Protein 9D7Y (pdb70)

Structure (mmCIF, N/CA/C/O backbone):
data_9D7Y
#
_entry.id   9D7Y
#
_cell.length_a   96.544
_cell.length_b   103.963
_cell.length_c   85.088
_cell.angle_alpha   90.000
_cell.angle_beta   90.000
_cell.angle_gamma   90.000
#
_symmetry.space_group_name_H-M   'P 21 21 21'
#
loop_
_entity.id
_entity.type
_entity.pdbx_description
1 polymer 'scFv corresponding to human autoantibody b96.11'
2 non-polymer 'SULFATE ION'
3 water water
#
loop_
_atom_site.group_PDB
_atom_site.id
_atom_site.type_symbol
_atom_site.label_atom_id
_atom_site.label_alt_id
_atom_site.label_comp_id
_atom_site.label_asym_id
_atom_site.label_entity_id
_atom_site.label_seq_id
_atom_site.pdbx_PDB_ins_code
_atom_site.Cartn_x
_atom_site.Cartn_y
_atom_site.Cartn_z
_atom_site.occupancy
_atom_site.B_iso_or_equiv
_atom_site.auth_seq_id
_atom_site.auth_comp_id
_atom_site.auth_asym_id
_atom_site.auth_atom_id
_atom_site.pdbx_PDB_model_num
ATOM 1 N N . ASP A 1 1 ? 59.38245 25.25599 67.95932 1.000 58.77714 0 ASP A N 1
ATOM 2 C CA . ASP A 1 1 ? 58.65525 25.75197 69.12590 1.000 56.68501 0 ASP A CA 1
ATOM 3 C C . ASP A 1 1 ? 59.48760 26.77086 69.89855 1.000 52.18697 0 ASP A C 1
ATOM 4 O O . ASP A 1 1 ? 59.20790 27.97807 69.84916 1.000 45.71320 0 ASP A O 1
ATOM 7 N N . GLU A 1 2 ? 60.51607 26.23077 70.57044 1.000 52.38216 1 GLU A N 1
ATOM 8 C CA . GLU A 1 2 ? 61.40002 26.84178 71.56834 1.000 46.01196 1 GLU A CA 1
ATOM 9 C C . GLU A 1 2 ? 61.00947 26.36566 72.96111 1.000 44.24980 1 GLU A C 1
ATOM 10 O O . GLU A 1 2 ? 59.83891 26.05789 73.21859 1.000 42.47500 1 GLU A O 1
ATOM 12 N N . VAL A 1 3 ? 62.00161 26.23463 73.83784 1.000 38.88164 2 VAL A N 1
ATOM 13 C CA . VAL A 1 3 ? 61.76752 25.90666 75.23994 1.000 34.76137 2 VAL A CA 1
ATOM 14 C C . VAL A 1 3 ? 61.21102 27.13214 75.95406 1.000 39.55281 2 VAL A C 1
ATOM 15 O O . VAL A 1 3 ? 61.85962 28.18360 75.97558 1.000 48.62565 2 VAL A O 1
ATOM 19 N N . GLN A 1 4 ? 60.01259 27.02153 76.54098 1.000 34.55743 3 GLN A N 1
ATOM 20 C CA . GLN A 1 4 ? 59.49301 28.13445 77.33777 1.000 38.63071 3 GLN A CA 1
ATOM 21 C C . GLN A 1 4 ? 58.95151 27.64423 78.67546 1.000 41.87363 3 GLN A C 1
ATOM 22 O O . GLN A 1 4 ? 58.17700 26.68091 78.72931 1.000 39.58284 3 GLN A O 1
ATOM 28 N N . LEU A 1 5 ? 59.33685 28.33695 79.74780 1.000 42.30557 4 LEU 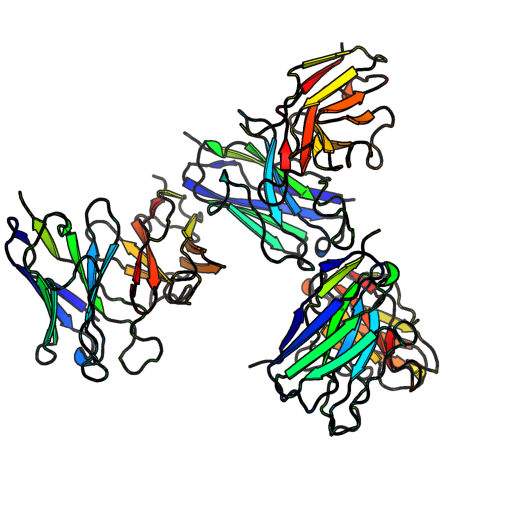A N 1
ATOM 29 C CA . LEU A 1 5 ? 58.84942 28.07450 81.09440 1.000 32.37819 4 LEU A CA 1
ATOM 30 C C . LEU A 1 5 ? 58.14645 29.32637 81.60107 1.000 30.81209 4 LEU A C 1
ATOM 31 O O . LEU A 1 5 ? 58.73985 30.40830 81.60480 1.000 29.66673 4 LEU A O 1
ATOM 36 N N . VAL A 1 6 ? 56.89570 29.17380 82.04126 1.000 26.68798 5 VAL A N 1
ATOM 37 C CA . VAL A 1 6 ? 56.07533 30.26787 82.56275 1.000 26.03513 5 VAL A CA 1
ATOM 38 C C . VAL A 1 6 ? 55.57884 29.93459 83.96616 1.000 31.96890 5 VAL A C 1
ATOM 39 O O . VAL A 1 6 ? 54.74560 29.03384 84.14100 1.000 32.97820 5 VAL A O 1
ATOM 43 N N . GLU A 1 7 ? 56.07010 30.68510 84.96233 1.000 30.58538 6 GLU A N 1
ATOM 44 C CA . GLU A 1 7 ? 55.67410 30.55388 86.36194 1.000 24.57852 6 GLU A CA 1
ATOM 45 C C . GLU A 1 7 ? 54.59163 31.56717 86.71617 1.000 29.90046 6 GLU A C 1
ATOM 46 O O . GLU A 1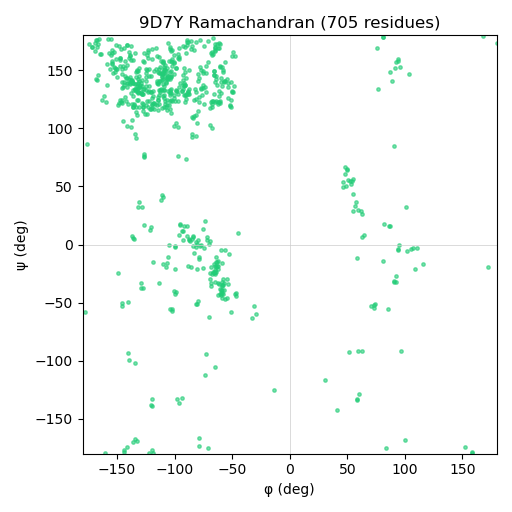 7 ? 54.67921 32.74560 86.34718 1.000 31.81366 6 GLU A O 1
ATOM 52 N N . SER A 1 8 ? 53.57016 31.10384 87.43397 1.000 25.18407 7 SER A N 1
ATOM 53 C CA . SER A 1 8 ? 52.43891 31.93777 87.79832 1.000 24.05346 7 SER A CA 1
ATOM 54 C C . SER A 1 8 ? 52.05703 31.67367 89.24593 1.000 27.53184 7 SER A C 1
ATOM 55 O O . SER A 1 8 ? 52.55593 30.74275 89.88417 1.000 27.65497 7 SER A O 1
ATOM 58 N N . GLY A 1 9 ? 51.15679 32.51180 89.75987 1.000 24.90806 8 GLY A N 1
ATOM 59 C CA . GLY A 1 9 ? 50.58029 32.34827 91.07566 1.000 22.24246 8 GLY A CA 1
ATOM 60 C C . GLY A 1 9 ? 51.02312 33.33546 92.13358 1.000 25.34784 8 GLY A C 1
ATOM 61 O O . GLY A 1 9 ? 50.28615 33.53040 93.10228 1.000 30.88652 8 GLY A O 1
ATOM 62 N N . GLY A 1 10 ? 52.16691 33.98895 91.97939 1.000 28.90808 9 GLY A N 1
ATOM 63 C CA . GLY A 1 10 ? 52.64379 34.90391 93.00546 1.000 30.11066 9 GLY A CA 1
ATOM 64 C C . GLY A 1 10 ? 51.74800 36.13073 93.21274 1.000 30.85864 9 GLY A C 1
ATOM 65 O O . GLY A 1 10 ? 50.80586 36.38832 92.46444 1.000 30.66311 9 GLY A O 1
ATOM 66 N N . GLY A 1 11 ? 52.06506 36.90232 94.24898 1.000 31.33465 10 GLY A N 1
ATOM 67 C CA . GLY A 1 11 ? 51.27481 38.06168 94.62802 1.000 33.83919 10 GLY A CA 1
ATOM 68 C C . GLY A 1 11 ? 51.50013 38.44291 96.07932 1.000 28.34175 10 GLY A C 1
ATOM 69 O O . GLY A 1 11 ? 52.27079 37.81075 96.79762 1.000 28.44863 10 GLY A O 1
ATOM 70 N N . LEU A 1 12 ? 50.80486 39.49730 96.50454 1.000 23.83042 11 LEU A N 1
ATOM 71 C CA . LEU A 1 12 ? 50.91333 39.94153 97.89444 1.000 29.86225 11 LEU A CA 1
ATOM 72 C C . LEU A 1 12 ? 50.05764 39.03443 98.75318 1.000 26.91121 11 LEU A C 1
ATOM 73 O O . LEU A 1 12 ? 48.85829 38.91519 98.50351 1.000 32.63753 11 LEU A O 1
ATOM 78 N N . VAL A 1 13 ? 50.65562 38.38653 99.74761 1.000 29.14569 12 VAL A N 1
ATOM 79 C CA . VAL A 1 13 ? 49.93950 37.43019 100.58665 1.000 29.62196 12 VAL A CA 1
ATOM 80 C C . VAL A 1 13 ? 50.24725 37.69875 102.04757 1.000 31.93964 12 VAL A C 1
ATOM 81 O O . VAL A 1 13 ? 51.36590 38.07915 102.39971 1.000 33.12537 12 VAL A O 1
ATOM 85 N N . GLN A 1 14 ? 49.25110 37.49929 102.90783 1.000 34.04640 13 GLN A N 1
ATOM 86 C CA . GLN A 1 14 ? 49.49199 37.65298 104.34621 1.000 38.55275 13 GLN A CA 1
ATOM 87 C C . GLN A 1 14 ? 50.35329 36.52670 104.90754 1.000 32.82059 13 GLN A C 1
ATOM 88 O O . GLN A 1 14 ? 50.50589 35.47235 104.29039 1.000 35.18836 13 GLN A O 1
ATOM 94 N N . PRO A 1 15 ? 51.01370 36.77958 106.03062 1.000 36.18376 14 PRO A N 1
ATOM 95 C CA . PRO A 1 15 ? 51.96154 35.79698 106.55949 1.000 35.76543 14 PRO A CA 1
ATOM 96 C C . PRO A 1 15 ? 51.27907 34.51310 107.03025 1.000 33.55171 14 PRO A C 1
ATOM 97 O O . PRO A 1 15 ? 50.06041 34.42537 107.18755 1.000 31.03544 14 PRO A O 1
ATOM 101 N N . GLY A 1 16 ? 52.10099 33.48145 107.20623 1.000 35.29474 15 GLY A N 1
ATOM 102 C CA . GLY A 1 16 ? 51.65406 32.15940 107.62285 1.000 34.69917 15 GLY A CA 1
ATOM 103 C C . GLY A 1 16 ? 50.70561 31.45607 106.67061 1.000 32.67047 15 GLY A C 1
ATOM 104 O O . GLY A 1 16 ? 50.19652 30.36358 106.94477 1.000 38.14472 15 GLY A O 1
ATOM 105 N N . ARG A 1 17 ? 50.49873 32.06486 105.51969 1.000 31.52424 16 ARG A N 1
ATOM 106 C CA . ARG A 1 17 ? 49.53409 31.59372 104.54899 1.000 33.55537 16 ARG A CA 1
ATOM 107 C C . ARG A 1 17 ? 50.13384 30.50892 103.62128 1.000 32.40350 16 ARG A C 1
ATOM 108 O O . ARG A 1 17 ? 51.34669 30.30890 103.58034 1.000 34.17350 16 ARG A O 1
ATOM 116 N N . SER A 1 18 ? 49.27638 29.82851 102.84200 1.000 26.23668 17 SER A N 1
ATOM 117 C CA . SER A 1 18 ? 49.69566 28.82915 101.85759 1.000 26.95595 17 SER A CA 1
ATOM 118 C C . SER A 1 18 ? 49.38966 29.30597 100.44674 1.000 30.05099 17 SER A C 1
ATOM 119 O O . SER A 1 18 ? 48.31956 29.86705 100.19603 1.000 32.89150 17 SER A O 1
ATOM 122 N N . LEU A 1 19 ? 50.31825 29.03334 99.52442 1.000 26.00767 18 LEU A N 1
ATOM 123 C CA . LEU A 1 19 ? 50.26243 29.48610 98.13790 1.000 27.67927 18 LEU A CA 1
ATOM 124 C C . LEU A 1 19 ? 50.87835 28.42450 97.23198 1.000 29.91839 18 LEU A C 1
ATOM 125 O O . LEU A 1 19 ? 51.90929 27.84101 97.58146 1.000 30.53818 18 LEU A O 1
ATOM 130 N N . ARG A 1 20 ? 50.27756 28.19175 96.06217 1.000 27.97473 19 ARG A N 1
ATOM 131 C CA . ARG A 1 20 ? 50.83284 27.25136 95.09200 1.000 22.76398 19 ARG A CA 1
ATOM 132 C C . ARG A 1 20 ? 51.29254 27.99421 93.85370 1.000 23.12498 19 ARG A C 1
ATOM 133 O O . ARG A 1 20 ? 50.49208 28.67534 93.21036 1.000 25.16419 19 ARG A O 1
ATOM 141 N N . LEU A 1 21 ? 52.58255 27.86272 93.53695 1.000 25.28703 20 LEU A N 1
ATOM 142 C CA . LEU A 1 21 ? 53.16433 28.39912 92.31740 1.000 22.96969 20 LEU A CA 1
ATOM 143 C C . LEU A 1 21 ? 53.13650 27.33225 91.24330 1.000 26.85216 20 LEU A C 1
ATOM 144 O O . LEU A 1 21 ? 53.46349 26.17207 91.50339 1.000 30.25741 20 LEU A O 1
ATOM 149 N N . SER A 1 22 ? 52.76641 27.73373 90.03091 1.000 30.76832 21 SER A N 1
ATOM 150 C CA . SER A 1 22 ? 52.72815 26.84185 88.87931 1.000 30.49121 21 SER A CA 1
ATOM 151 C C . SER A 1 22 ? 53.84644 27.18169 87.91012 1.000 29.88154 21 SER A C 1
ATOM 152 O O . SER A 1 22 ? 54.21745 28.34173 87.75359 1.000 33.01806 21 SER A O 1
ATOM 155 N N . CYS A 1 23 ? 54.35972 26.16348 87.23464 1.000 29.99805 22 CYS A N 1
ATOM 156 C CA . CYS A 1 23 ? 55.32182 26.35382 86.15954 1.000 30.13052 22 CYS A CA 1
ATOM 157 C C . CYS A 1 23 ? 54.89775 25.49094 84.97588 1.000 34.82348 22 CYS A C 1
ATOM 158 O O . CYS A 1 23 ? 54.93089 24.25709 85.06049 1.000 35.77325 22 CYS A O 1
ATOM 161 N N . SER A 1 24 ? 54.51720 26.12898 83.86909 1.000 28.09190 23 SER A N 1
ATOM 162 C CA . SER A 1 24 ? 54.03601 25.41866 82.69197 1.000 28.79118 23 SER A CA 1
ATOM 163 C C . SER A 1 24 ? 55.12275 25.40489 81.62952 1.000 29.94764 23 SER A C 1
ATOM 164 O O . SER A 1 24 ? 55.46954 26.44961 81.06975 1.000 36.03255 23 SER A O 1
ATOM 167 N N . ALA A 1 25 ? 55.59762 24.21546 81.30158 1.000 35.33012 24 ALA A N 1
ATOM 168 C CA . ALA A 1 25 ? 56.67489 24.06143 80.34145 1.000 36.43054 24 ALA A CA 1
ATOM 169 C C . ALA A 1 25 ? 56.11962 23.91913 78.93317 1.000 28.64222 24 ALA A C 1
ATOM 170 O O . ALA A 1 25 ? 54.93080 23.67727 78.73083 1.000 27.27765 24 ALA A O 1
ATOM 172 N N . SER A 1 26 ? 57.00433 24.09677 77.95677 1.000 28.86545 25 SER A N 1
ATOM 173 C CA . SER A 1 26 ? 56.66043 23.95399 76.55155 1.000 35.15840 25 SER A CA 1
ATOM 174 C C . SER A 1 26 ? 57.92839 23.91179 75.72047 1.000 37.60496 25 SER A C 1
ATOM 175 O O . SER A 1 26 ? 58.87736 24.64608 76.00095 1.000 39.37017 25 SER A O 1
ATOM 178 N N . GLY A 1 27 ? 57.92924 23.06557 74.69043 1.000 41.87034 26 GLY A N 1
ATOM 179 C CA . GLY A 1 27 ? 58.99284 23.05295 73.70675 1.000 40.79036 26 GLY A CA 1
ATOM 180 C C . GLY A 1 27 ? 59.95450 21.89848 73.80686 1.000 41.76216 26 GLY A C 1
ATOM 181 O O . GLY A 1 27 ? 60.83664 21.77893 72.94742 1.000 45.91767 26 GLY A O 1
ATOM 182 N N . PHE A 1 28 ? 59.81260 21.04486 74.81783 1.000 40.56193 27 PHE A N 1
ATOM 183 C CA . PHE A 1 28 ? 60.65366 19.87193 75.00531 1.000 30.44580 27 PHE A CA 1
ATOM 184 C C . PHE A 1 28 ? 59.77992 18.80362 75.62469 1.000 33.47949 27 PHE A C 1
ATOM 185 O O . PHE A 1 28 ? 58.68037 19.08004 76.10316 1.000 37.35439 27 PHE A O 1
ATOM 193 N N . THR A 1 29 ? 60.29273 17.58371 75.65521 1.000 31.74887 28 THR A N 1
ATOM 194 C CA . THR A 1 29 ? 59.50143 16.45000 76.11464 1.000 31.80101 28 THR A CA 1
ATOM 195 C C . THR A 1 29 ? 59.59057 16.36526 77.63972 1.000 32.87198 28 THR A C 1
ATOM 196 O O . THR A 1 29 ? 60.45268 15.69556 78.21203 1.000 31.78213 28 THR A O 1
ATOM 200 N N . PHE A 1 30 ? 58.61325 17.01248 78.28482 1.000 32.69779 29 PHE A N 1
ATOM 201 C CA . PHE A 1 30 ? 58.69224 17.41696 79.68884 1.000 30.54062 29 PHE A CA 1
ATOM 202 C C . PHE A 1 30 ? 59.19769 16.31489 80.59385 1.000 32.45192 29 PHE A C 1
ATOM 203 O O . PHE A 1 30 ? 60.00442 16.56712 81.49305 1.000 30.34754 29 PHE A O 1
ATOM 211 N N . GLY A 1 31 ? 58.72686 15.08662 80.36973 1.000 39.37600 30 GLY A N 1
ATOM 212 C CA . GLY A 1 31 ? 58.91748 13.95507 81.26331 1.000 28.86977 30 GLY A CA 1
ATOM 213 C C . GLY A 1 31 ? 60.34930 13.51663 81.43475 1.000 24.06154 30 GLY A C 1
ATOM 214 O O . GLY A 1 31 ? 60.62664 12.73197 82.34572 1.000 29.98142 30 GLY A O 1
ATOM 215 N N . ASP A 1 32 ? 61.25318 13.96394 80.57294 1.000 25.02478 31 ASP A N 1
ATOM 216 C CA . ASP A 1 32 ? 62.62996 13.49490 80.56477 1.000 25.03615 31 ASP A CA 1
ATOM 217 C C . ASP A 1 32 ? 63.60527 14.39162 81.32259 1.000 29.54542 31 ASP A C 1
ATOM 218 O O . ASP A 1 32 ? 64.81445 14.17346 81.22809 1.000 26.98745 31 ASP A O 1
ATOM 223 N N . TYR A 1 33 ? 63.12157 15.40990 82.04724 1.000 36.84726 32 TYR A N 1
ATOM 224 C CA . TYR A 1 33 ? 63.98380 16.44168 82.62435 1.000 30.99979 32 TYR A CA 1
ATOM 225 C C . TYR A 1 33 ? 63.69003 16.72017 84.09671 1.000 32.10131 32 TYR A C 1
ATOM 226 O O . TYR A 1 33 ? 62.52791 16.82599 84.50678 1.000 32.77260 32 TYR A O 1
ATOM 235 N N . ALA A 1 34 ? 64.75576 16.81673 84.89434 1.000 27.34428 33 ALA A N 1
ATOM 236 C CA . ALA A 1 34 ? 64.60917 17.37847 86.22260 1.000 22.72199 33 ALA A CA 1
ATOM 237 C C . ALA A 1 34 ? 64.11812 18.80569 86.09000 1.000 28.72278 33 ALA A C 1
ATOM 238 O O . ALA A 1 34 ? 64.38281 19.49279 85.10358 1.000 31.09407 33 ALA A O 1
ATOM 240 N N . MET A 1 35 ? 63.41916 19.25446 87.10148 1.000 32.47747 34 MET A N 1
ATOM 241 C CA . MET A 1 35 ? 62.93361 20.61124 87.16129 1.000 27.21666 34 MET A CA 1
ATOM 242 C C . MET A 1 35 ? 63.29901 21.10520 88.54606 1.000 29.33876 34 MET A C 1
ATOM 243 O O . MET A 1 35 ? 63.16368 20.37765 89.53417 1.000 32.53726 34 MET A O 1
ATOM 248 N N . SER A 1 36 ? 63.80515 22.32198 88.60284 1.000 30.99631 35 SER A N 1
ATOM 249 C CA . SER A 1 36 ? 64.30869 22.89760 89.83337 1.000 29.05111 35 SER A CA 1
ATOM 250 C C . SER A 1 36 ? 63.67748 24.26351 90.07159 1.000 34.24853 35 SER A C 1
ATOM 251 O O . SER A 1 36 ? 63.48611 25.05803 89.13630 1.000 32.55199 35 SER A O 1
ATOM 254 N N . TRP A 1 37 ? 63.37257 24.53169 91.34044 1.000 34.10058 36 TRP A N 1
ATOM 255 C CA . TRP A 1 37 ? 62.84473 25.81611 91.76642 1.000 26.45519 36 TRP A CA 1
ATOM 256 C C . TRP A 1 37 ? 63.94831 26.60703 92.43889 1.000 26.39864 36 TRP A C 1
ATOM 257 O O . TRP A 1 37 ? 64.60219 26.10488 93.35957 1.000 28.23523 36 TRP A O 1
ATOM 268 N N . PHE A 1 38 ? 64.11400 27.85561 92.00811 1.000 26.27347 37 PHE A N 1
ATOM 269 C CA . PHE A 1 38 ? 65.08837 28.77675 92.56384 1.000 25.09342 37 PHE A CA 1
ATOM 270 C C . PHE A 1 38 ? 64.37195 30.02289 93.04913 1.000 29.45915 37 PHE A C 1
ATOM 271 O O . PHE A 1 38 ? 63.25365 30.32459 92.62584 1.000 30.33081 37 PHE A O 1
ATOM 279 N N . ARG A 1 39 ? 65.04452 30.75861 93.93045 1.000 33.39616 38 ARG A N 1
ATOM 280 C CA . ARG A 1 39 ? 64.49886 31.96344 94.54596 1.000 30.59095 38 ARG A CA 1
ATOM 281 C C . ARG A 1 39 ? 65.51267 33.10767 94.54629 1.000 33.80621 38 ARG A C 1
ATOM 282 O O . ARG A 1 39 ? 66.67098 32.91875 94.94180 1.000 34.63651 38 ARG A O 1
ATOM 290 N N . LEU A 1 40 ? 65.07481 34.30011 94.13508 1.000 29.63737 39 LEU A N 1
ATOM 291 C CA . LEU A 1 40 ? 65.87404 35.52033 94.25883 1.000 31.49220 39 LEU A CA 1
ATOM 292 C C . LEU A 1 40 ? 65.18074 36.46501 95.23088 1.000 27.82929 39 LEU A C 1
ATOM 293 O O . LEU A 1 40 ? 64.05559 36.90186 94.96917 1.000 23.16162 39 LEU A O 1
ATOM 298 N N . ALA A 1 41 ? 65.82890 36.74035 96.36612 1.000 30.48060 40 ALA A N 1
ATOM 299 C CA . ALA A 1 41 ? 65.24826 37.58700 97.40047 1.000 33.80251 40 ALA A CA 1
ATOM 300 C C . ALA A 1 41 ? 66.13639 38.80091 97.65776 1.000 34.09433 40 ALA A C 1
ATOM 301 O O . ALA A 1 41 ? 67.36338 38.68679 97.61710 1.000 38.79830 40 ALA A O 1
ATOM 303 N N . PRO A 1 42 ? 65.55475 39.95793 97.96752 1.000 29.06725 41 PRO A N 1
ATOM 304 C CA . PRO A 1 42 ? 66.36666 41.17301 98.11829 1.000 32.39499 41 PRO A CA 1
ATOM 305 C C . PRO A 1 42 ? 67.31212 41.05154 99.30338 1.000 35.26561 41 PRO A C 1
ATOM 306 O O . PRO A 1 42 ? 66.93586 40.54578 100.36150 1.000 38.17671 41 PRO A O 1
ATOM 310 N N . GLY A 1 43 ? 68.54166 41.54082 99.13633 1.000 35.54211 42 GLY A N 1
ATOM 311 C CA . GLY A 1 43 ? 69.52144 41.39601 100.19689 1.000 38.11998 42 GLY A CA 1
ATOM 312 C C . GLY A 1 43 ? 70.23130 40.05561 100.10406 1.000 53.21291 42 GLY A C 1
ATOM 313 O O . GLY A 1 43 ? 71.46861 40.01295 100.08516 1.000 62.11111 42 GLY A O 1
ATOM 314 N N . LYS A 1 44 ? 69.47177 38.95095 100.10112 1.000 52.46927 43 LYS A N 1
ATOM 315 C CA . LYS A 1 44 ? 70.06505 37.65329 99.81010 1.000 42.50799 43 LYS A CA 1
ATOM 316 C C . LYS A 1 44 ? 70.43302 37.60216 98.33100 1.000 49.36332 43 LYS A C 1
ATOM 317 O O . LYS A 1 44 ? 70.09124 38.49379 97.54788 1.000 55.85467 43 LYS A O 1
ATOM 323 N N . GLY A 1 45 ? 71.08526 36.52543 97.92202 1.000 43.11048 44 GLY A N 1
ATOM 324 C CA . GLY A 1 45 ? 71.36331 36.40004 96.50478 1.000 40.49264 44 GLY A CA 1
ATOM 325 C C . GLY A 1 45 ? 70.35152 35.52741 95.80269 1.000 35.17809 44 GLY A C 1
ATOM 326 O O . GLY A 1 45 ? 69.14057 35.72014 95.94527 1.000 33.64125 44 GLY A O 1
ATOM 327 N N . LEU A 1 46 ? 70.84753 34.60433 94.98887 1.000 34.04185 45 LEU A N 1
ATOM 328 C CA . LEU A 1 46 ? 70.02185 33.53403 94.46226 1.000 34.72780 45 LEU A CA 1
ATOM 329 C C . LEU A 1 46 ? 70.11286 32.35078 95.42068 1.000 35.97337 45 LEU A C 1
ATOM 330 O O . LEU A 1 46 ? 71.13390 32.13632 96.07684 1.000 37.85504 45 LEU A O 1
ATOM 335 N N . GLU A 1 47 ? 69.03396 31.58559 95.50294 1.000 37.46361 46 GLU A N 1
ATOM 336 C CA . GLU A 1 47 ? 68.97002 30.42914 96.38309 1.000 35.92221 46 GLU A CA 1
ATOM 337 C C . GLU A 1 47 ? 68.31238 29.28435 95.63699 1.000 28.20528 46 GLU A C 1
ATOM 338 O O . GLU A 1 47 ? 67.38660 29.49970 94.85525 1.000 28.58082 46 GLU A O 1
ATOM 344 N N . TRP A 1 48 ? 68.81701 28.07489 95.85064 1.000 38.79168 47 TRP A N 1
ATOM 345 C CA . TRP A 1 48 ? 68.12896 26.86660 95.40707 1.000 29.97509 47 TRP A CA 1
ATOM 346 C C . TRP A 1 48 ? 66.97914 26.54932 96.36144 1.000 32.48704 47 TRP A C 1
ATOM 347 O O . TRP A 1 48 ? 67.14731 26.61466 97.58330 1.000 32.88986 47 TRP A O 1
ATOM 358 N N . VAL A 1 49 ? 65.80734 26.21184 95.82170 1.000 24.57803 48 VAL A N 1
ATOM 359 C CA . VAL A 1 49 ? 64.71006 25.86442 96.72098 1.000 24.79606 48 VAL A CA 1
ATOM 360 C C . VAL A 1 49 ? 64.56256 24.35078 96.76407 1.000 29.49898 48 VAL A C 1
ATOM 361 O O . VAL A 1 49 ? 64.64706 23.73447 97.83005 1.000 30.52808 48 VAL A O 1
ATOM 365 N N . GLY A 1 50 ? 64.35534 23.74351 95.60300 1.000 34.56584 49 GLY A N 1
ATOM 366 C CA . GLY A 1 50 ? 64.16005 22.30981 95.53504 1.000 29.60244 49 GLY A CA 1
ATOM 367 C C . GLY A 1 50 ? 64.25589 21.83115 94.10596 1.000 34.64118 49 GLY A C 1
ATOM 368 O O . GLY A 1 50 ? 64.38048 22.62333 93.16467 1.000 29.50723 49 GLY A O 1
ATOM 369 N N . LEU A 1 51 ? 64.16804 20.50555 93.96700 1.000 37.54637 50 LEU A N 1
ATOM 370 C CA . LEU A 1 51 ? 64.41226 19.77903 92.72724 1.000 29.31893 50 LEU A CA 1
ATOM 371 C C . LEU A 1 51 ? 63.47803 18.58233 92.65010 1.000 34.41725 50 LEU A C 1
ATOM 372 O O . LEU A 1 51 ? 63.35105 17.84379 93.63156 1.000 37.97713 50 LEU A O 1
ATOM 377 N N . ILE A 1 52 ? 62.84947 18.35822 91.49764 1.000 33.11028 51 ILE A N 1
ATOM 378 C CA . ILE A 1 52 ? 62.14987 17.10058 91.23632 1.000 27.45779 51 ILE A CA 1
ATOM 379 C C . ILE A 1 52 ? 62.72518 16.48700 89.96741 1.000 31.38403 51 ILE A C 1
ATOM 380 O O . ILE A 1 52 ? 62.85865 17.16466 88.93806 1.000 27.79770 51 ILE A O 1
ATOM 385 N N . LYS A 1 53 ? 63.06534 15.20695 90.03870 1.000 28.98863 52 LYS A N 1
ATOM 386 C CA . LYS A 1 53 ? 63.72052 14.56851 88.91640 1.000 25.68745 52 LYS A CA 1
ATOM 387 C C . LYS A 1 53 ? 62.67456 13.98978 87.95768 1.000 29.52070 52 LYS A C 1
ATOM 388 O O . LYS A 1 53 ? 61.46386 14.09657 88.17602 1.000 33.12664 52 LYS A O 1
ATOM 394 N N . SER A 1 54 ? 63.13967 13.43693 86.83997 1.000 25.72565 53 SER A N 1
ATOM 395 C CA . SER A 1 54 ? 62.24781 12.70495 85.95618 1.000 26.11521 53 SER A CA 1
ATOM 396 C C . SER A 1 54 ? 61.72215 11.44834 86.64049 1.000 30.20778 53 SER A C 1
ATOM 397 O O . SER A 1 54 ? 62.42027 10.79922 87.42423 1.000 32.50548 53 SER A O 1
ATOM 400 N N . ARG A 1 55 ? 60.47637 11.09036 86.33000 1.000 33.14149 54 ARG A N 1
ATOM 401 C CA . ARG A 1 55 ? 59.91761 9.87889 86.92453 1.000 32.44780 54 ARG A CA 1
ATOM 402 C C . ARG A 1 55 ? 60.68957 8.63991 86.51650 1.000 31.37020 54 ARG A C 1
ATOM 403 O O . ARG A 1 55 ? 60.56729 7.60923 87.17301 1.000 42.50986 54 ARG A O 1
ATOM 411 N N . ALA A 1 56 ? 61.46865 8.72377 85.44590 1.000 29.51222 55 ALA A N 1
ATOM 412 C CA . ALA A 1 56 ? 62.38809 7.69217 84.99218 1.000 29.00880 55 ALA A CA 1
ATOM 413 C C . ALA A 1 56 ? 63.64301 7.58249 85.86748 1.000 32.36615 55 ALA A C 1
ATOM 414 O O . ALA A 1 56 ? 64.66751 7.05884 85.42544 1.000 36.02337 55 ALA A O 1
ATOM 416 N N . ILE A 1 57 ? 63.59551 8.07705 87.09953 1.000 39.90890 56 ILE A N 1
ATOM 417 C CA . ILE A 1 57 ? 64.78478 8.13108 87.94987 1.000 41.77757 56 ILE A CA 1
ATOM 418 C C . ILE A 1 57 ? 64.41317 7.77443 89.38272 1.000 39.81886 56 ILE A C 1
ATOM 419 O O . ILE A 1 57 ? 65.08221 6.96670 90.03295 1.000 41.29284 56 ILE A O 1
ATOM 424 N N . ASP A 1 58 ? 63.36304 8.41719 89.88338 1.000 47.81558 57 ASP A N 1
ATOM 425 C CA . ASP A 1 58 ? 62.78299 8.20271 91.20178 1.000 54.70311 57 ASP A CA 1
ATOM 426 C C . ASP A 1 58 ? 61.58890 9.13910 91.26058 1.000 54.82483 57 ASP A C 1
ATOM 427 O O . ASP A 1 58 ? 60.44393 8.71141 91.46484 1.000 52.57177 57 ASP A O 1
ATOM 429 N N . GLY A 1 59 ? 61.86300 10.43244 91.08075 1.000 48.57493 58 GLY A N 1
ATOM 430 C CA . GLY A 1 59 ? 60.84831 11.44547 91.16400 1.000 51.89659 58 GLY A CA 1
ATOM 431 C C . GLY A 1 59 ? 60.69996 12.06228 92.53894 1.000 53.99423 58 GLY A C 1
ATOM 432 O O . GLY A 1 59 ? 60.23095 13.19767 92.64478 1.000 52.48380 58 GLY A O 1
ATOM 433 N N . THR A 1 60 ? 61.04057 11.31537 93.59495 1.000 49.21401 59 THR A N 1
ATOM 434 C CA . THR A 1 60 ? 60.96675 11.79975 94.96360 1.000 50.79910 59 THR A CA 1
ATOM 435 C C . THR A 1 60 ? 61.68113 13.15323 95.10946 1.000 50.92486 59 THR A C 1
ATOM 436 O O . THR A 1 60 ? 62.90499 13.22709 94.92108 1.000 50.96232 59 THR A O 1
ATOM 440 N N . PRO A 1 61 ? 60.97118 14.21542 95.49518 1.000 40.40102 60 PRO A N 1
ATOM 441 C CA . PRO A 1 61 ? 61.56411 15.55864 95.47731 1.000 40.14728 60 PRO A CA 1
ATOM 442 C C . PRO A 1 61 ? 62.59292 15.82473 96.56880 1.000 42.44998 60 PRO A C 1
ATOM 443 O O . PRO A 1 61 ? 62.51051 15.32371 97.69282 1.000 46.74973 60 PRO A O 1
ATOM 447 N N . GLN A 1 62 ? 63.56713 16.64875 96.21687 1.000 36.98258 61 GLN A N 1
ATOM 448 C CA . GLN A 1 62 ? 64.57028 17.12989 97.14690 1.000 38.32572 61 GLN A CA 1
ATOM 449 C C . GLN A 1 62 ? 64.36233 18.61876 97.36633 1.000 41.95443 61 GLN A C 1
ATOM 450 O O . GLN A 1 62 ? 64.24087 19.38358 96.40418 1.000 43.09043 61 GLN A O 1
ATOM 456 N N . TYR A 1 63 ? 64.40256 19.03768 98.61331 1.000 45.77864 62 TYR A N 1
ATOM 457 C CA . TYR A 1 63 ? 64.24998 20.43957 98.95231 1.000 40.34800 62 TYR A CA 1
ATOM 458 C C . TYR A 1 63 ? 65.51183 20.90543 99.66506 1.000 35.17127 62 TYR A C 1
ATOM 459 O O . TYR A 1 63 ? 66.46197 20.14241 99.84642 1.000 38.44880 62 TYR A O 1
ATOM 468 N N . ALA A 1 64 ? 65.50548 22.15761 100.10238 1.000 34.42108 63 ALA A N 1
ATOM 469 C CA . ALA A 1 64 ? 66.64761 22.73977 100.78446 1.000 30.17947 63 ALA A CA 1
ATOM 470 C C . ALA A 1 64 ? 66.31229 22.94661 102.25432 1.000 37.46053 63 ALA A C 1
ATOM 471 O O . ALA A 1 64 ? 65.15548 23.18718 102.60528 1.000 41.24028 63 ALA A O 1
ATOM 473 N N . ALA A 1 65 ? 67.32374 22.79439 103.10786 1.000 42.45547 64 ALA A N 1
ATOM 474 C CA . ALA A 1 65 ? 67.20931 22.93429 104.55583 1.000 41.10510 64 ALA A CA 1
ATOM 475 C C . ALA A 1 65 ? 66.13767 23.93725 104.95472 1.000 42.26021 64 ALA A C 1
ATOM 476 O O . ALA A 1 65 ? 65.25071 23.63129 105.75738 1.000 44.79643 64 ALA A O 1
ATOM 478 N N . SER A 1 66 ? 66.22586 25.13996 104.38614 1.000 41.57236 65 SER A N 1
ATOM 479 C CA . SER A 1 66 ? 65.28298 26.21112 104.68850 1.000 41.39034 65 SER A CA 1
ATOM 480 C C . SER A 1 66 ? 63.84157 25.74660 104.55407 1.000 45.71603 65 SER A C 1
ATOM 481 O O . SER A 1 66 ? 63.07904 25.74893 105.52808 1.000 49.97024 65 SER A O 1
ATOM 484 N N . VAL A 1 67 ? 63.47118 25.26788 103.36761 1.000 36.07205 66 VAL A N 1
ATOM 485 C CA . VAL A 1 67 ? 62.07037 24.97330 103.11129 1.000 36.90235 66 VAL A CA 1
ATOM 486 C C . VAL A 1 67 ? 61.83895 23.51654 103.44885 1.000 33.31237 66 VAL A C 1
ATOM 487 O O . VAL A 1 67 ? 60.76079 22.97524 103.18943 1.000 35.61871 66 VAL A O 1
ATOM 491 N N . LYS A 1 68 ? 62.80872 22.89819 104.10846 1.000 36.93740 67 LYS A N 1
ATOM 492 C CA . LYS A 1 68 ? 62.74113 21.45489 104.31536 1.000 43.80459 67 LYS A CA 1
ATOM 493 C C . LYS A 1 68 ? 61.61683 21.17997 105.29922 1.000 36.47488 67 LYS A C 1
ATOM 494 O O . LYS A 1 68 ? 61.75143 21.41389 106.49985 1.000 38.92509 67 LYS A O 1
ATOM 496 N N . GLY A 1 69 ? 60.48730 20.72252 104.76950 1.000 33.04471 68 GLY A N 1
ATOM 497 C CA . GLY A 1 69 ? 59.34464 20.29021 105.54791 1.000 31.88652 68 GLY A CA 1
ATOM 498 C C . GLY A 1 69 ? 58.09866 21.12603 105.35294 1.000 40.68867 68 GLY A C 1
ATOM 499 O O . GLY A 1 69 ? 57.00592 20.67063 105.70959 1.000 43.20550 68 GLY A O 1
ATOM 500 N N . ARG A 1 70 ? 58.20705 22.33462 104.80046 1.000 33.91008 69 ARG A N 1
ATOM 501 C CA . ARG A 1 70 ? 57.02094 23.13834 104.54877 1.000 35.69544 69 ARG A CA 1
ATOM 502 C C . ARG A 1 70 ? 56.79609 23.46569 103.07834 1.000 38.59562 69 ARG A C 1
ATOM 503 O O . ARG A 1 70 ? 55.71378 23.96603 102.74447 1.000 36.77133 69 ARG A O 1
ATOM 511 N N . PHE A 1 71 ? 57.78843 23.29313 102.20537 1.000 35.08649 70 PHE A N 1
ATOM 512 C CA . PHE A 1 71 ? 57.47126 23.35878 100.78553 1.000 38.23652 70 PHE A CA 1
ATOM 513 C C . PHE A 1 71 ? 57.37020 21.94615 100.23306 1.000 36.40168 70 PHE A C 1
ATOM 514 O O . PHE A 1 71 ? 57.90725 21.00155 100.80798 1.000 41.77686 70 PHE A O 1
ATOM 522 N N . THR A 1 72 ? 56.63142 21.81068 99.13179 1.000 36.27224 71 THR A N 1
ATOM 523 C CA . THR A 1 72 ? 56.44386 20.52887 98.45447 1.000 36.11532 71 THR A CA 1
ATOM 524 C C . THR A 1 72 ? 56.35412 20.77652 96.95830 1.000 33.20037 71 THR A C 1
ATOM 525 O O . THR A 1 72 ? 55.49070 21.52380 96.50122 1.000 29.95983 71 THR A O 1
ATOM 529 N N . ILE A 1 73 ? 57.22855 20.10343 96.21425 1.000 35.14912 72 ILE A N 1
ATOM 530 C CA . ILE A 1 73 ? 57.38705 20.24099 94.77266 1.000 27.32809 72 ILE A CA 1
ATOM 531 C C . ILE A 1 73 ? 56.72263 19.04060 94.10345 1.000 30.51700 72 ILE A C 1
ATOM 532 O O . ILE A 1 73 ? 56.80406 17.91028 94.60051 1.000 33.58090 72 ILE A O 1
ATOM 537 N N . SER A 1 74 ? 56.11406 19.26946 92.94431 1.000 30.76703 73 SER A N 1
ATOM 538 C CA . SER A 1 74 ? 55.26513 18.27741 92.31106 1.000 26.44884 73 SER A CA 1
ATOM 539 C C . SER A 1 74 ? 55.28680 18.45528 90.79453 1.000 42.09255 73 SER A C 1
ATOM 540 O O . SER A 1 74 ? 55.56062 19.54240 90.27313 1.000 42.20383 73 SER A O 1
ATOM 543 N N . ARG A 1 75 ? 54.91642 17.38886 90.08751 1.000 39.41809 74 ARG A N 1
ATOM 544 C CA . ARG A 1 75 ? 54.93954 17.37319 88.63470 1.000 36.66577 74 ARG A CA 1
ATOM 545 C C . ARG A 1 75 ? 53.61577 16.84809 88.13135 1.000 35.44431 74 ARG A C 1
ATOM 546 O O . ARG A 1 75 ? 53.00062 15.97463 88.74599 1.000 33.64697 74 ARG A O 1
ATOM 554 N N . ASP A 1 76 ? 53.25356 17.28779 86.93849 1.000 32.38158 75 ASP A N 1
ATOM 555 C CA . ASP A 1 76 ? 52.13102 16.69830 86.22874 1.000 37.11365 75 ASP A CA 1
ATOM 556 C C . ASP A 1 76 ? 52.66131 16.48188 84.82313 1.000 39.15626 75 ASP A C 1
ATOM 557 O O . ASP A 1 76 ? 52.56500 17.36839 83.96820 1.000 34.58329 75 ASP A O 1
ATOM 562 N N . ASP A 1 77 ? 53.21719 15.28920 84.59874 1.000 36.09357 76 ASP A N 1
ATOM 563 C CA . ASP A 1 77 ? 53.78114 14.98977 83.29742 1.000 34.05230 76 ASP A CA 1
ATOM 564 C C . ASP A 1 77 ? 52.68756 14.95403 82.24214 1.000 39.13217 76 ASP A C 1
ATOM 565 O O . ASP A 1 77 ? 52.95061 15.21493 81.06027 1.000 38.06846 76 ASP A O 1
ATOM 570 N N . SER A 1 78 ? 51.44507 14.69562 82.65526 1.000 35.89391 77 SER A N 1
ATOM 571 C CA . SER A 1 78 ? 50.36472 14.64341 81.68248 1.000 33.38377 77 SER A CA 1
ATOM 572 C C . SER A 1 78 ? 50.08847 16.01030 81.07965 1.000 37.33572 77 SER A C 1
ATOM 573 O O . SER A 1 78 ? 49.56314 16.09847 79.96387 1.000 42.30206 77 SER A O 1
ATOM 576 N N . ASN A 1 79 ? 50.40888 17.08497 81.79876 1.000 36.79616 78 ASN A N 1
ATOM 577 C CA . ASN A 1 79 ? 50.20697 18.42898 81.28061 1.000 30.02533 78 ASN A CA 1
ATOM 578 C C . ASN A 1 79 ? 51.46893 19.27395 81.33545 1.000 31.87766 78 ASN A C 1
ATOM 579 O O . ASN A 1 79 ? 51.38771 20.49868 81.21989 1.000 36.64875 78 ASN A O 1
ATOM 584 N N . SER A 1 80 ? 52.63056 18.65041 81.50691 1.000 30.71913 79 SER A N 1
ATOM 585 C CA . SER A 1 80 ? 53.91566 19.33827 81.38387 1.000 33.22758 79 SER A CA 1
ATOM 586 C C . SER A 1 80 ? 53.97893 20.56834 82.29605 1.000 39.74577 79 SER A C 1
ATOM 587 O O . SER A 1 80 ? 54.24588 21.69873 81.86157 1.000 34.96701 79 SER A O 1
ATOM 590 N N . ILE A 1 81 ? 53.72959 20.34241 83.58260 1.000 31.94138 80 ILE A N 1
ATOM 591 C CA . ILE A 1 81 ? 53.57470 21.45486 84.50678 1.000 31.76884 80 ILE A CA 1
ATOM 592 C C . ILE A 1 81 ? 54.10806 21.05468 85.87410 1.000 27.94929 80 ILE A C 1
ATOM 593 O O . ILE A 1 81 ? 53.68905 20.05344 86.46167 1.000 30.48984 80 ILE A O 1
ATOM 598 N N . ALA A 1 82 ? 55.06995 21.81551 86.36612 1.000 29.60479 81 ALA A N 1
ATOM 599 C CA . ALA A 1 82 ? 55.63089 21.61265 87.68886 1.000 32.80521 81 ALA A CA 1
ATOM 600 C C . ALA A 1 82 ? 55.02019 22.61264 88.65339 1.000 28.91260 81 ALA A C 1
ATOM 601 O O . ALA A 1 82 ? 54.50128 23.65172 88.24758 1.000 28.76416 81 ALA A O 1
ATOM 603 N N . TYR A 1 83 ? 55.06118 22.26837 89.94132 1.000 34.05666 82 TYR A N 1
ATOM 604 C CA . TYR A 1 83 ? 54.41508 23.05364 90.98647 1.000 33.90728 82 TYR A CA 1
ATOM 605 C C . TYR A 1 83 ? 55.35051 23.25430 92.16707 1.000 31.05395 82 TYR A C 1
ATOM 606 O O . TYR A 1 83 ? 56.14934 22.37831 92.49573 1.000 32.34067 82 TYR A O 1
ATOM 615 N N . LEU A 1 84 ? 55.20360 24.39489 92.83792 1.000 33.06824 83 LEU A N 1
ATOM 616 C CA . LEU A 1 84 ? 55.81300 24.63144 94.14415 1.000 31.35715 83 LEU A CA 1
ATOM 617 C C . LEU A 1 84 ? 54.70388 25.01773 95.10585 1.000 31.84603 83 LEU A C 1
ATOM 618 O O . LEU A 1 84 ? 53.99659 26.00535 94.88311 1.000 31.71531 83 LEU A O 1
ATOM 623 N N . GLN A 1 85 ? 54.54161 24.22924 96.15379 1.000 33.04599 84 GLN A N 1
ATOM 624 C CA . GLN A 1 85 ? 53.56673 24.49878 97.19475 1.000 29.56516 84 GLN A CA 1
ATOM 625 C C . GLN A 1 85 ? 54.28975 25.11768 98.37983 1.000 30.87471 84 GLN A C 1
ATOM 626 O O . GLN A 1 85 ? 55.27506 24.56302 98.87232 1.000 31.27991 84 GLN A O 1
ATOM 632 N N . MET A 1 86 ? 53.81132 26.27348 98.81967 1.000 39.35970 85 MET A N 1
ATOM 633 C CA . MET A 1 86 ? 54.41827 27.00769 99.91707 1.000 36.55031 85 MET A CA 1
ATOM 634 C C . MET A 1 86 ? 53.47261 27.04185 101.09907 1.000 31.40642 85 MET A C 1
ATOM 635 O O . MET A 1 86 ? 52.32695 27.48356 100.96281 1.000 28.53976 85 MET A O 1
ATOM 640 N N . ASN A 1 87 ? 53.97883 26.65366 102.26326 1.000 29.05940 86 ASN A N 1
ATOM 641 C CA . ASN A 1 87 ? 53.18853 26.62113 103.48034 1.000 29.02439 86 ASN A CA 1
ATOM 642 C C . ASN A 1 87 ? 53.83036 27.44565 104.58288 1.000 26.35848 86 ASN A C 1
ATOM 643 O O . ASN A 1 87 ? 55.05492 27.57657 104.65625 1.000 27.72910 86 ASN A O 1
ATOM 648 N N . SER A 1 88 ? 52.98319 27.98657 105.44904 1.000 27.68425 87 SER A N 1
ATOM 649 C CA . SER A 1 88 ? 53.42970 28.81604 106.55639 1.000 27.50504 87 SER A CA 1
ATOM 650 C C . SER A 1 88 ? 54.42022 29.86487 106.06201 1.000 32.91170 87 SER A C 1
ATOM 651 O O . SER A 1 88 ? 55.59346 29.87907 106.43409 1.000 36.71112 87 SER A O 1
ATOM 654 N N . LEU A 1 89 ? 53.93818 30.70068 105.14488 1.000 31.53705 88 LEU A N 1
ATOM 655 C CA . LEU A 1 89 ? 54.77334 31.72829 104.52978 1.000 33.87929 88 LEU A CA 1
ATOM 656 C C . LEU A 1 89 ? 55.17936 32.79195 105.54854 1.000 40.25140 88 LEU A C 1
ATOM 657 O O . LEU A 1 89 ? 54.31400 33.46213 106.12473 1.000 40.55209 88 LEU A O 1
ATOM 662 N N . THR A 1 90 ? 56.48436 33.00664 105.72074 1.000 39.81082 89 THR A N 1
ATOM 663 C CA . THR A 1 90 ? 56.96399 34.12068 106.52817 1.000 35.20063 89 THR A CA 1
ATOM 664 C C . THR A 1 90 ? 57.45139 35.20954 105.59006 1.000 36.40264 89 THR A C 1
ATOM 665 O O . THR A 1 90 ? 57.66493 34.97560 104.39989 1.000 38.82086 89 THR A O 1
ATOM 669 N N . THR A 1 91 ? 57.65492 36.40521 106.14310 1.000 38.48040 90 THR A N 1
ATOM 670 C CA . THR A 1 91 ? 58.16651 37.48751 105.31677 1.000 36.50506 90 THR A CA 1
ATOM 671 C C . THR A 1 91 ? 59.58448 37.20932 104.83964 1.000 36.82572 90 THR A C 1
ATOM 672 O O . THR A 1 91 ? 60.00575 37.77807 103.82580 1.000 40.46918 90 THR A O 1
ATOM 676 N N . GLU A 1 92 ? 60.33798 36.36369 105.54284 1.000 34.05532 91 GLU A N 1
ATOM 677 C CA . GLU A 1 92 ? 61.65165 35.99354 105.02781 1.000 38.40021 91 GLU A CA 1
ATOM 678 C C . GLU A 1 92 ? 61.56194 35.06743 103.82218 1.000 37.39399 91 GLU A C 1
ATOM 679 O O . GLU A 1 92 ? 62.59971 34.62690 103.31231 1.000 37.18227 91 GLU A O 1
ATOM 685 N N . ASP A 1 93 ? 60.35290 34.78167 103.34502 1.000 36.26277 92 ASP A N 1
ATOM 686 C CA . ASP A 1 93 ? 60.12530 34.01800 102.12781 1.000 34.65912 92 ASP A CA 1
ATOM 687 C C . ASP A 1 93 ? 59.81357 34.89680 100.92108 1.000 36.87092 92 ASP A C 1
ATOM 688 O O . ASP A 1 93 ? 59.62705 34.37041 99.82069 1.000 43.10127 92 ASP A O 1
ATOM 693 N N . THR A 1 94 ? 59.73466 36.21236 101.09931 1.000 39.10878 93 THR A N 1
ATOM 694 C CA . THR A 1 94 ? 59.42457 37.12131 100.00096 1.000 33.51356 93 THR A CA 1
ATOM 695 C C . THR A 1 94 ? 60.52260 37.07926 98.96226 1.000 27.04280 93 THR A C 1
ATOM 696 O O . THR A 1 94 ? 61.69592 37.29047 99.29211 1.000 30.12536 93 THR A O 1
ATOM 700 N N . ALA A 1 95 ? 60.15390 36.77874 97.71917 1.000 24.88845 94 ALA A N 1
ATOM 701 C CA . ALA A 1 95 ? 61.16002 36.71961 96.66623 1.000 24.16018 94 ALA A CA 1
ATOM 702 C C . ALA A 1 95 ? 60.49945 36.49210 95.32127 1.000 24.80387 94 ALA A C 1
ATOM 703 O O . ALA A 1 95 ? 59.28997 36.25854 95.22936 1.000 23.51207 94 ALA A O 1
ATOM 705 N N . ILE A 1 96 ? 61.32621 36.58167 94.27302 1.000 26.63674 95 ILE A N 1
ATOM 706 C CA . ILE A 1 96 ? 60.97881 36.10051 92.93877 1.000 29.51183 95 ILE A CA 1
ATOM 707 C C . ILE A 1 96 ? 61.40611 34.64706 92.80351 1.000 25.85568 95 ILE A C 1
ATOM 708 O O . ILE A 1 96 ? 62.57351 34.30527 93.02658 1.000 25.11223 95 ILE A O 1
ATOM 713 N N . TYR A 1 97 ? 60.47138 33.80820 92.37299 1.000 32.94525 96 TYR A N 1
ATOM 714 C CA . TYR A 1 97 ? 60.64508 32.36309 92.27595 1.000 29.32270 96 TYR A CA 1
ATOM 715 C C . TYR A 1 97 ? 60.73097 31.94784 90.81052 1.000 27.52650 96 TYR A C 1
ATOM 716 O O . TYR A 1 97 ? 59.87258 32.31592 90.00248 1.000 25.53227 96 TYR A O 1
ATOM 725 N N . TYR A 1 98 ? 61.79126 31.22811 90.46601 1.000 29.95841 97 TYR A N 1
ATOM 726 C CA . TYR A 1 98 ? 62.11085 30.86282 89.09349 1.000 27.90594 97 TYR A CA 1
ATOM 727 C C . TYR A 1 98 ? 61.99120 29.36285 88.88319 1.000 29.93871 97 TYR A C 1
ATOM 728 O O . TYR A 1 98 ? 62.25181 28.57157 89.79462 1.000 31.12950 97 TYR A O 1
ATOM 737 N N . CYS A 1 99 ? 61.59626 28.98771 87.66655 1.000 30.83588 98 CYS A N 1
ATOM 738 C CA . CYS A 1 99 ? 61.48647 27.59623 87.23822 1.000 35.32847 98 CYS A CA 1
ATOM 739 C C . CYS A 1 99 ? 62.66105 27.23446 86.33659 1.000 34.56375 98 CYS A C 1
ATOM 740 O O . CYS A 1 99 ? 63.15134 28.07422 85.57998 1.000 28.94104 98 CYS A O 1
ATOM 743 N N . ALA A 1 100 ? 63.14568 26.00061 86.43540 1.000 31.43639 99 ALA A N 1
ATOM 744 C CA . ALA A 1 100 ? 64.35442 25.68181 85.69525 1.000 27.06178 99 ALA A CA 1
ATOM 745 C C . ALA A 1 100 ? 64.34757 24.24802 85.19066 1.000 28.30772 99 ALA A C 1
ATOM 746 O O . ALA A 1 100 ? 63.78530 23.34798 85.81484 1.000 34.96785 99 ALA A O 1
ATOM 748 N N . ARG A 1 101 ? 64.95655 24.06628 84.02368 1.000 27.88552 100 ARG A N 1
ATOM 749 C CA . ARG A 1 101 ? 65.13917 22.77806 83.37193 1.000 22.87086 100 ARG A CA 1
ATOM 750 C C . ARG A 1 101 ? 66.58735 22.33953 83.57207 1.000 31.78149 100 ARG A C 1
ATOM 751 O O . ARG A 1 101 ? 67.49965 23.16225 83.43629 1.000 27.74868 100 ARG A O 1
ATOM 759 N N . ASP A 1 102 ? 66.79672 21.06978 83.95517 1.000 33.82497 101 ASP A N 1
ATOM 760 C CA . ASP A 1 102 ? 68.13071 20.45861 83.88696 1.000 31.97398 101 ASP A CA 1
ATOM 761 C C . ASP A 1 102 ? 68.69098 20.61638 82.48403 1.000 29.83683 101 ASP A C 1
ATOM 762 O O . ASP A 1 102 ? 68.01607 20.30074 81.51238 1.000 35.75548 101 ASP A O 1
ATOM 767 N N . PHE A 1 103 ? 69.96324 20.99533 82.37439 1.000 29.75977 102 PHE A N 1
ATOM 768 C CA . PHE A 1 103 ? 70.56649 21.14092 81.05065 1.000 30.30734 102 PHE A CA 1
ATOM 769 C C . PHE A 1 103 ? 70.43498 19.89076 80.18325 1.000 35.79961 102 PHE A C 1
ATOM 770 O O . PHE A 1 103 ? 70.38268 20.00062 78.95157 1.000 38.51564 102 PHE A O 1
ATOM 778 N N . TYR A 1 104 ? 70.38059 18.70735 80.78766 1.000 29.29956 103 TYR A N 1
ATOM 779 C CA . TYR A 1 104 ? 70.28594 17.45483 80.05377 1.000 26.16481 103 TYR A CA 1
ATOM 780 C C . TYR A 1 104 ? 69.01801 16.69553 80.41231 1.000 28.41061 103 TYR A C 1
ATOM 781 O O . TYR A 1 104 ? 68.34235 16.99449 81.39602 1.000 33.17418 103 TYR A O 1
ATOM 790 N N . ASP A 1 105 ? 68.73059 15.66230 79.62487 1.000 28.59607 104 ASP A N 1
ATOM 791 C CA . ASP A 1 105 ? 67.69362 14.70231 79.97965 1.000 29.73430 104 ASP A CA 1
ATOM 792 C C . ASP A 1 105 ? 68.25453 13.62397 80.90966 1.000 32.84722 104 ASP A C 1
ATOM 793 O O . ASP A 1 105 ? 69.47318 13.49042 81.08872 1.000 29.75111 104 ASP A O 1
ATOM 798 N N . PHE A 1 106 ? 67.34644 12.79433 81.44952 1.000 30.14820 105 PHE A N 1
ATOM 799 C CA . PHE A 1 106 ? 67.73777 11.86856 82.50878 1.000 29.23312 105 PHE A CA 1
ATOM 800 C C . PHE A 1 106 ? 68.76719 10.87790 82.02093 1.000 30.63757 105 PHE A C 1
ATOM 801 O O . PHE A 1 106 ? 69.45590 10.25300 82.83301 1.000 29.73777 105 PHE A O 1
ATOM 809 N N . TRP A 1 107 ? 68.87792 10.72399 80.70653 1.000 34.03316 106 TRP A N 1
ATOM 810 C CA . TRP A 1 107 ? 69.86510 9.81431 80.15318 1.000 37.22804 106 TRP A CA 1
ATOM 811 C C . TRP A 1 107 ? 71.27623 10.20598 80.57735 1.000 38.87655 106 TRP A C 1
ATOM 812 O O . TRP A 1 107 ? 72.05767 9.35430 81.01460 1.000 36.94957 106 TRP A O 1
ATOM 823 N N . ASN A 1 108 ? 71.58045 11.50374 80.56183 1.000 41.85055 107 ASN A N 1
ATOM 824 C CA . ASN A 1 108 ? 72.96362 11.95849 80.48822 1.000 37.46256 107 ASN A CA 1
ATOM 825 C C . ASN A 1 108 ? 73.67429 11.79200 81.82456 1.000 39.29814 107 ASN A C 1
ATOM 826 O O . ASN A 1 108 ? 73.06170 11.82400 82.89946 1.000 35.79939 107 ASN A O 1
ATOM 831 N N . GLU A 1 109 ? 74.97902 11.52480 81.72855 1.000 38.96809 108 GLU A N 1
ATOM 832 C CA . GLU A 1 109 ? 75.80622 11.37398 82.91628 1.000 36.17616 108 GLU A CA 1
ATOM 833 C C . GLU A 1 109 ? 75.80861 12.63420 83.76207 1.000 38.81343 108 GLU A C 1
ATOM 834 O O . GLU A 1 109 ? 75.74486 12.56397 84.99512 1.000 33.00798 108 GLU A O 1
ATOM 840 N N . PHE A 1 110 ? 75.83790 13.79796 83.10845 1.000 42.28265 109 PHE A N 1
ATOM 841 C CA . PHE A 1 110 ? 75.99065 15.09662 83.74988 1.000 37.84613 109 PHE A CA 1
ATOM 842 C C . PHE A 1 110 ? 74.66909 15.70413 84.14709 1.000 33.34169 109 PHE A C 1
ATOM 843 O O . PHE A 1 110 ? 74.58625 16.92310 84.32504 1.000 34.65422 109 PHE A O 1
ATOM 851 N N . SER A 1 111 ? 73.61723 14.90199 84.18546 1.000 29.87805 110 SER A N 1
ATOM 852 C CA . SER A 1 111 ? 72.32797 15.38792 84.61627 1.000 32.72070 110 SER A CA 1
ATOM 853 C C . SER A 1 111 ? 72.36902 15.79901 86.09047 1.000 35.00630 110 SER A C 1
ATOM 854 O O . SER A 1 111 ? 73.33184 15.53613 86.82063 1.000 34.03562 110 SER A O 1
ATOM 857 N N . HIS A 1 112 ? 71.30653 16.49588 86.50667 1.000 34.80699 111 HIS A N 1
ATOM 858 C CA . HIS A 1 112 ? 71.10607 16.94487 87.89127 1.000 34.05855 111 HIS A CA 1
ATOM 859 C C . HIS A 1 112 ? 72.22504 17.85753 88.39662 1.000 34.18035 111 HIS A C 1
ATOM 860 O O . HIS A 1 112 ? 72.50732 17.89763 89.60037 1.000 34.88960 111 HIS A O 1
ATOM 867 N N . ARG A 1 113 ? 72.85689 18.61482 87.48735 1.000 36.92421 112 ARG A N 1
ATOM 868 C CA . ARG A 1 113 ? 73.98609 19.46901 87.83836 1.000 34.42263 112 ARG A CA 1
ATOM 869 C C . ARG A 1 113 ? 73.82986 20.89610 87.36086 1.000 31.60789 112 ARG A C 1
ATOM 870 O O . ARG A 1 113 ? 74.25309 21.81174 88.05146 1.000 37.97409 112 ARG A O 1
ATOM 878 N N . THR A 1 114 ? 73.26143 21.11080 86.19675 1.000 30.97928 113 THR A N 1
ATOM 879 C CA . THR A 1 114 ? 73.20620 22.44251 85.62622 1.000 29.35575 113 THR A CA 1
ATOM 880 C C . THR A 1 114 ? 71.78500 22.72900 85.18294 1.000 30.63695 113 THR A C 1
ATOM 881 O O . THR A 1 114 ? 71.08456 21.83913 84.70165 1.000 32.43265 113 THR A O 1
ATOM 885 N N . PHE A 1 115 ? 71.33549 23.94966 85.40165 1.000 33.71961 114 PHE A N 1
ATOM 886 C CA . PHE A 1 115 ? 69.96833 24.30444 85.07755 1.000 28.86347 114 PHE A CA 1
ATOM 887 C C . PHE A 1 115 ? 69.94904 25.50445 84.15312 1.000 33.11781 114 PHE A C 1
ATOM 888 O O . PHE A 1 115 ? 70.80609 26.38604 84.25084 1.000 38.48823 114 PHE A O 1
ATOM 896 N N . ASP A 1 116 ? 68.98930 25.50614 83.23120 1.000 31.59455 115 ASP A N 1
ATOM 897 C CA . ASP A 1 116 ? 68.90695 26.50068 82.17394 1.000 32.10390 115 ASP A CA 1
ATOM 898 C C . ASP A 1 116 ? 67.43125 26.79358 81.90657 1.000 25.41191 115 ASP A C 1
ATOM 899 O O . ASP A 1 116 ? 66.54058 26.28711 82.58939 1.000 25.63698 115 ASP A O 1
ATOM 904 N N . PHE A 1 117 ? 67.17383 27.63223 80.91246 1.000 28.66675 116 PHE A N 1
ATOM 905 C CA . PHE A 1 117 ? 65.81642 27.92315 80.44738 1.000 33.55284 116 PHE A CA 1
ATOM 906 C C . PHE A 1 117 ? 64.92434 28.44544 81.57664 1.000 32.06050 116 PHE A C 1
ATOM 907 O O . PHE A 1 117 ? 63.71953 28.18910 81.60224 1.000 34.01085 116 PHE A O 1
ATOM 915 N N . TRP A 1 118 ? 65.51759 29.18823 82.51565 1.000 21.38327 117 TRP A N 1
ATOM 916 C CA . TRP A 1 118 ? 64.74390 29.82891 83.56351 1.000 25.18357 117 TRP A CA 1
ATOM 917 C C . TRP A 1 118 ? 63.63211 30.69048 82.96743 1.000 30.92109 117 TRP A C 1
ATOM 918 O O . TRP A 1 118 ? 63.80106 31.30188 81.90533 1.000 30.87588 117 TRP A O 1
ATOM 929 N N . GLY A 1 119 ? 62.46453 30.68825 83.62700 1.000 28.55088 118 GLY A N 1
ATOM 930 C CA . GLY A 1 119 ? 61.36567 31.54305 83.22745 1.000 31.08343 118 GLY A CA 1
ATOM 931 C C . GLY A 1 119 ? 61.60163 32.95883 83.71610 1.000 32.01405 118 GLY A C 1
ATOM 932 O O . GLY A 1 119 ? 62.62309 33.26458 84.32279 1.000 33.09559 118 GLY A O 1
ATOM 933 N N . GLN A 1 120 ? 60.60182 33.82714 83.53012 1.000 36.64292 119 GLN A N 1
ATOM 934 C CA . GLN A 1 120 ? 60.73152 35.16662 84.10620 1.000 33.93141 119 GLN A CA 1
ATOM 935 C C . GLN A 1 120 ? 60.65029 35.13819 85.62243 1.000 26.57553 119 GLN A C 1
ATOM 936 O O . GLN A 1 120 ? 61.30146 35.93969 86.29068 1.000 24.95425 119 GLN A O 1
ATOM 942 N N . GLY A 1 121 ? 59.92760 34.18397 86.18026 1.000 31.54249 120 GLY A N 1
ATOM 943 C CA . GLY A 1 121 ? 59.67096 34.17250 87.60181 1.000 31.96215 120 GLY A CA 1
ATOM 944 C C . GLY A 1 121 ? 58.38094 34.89154 87.95775 1.000 29.75080 120 GLY A C 1
ATOM 945 O O . GLY A 1 121 ? 57.92938 35.80996 87.27742 1.000 37.14318 120 GLY A O 1
ATOM 946 N N . THR A 1 122 ? 57.84294 34.54149 89.10725 1.000 28.62254 121 THR A N 1
ATOM 947 C CA . THR A 1 122 ? 56.66096 35.21214 89.60823 1.000 21.56742 121 THR A CA 1
ATOM 948 C C . THR A 1 122 ? 56.96842 35.68447 91.01456 1.000 25.91546 121 THR A C 1
ATOM 949 O O . THR A 1 122 ? 57.65040 34.99544 91.77648 1.000 28.81316 121 THR A O 1
ATOM 953 N N . LEU A 1 123 ? 56.60648 36.93381 91.28560 1.000 30.88477 122 LEU A N 1
ATOM 954 C CA . LEU A 1 123 ? 56.96791 37.58664 92.53475 1.000 27.36555 122 LEU A CA 1
ATOM 955 C C . LEU A 1 123 ? 56.00298 37.17281 93.64226 1.000 28.37225 122 LEU A C 1
ATOM 956 O O . LEU A 1 123 ? 54.77754 37.215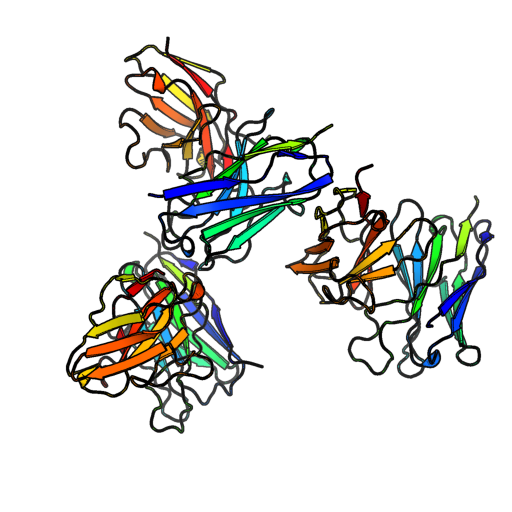58 93.46208 1.000 25.52914 122 LEU A O 1
ATOM 961 N N . VAL A 1 124 ? 56.56086 36.78233 94.78985 1.000 28.91512 123 VAL A N 1
ATOM 962 C CA . VAL A 1 124 ? 55.78948 36.50937 95.99669 1.000 29.46263 123 VAL A CA 1
ATOM 963 C C . VAL A 1 124 ? 56.24493 37.48851 97.06607 1.000 32.61858 123 VAL A C 1
ATOM 964 O O . VAL A 1 124 ? 57.41292 37.46742 97.48434 1.000 31.85685 123 VAL A O 1
ATOM 968 N N . THR A 1 125 ? 55.31985 38.34608 97.49351 1.000 31.75982 124 THR A N 1
ATOM 969 C CA . THR A 1 125 ? 55.51810 39.32003 98.55706 1.000 31.51906 124 THR A CA 1
ATOM 970 C C . THR A 1 125 ? 54.62106 38.91584 99.72063 1.000 35.26910 124 THR A C 1
ATOM 971 O O . THR A 1 125 ? 53.42552 38.65023 99.52423 1.000 31.39783 124 THR A O 1
ATOM 975 N N . VAL A 1 126 ? 55.17426 38.90564 100.93119 1.000 33.55401 125 VAL A N 1
ATOM 976 C CA . VAL A 1 126 ? 54.43371 38.47060 102.10564 1.000 30.27541 125 VAL A CA 1
ATOM 977 C C . VAL A 1 126 ? 54.38347 39.64648 103.07830 1.000 36.29818 125 VAL A C 1
ATOM 978 O O . VAL A 1 126 ? 55.43330 40.10245 103.54820 1.000 43.43822 125 VAL A O 1
ATOM 982 N N . SER A 1 127 ? 53.16955 40.08887 103.43234 1.000 37.45934 126 SER A N 1
ATOM 983 C CA . SER A 1 127 ? 52.95151 41.35938 104.12960 1.000 31.27122 126 SER A CA 1
ATOM 984 C C . SER A 1 127 ? 53.64426 41.40703 105.48717 1.000 35.43581 126 SER A C 1
ATOM 985 O O . SER A 1 127 ? 54.18127 40.42082 105.98648 1.000 42.66032 126 SER A O 1
ATOM 988 N N . SER A 1 128 ? 53.60720 42.59423 106.08422 1.000 45.15756 127 SER A N 1
ATOM 989 C CA . SER A 1 128 ? 54.10734 42.83776 107.43441 1.000 47.26563 127 SER A CA 1
ATOM 990 C C . SER A 1 128 ? 55.58601 42.49354 107.59716 1.000 54.12588 127 SER A C 1
ATOM 991 O O . SER A 1 128 ? 55.96614 41.76205 108.51883 1.000 59.65464 127 SER A O 1
ATOM 994 N N . ALA A 1 151 ? 77.11103 32.41942 100.19038 1.000 30.72685 150 ALA A N 1
ATOM 995 C CA . ALA A 1 151 ? 77.92601 31.26135 100.55100 1.000 40.09810 150 ALA A CA 1
ATOM 996 C C . ALA A 1 151 ? 79.11774 31.03988 99.58878 1.000 45.57010 150 ALA A C 1
ATOM 997 O O . ALA A 1 151 ? 80.05542 30.29357 99.91556 1.000 46.27414 150 ALA A O 1
ATOM 999 N N . LEU A 1 152 ? 79.05589 31.61311 98.38640 1.000 34.34065 151 LEU A N 1
ATOM 1000 C CA . LEU A 1 152 ? 80.23347 31.75668 97.54376 1.000 34.22934 151 LEU A CA 1
ATOM 1001 C C . LEU A 1 152 ? 80.55534 33.23798 97.47300 1.000 40.61982 151 LEU A C 1
ATOM 1002 O O . LEU A 1 152 ? 79.65361 34.07800 97.46733 1.000 43.08235 151 LEU A O 1
ATOM 1007 N N . THR A 1 153 ? 81.83545 33.56670 97.41567 1.000 41.75651 152 THR A N 1
ATOM 1008 C CA . THR A 1 153 ? 82.24979 34.95334 97.56466 1.000 41.06564 152 THR A CA 1
ATOM 1009 C C . THR A 1 153 ? 82.45466 35.61492 96.21339 1.000 33.84892 152 THR A C 1
ATOM 1010 O O . THR A 1 153 ? 83.19834 35.11813 95.36521 1.000 32.88023 152 THR A O 1
ATOM 1014 N N . GLN A 1 154 ? 81.84752 36.75466 96.05660 1.000 33.34120 153 GLN A N 1
ATOM 1015 C CA . GLN A 1 154 ? 81.76245 37.37017 94.75849 1.000 34.14327 153 GLN A CA 1
ATOM 1016 C C . GLN A 1 154 ? 81.91446 38.88560 94.89449 1.000 38.34130 153 GLN A C 1
ATOM 1017 O O . GLN A 1 154 ? 81.13507 39.53675 95.60701 1.000 28.62827 153 GLN A O 1
ATOM 1023 N N . PRO A 1 155 ? 82.88602 39.48141 94.20208 1.000 36.19930 154 PRO A N 1
ATOM 1024 C CA . PRO A 1 155 ? 83.11801 40.92328 94.34500 1.000 35.26479 154 PRO A CA 1
ATOM 1025 C C . PRO A 1 155 ? 81.88508 41.71825 93.94634 1.000 36.65037 154 PRO A C 1
ATOM 1026 O O . PRO A 1 155 ? 81.33318 41.53610 92.86321 1.000 40.49636 154 PRO A O 1
ATOM 1030 N N . ALA A 1 156 ? 81.49300 42.65064 94.81405 1.000 37.32115 155 ALA A N 1
ATOM 1031 C CA . ALA A 1 156 ? 80.20860 43.32132 94.65185 1.000 35.34792 155 ALA A CA 1
ATOM 1032 C C . ALA A 1 156 ? 80.07708 44.00338 93.30333 1.000 36.06393 155 ALA A C 1
ATOM 1033 O O . ALA A 1 156 ? 78.97624 44.05096 92.74477 1.000 38.03364 155 ALA A O 1
ATOM 1035 N N . SER A 1 157 ? 81.17404 44.51713 92.75417 1.000 36.90189 156 SER A N 1
ATOM 1036 C CA . SER A 1 157 ? 81.06627 45.41031 91.61093 1.000 36.86445 156 SER A CA 1
ATOM 1037 C C . SER A 1 157 ? 82.31552 45.32250 90.74993 1.000 33.18023 156 SER A C 1
ATOM 1038 O O . SER A 1 157 ? 83.41825 45.06536 91.23483 1.000 36.23788 156 SER A O 1
ATOM 1041 N N . ALA A 1 158 ? 82.11600 45.51975 89.45769 1.000 31.77994 157 ALA A N 1
ATOM 1042 C CA . ALA A 1 158 ? 83.20227 45.52619 88.50373 1.000 35.24144 157 ALA A CA 1
ATOM 1043 C C . ALA A 1 158 ? 82.77402 46.40421 87.34540 1.000 42.81006 157 ALA A C 1
ATOM 1044 O O . ALA A 1 158 ? 81.57760 46.55795 87.08052 1.000 47.51807 157 ALA A O 1
ATOM 1046 N N . SER A 1 159 ? 83.75454 46.98926 86.66305 1.000 42.96281 158 SER A N 1
ATOM 1047 C CA . SER A 1 159 ? 83.44070 47.91226 85.58406 1.000 38.10352 158 SER A CA 1
ATOM 1048 C C . SER A 1 159 ? 84.60015 47.95713 84.60513 1.000 37.92051 158 SER A C 1
ATOM 1049 O O . SER A 1 159 ? 85.73144 47.58109 84.92166 1.000 32.78767 158 SER A O 1
ATOM 1052 N N . GLY A 1 160 ? 84.30701 48.47629 83.42644 1.000 43.07768 159 GLY A N 1
ATOM 1053 C CA . GLY A 1 160 ? 85.31616 48.61298 82.39830 1.000 45.65979 159 GLY A CA 1
ATOM 1054 C C . GLY A 1 160 ? 84.80290 49.52548 81.31035 1.000 50.97881 159 GLY A C 1
ATOM 1055 O O . GLY A 1 160 ? 83.62946 49.91805 81.29422 1.000 42.59545 159 GLY A O 1
ATOM 1056 N N . SER A 1 161 ? 85.72615 49.85017 80.36442 1.000 49.97638 160 SER A N 1
ATOM 1057 C CA . SER A 1 161 ? 85.16541 50.64833 79.30119 1.000 45.43010 160 SER A CA 1
ATOM 1058 C C . SER A 1 161 ? 84.92424 49.75704 78.09723 1.000 44.54821 160 SER A C 1
ATOM 1059 O O . SER A 1 161 ? 85.57698 48.72041 77.95628 1.000 42.92400 160 SER A O 1
ATOM 1061 N N . PRO A 1 162 ? 83.96658 50.12533 77.24934 1.000 45.41886 161 PRO A N 1
ATOM 1062 C CA . PRO A 1 162 ? 83.60916 49.26642 76.11464 1.000 49.50543 161 PRO A CA 1
ATOM 1063 C C . PRO A 1 162 ? 84.83489 48.84544 75.32827 1.000 51.72122 161 PRO A C 1
ATOM 1064 O O . PRO A 1 162 ? 85.71618 49.65689 75.04047 1.000 51.87989 161 PRO A O 1
ATOM 1068 N N . GLY A 1 163 ? 84.91437 47.54734 75.03634 1.000 52.11252 162 GLY A N 1
ATOM 1069 C CA . GLY A 1 163 ? 86.05891 46.95835 74.38214 1.000 49.05324 162 GLY A CA 1
ATOM 1070 C C . GLY A 1 163 ? 87.12485 46.45103 75.33022 1.000 46.21916 162 GLY A C 1
ATOM 1071 O O . GLY A 1 163 ? 87.79209 45.46280 75.02080 1.000 54.62408 162 GLY A O 1
ATOM 1072 N N . GLN A 1 164 ? 87.29746 47.09870 76.48026 1.000 48.61194 163 GLN A N 1
ATOM 1073 C CA . GLN A 1 164 ? 88.23363 46.60698 77.47875 1.000 46.58508 163 GLN A CA 1
ATOM 1074 C C . GLN A 1 164 ? 87.76057 45.25075 78.01281 1.000 47.78247 163 GLN A C 1
ATOM 1075 O O . GLN A 1 164 ? 86.64182 44.79530 77.74727 1.000 44.08952 163 GLN A O 1
ATOM 1077 N N . SER A 1 165 ? 88.62683 44.60133 78.77870 1.000 48.52817 164 SER A N 1
ATOM 1078 C CA . SER A 1 165 ? 88.28648 43.32265 79.38154 1.000 45.39343 164 SER A CA 1
ATOM 1079 C C . SER A 1 165 ? 87.79709 43.52471 80.81498 1.000 47.00943 164 SER A C 1
ATOM 1080 O O . SER A 1 165 ? 87.86293 44.63006 81.36477 1.000 43.43252 164 SER A O 1
ATOM 1083 N N . VAL A 1 166 ? 87.24737 42.45039 81.39969 1.000 41.35738 165 VAL A N 1
ATOM 1084 C CA . VAL A 1 166 ? 86.77770 42.46005 82.78534 1.000 42.69757 165 VAL A CA 1
ATOM 1085 C C . VAL A 1 166 ? 86.90563 41.04509 83.33714 1.000 43.09679 165 VAL A C 1
ATOM 1086 O O . VAL A 1 166 ? 86.77484 40.06370 82.59850 1.000 42.99343 165 VAL A O 1
ATOM 1090 N N . THR A 1 167 ? 87.11232 40.92818 84.65134 1.000 38.17584 166 THR A N 1
ATOM 1091 C CA . THR A 1 167 ? 87.14960 39.61627 85.28595 1.000 37.80733 166 THR A CA 1
ATOM 1092 C C . THR A 1 167 ? 86.32691 39.61869 86.56512 1.000 37.41427 166 THR A C 1
ATOM 1093 O O . THR A 1 167 ? 86.43728 40.54645 87.36463 1.000 41.33663 166 THR A O 1
ATOM 1097 N N . ILE A 1 168 ? 85.49140 38.59034 86.74104 1.000 40.03142 167 ILE A N 1
ATOM 1098 C CA . ILE A 1 168 ? 84.64173 38.41156 87.91494 1.000 36.33050 167 ILE A CA 1
ATOM 1099 C C . ILE A 1 168 ? 85.13411 37.16821 88.64340 1.000 36.12693 167 ILE A C 1
ATOM 1100 O O . ILE A 1 168 ? 85.47659 36.16137 88.00909 1.000 37.47999 167 ILE A O 1
ATOM 1105 N N . THR A 1 169 ? 85.20166 37.24342 89.96549 1.000 35.16616 168 THR A N 1
ATOM 1106 C CA . THR A 1 169 ? 85.66129 36.13183 90.78393 1.000 33.85762 168 THR A CA 1
ATOM 1107 C C . THR A 1 169 ? 84.49027 35.51053 91.52870 1.000 32.86084 168 THR A C 1
ATOM 1108 O O . THR A 1 169 ? 83.51139 36.18413 91.84716 1.000 38.08516 168 THR A O 1
ATOM 1112 N N . CYS A 1 170 ? 84.57702 34.21184 91.77227 1.000 33.91583 169 CYS A N 1
ATOM 1113 C CA . CYS A 1 170 ? 83.58203 33.48311 92.54822 1.000 33.09394 169 CYS A CA 1
ATOM 1114 C C . CYS A 1 170 ? 84.40320 32.50125 93.37133 1.000 38.53805 169 CYS A C 1
ATOM 1115 O O . CYS A 1 170 ? 84.88250 31.49180 92.84717 1.000 41.21981 169 CYS A O 1
ATOM 1118 N N . THR A 1 171 ? 84.60038 32.82358 94.64309 1.000 40.28014 170 THR A N 1
ATOM 1119 C CA . THR A 1 171 ? 85.44360 32.03715 95.53158 1.000 45.48608 170 THR A CA 1
ATOM 1120 C C . THR A 1 171 ? 84.57263 31.31435 96.55097 1.000 46.94654 170 THR A C 1
ATOM 1121 O O . THR A 1 171 ? 83.90149 31.95698 97.36824 1.000 49.18779 170 THR A O 1
ATOM 1125 N N . GLY A 1 172 ? 84.61777 29.98189 96.52253 1.000 40.25192 171 GLY A N 1
ATOM 1126 C CA . GLY A 1 172 ? 83.88559 29.15277 97.46391 1.000 43.18865 171 GLY A CA 1
ATOM 1127 C C . GLY A 1 172 ? 84.80698 28.27601 98.29092 1.000 47.59282 171 GLY A C 1
ATOM 1128 O O . GLY A 1 172 ? 85.79668 28.76318 98.84640 1.000 44.63634 171 GLY A O 1
ATOM 1129 N N . SER A 1 173 ? 84.48879 26.98764 98.41934 1.000 41.92782 172 SER A N 1
ATOM 1130 C CA . SER A 1 173 ? 85.35741 26.13370 99.21937 1.000 41.66049 172 SER A CA 1
ATOM 1131 C C . SER A 1 173 ? 85.68340 24.83608 98.50505 1.000 39.61506 172 SER A C 1
ATOM 1132 O O . SER A 1 173 ? 85.40459 24.66467 97.31306 1.000 39.53338 172 SER A O 1
ATOM 1135 N N . SER A 1 174 ? 86.27796 23.91458 99.25093 1.000 42.02446 173 SER A N 1
ATOM 1136 C CA . SER A 1 174 ? 86.51680 22.57017 98.73628 1.000 45.50562 173 SER A CA 1
ATOM 1137 C C . SER A 1 174 ? 85.21707 21.81825 98.45384 1.000 40.43994 173 SER A C 1
ATOM 1138 O O . SER A 1 174 ? 85.16406 20.98977 97.54092 1.000 42.58273 173 SER A O 1
ATOM 1141 N N . SER A 1 175 ? 84.17114 22.07036 99.23124 1.000 39.92402 174 SER A N 1
ATOM 1142 C CA . SER A 1 175 ? 82.90306 21.36422 99.08952 1.000 37.79525 174 SER A CA 1
ATOM 1143 C C . SER A 1 175 ? 82.04702 21.85202 97.92130 1.000 39.55869 174 SER A C 1
ATOM 1144 O O . SER A 1 175 ? 80.93836 21.34509 97.72866 1.000 38.46720 174 SER A O 1
ATOM 1147 N N . ASP A 1 176 ? 82.49196 22.84952 97.17145 1.000 40.41414 175 ASP A N 1
ATOM 1148 C CA . ASP A 1 176 ? 81.65704 23.41053 96.11452 1.000 43.94932 175 ASP A CA 1
ATOM 1149 C C . ASP A 1 176 ? 82.49715 23.72771 94.87602 1.000 38.78776 175 ASP A C 1
ATOM 1150 O O . ASP A 1 176 ? 82.66104 22.86865 94.00128 1.000 31.77881 175 ASP A O 1
ATOM 1155 N N . VAL A 1 177 ? 82.98438 24.96380 94.76064 1.000 34.00989 176 VAL A N 1
ATOM 1156 C CA . VAL A 1 177 ? 83.74112 25.35339 93.57437 1.000 37.17130 176 VAL A CA 1
ATOM 1157 C C . VAL A 1 177 ? 84.93291 24.43215 93.35850 1.000 41.28415 176 VAL A C 1
ATOM 1158 O O . VAL A 1 177 ? 85.16987 23.94757 92.24303 1.000 41.20214 176 VAL A O 1
ATOM 1162 N N . GLY A 1 178 ? 85.69364 24.16728 94.41806 1.000 35.53050 177 GLY A N 1
ATOM 1163 C CA . GLY A 1 178 ? 86.88925 23.37363 94.24521 1.000 37.47651 177 GLY A CA 1
ATOM 1164 C C . GLY A 1 178 ? 86.74544 21.87274 94.31741 1.000 37.05538 177 GLY A C 1
ATOM 1165 O O . GLY A 1 178 ? 87.74392 21.16258 94.16760 1.000 36.32628 177 GLY A O 1
ATOM 1166 N N . GLY A 1 179 ? 85.53676 21.35479 94.48059 1.000 33.28404 178 GLY A N 1
ATOM 1167 C CA . GLY A 1 179 ? 85.35707 19.92478 94.61661 1.000 37.19808 178 GLY A CA 1
ATOM 1168 C C . GLY A 1 179 ? 84.76709 19.31526 93.36341 1.000 40.84964 178 GLY A C 1
ATOM 1169 O O . GLY A 1 179 ? 84.66990 18.08866 93.21690 1.000 32.93324 178 GLY A O 1
ATOM 1170 N N . TYR A 1 180 ? 84.31866 20.19042 92.46569 1.000 41.17507 179 TYR A N 1
ATOM 1171 C CA . TYR A 1 180 ? 83.55493 19.76896 91.30580 1.000 41.56886 179 TYR A CA 1
ATOM 1172 C C . TYR A 1 180 ? 83.93531 20.56917 90.06934 1.000 41.27398 179 TYR A C 1
ATOM 1173 O O . TYR A 1 180 ? 84.70178 21.54008 90.12128 1.000 39.91647 179 TYR A O 1
ATOM 1182 N N . LYS A 1 181 ? 83.40084 20.10987 88.93900 1.000 37.49166 180 LYS A N 1
ATOM 1183 C CA . LYS A 1 181 ? 83.52876 20.78050 87.65380 1.000 37.24148 180 LYS A CA 1
ATOM 1184 C C . LYS A 1 181 ? 82.15872 21.29574 87.24692 1.000 38.00372 180 LYS A C 1
ATOM 1185 O O . LYS A 1 181 ? 81.78896 21.28363 86.07490 1.000 41.63345 180 LYS A O 1
ATOM 1191 N N . TYR A 1 182 ? 81.39954 21.77566 88.22370 1.000 36.28234 181 TYR A N 1
ATOM 1192 C CA . TYR A 1 182 ? 80.06914 22.31816 87.98659 1.000 36.68293 181 TYR A CA 1
ATOM 1193 C C . TYR A 1 182 ? 79.97646 23.72118 88.58103 1.000 34.53176 181 TYR A C 1
ATOM 1194 O O . TYR A 1 182 ? 79.36020 23.93937 89.62494 1.000 35.93666 181 TYR A O 1
ATOM 1203 N N . VAL A 1 183 ? 80.57029 24.68763 87.89990 1.000 29.39559 182 VAL A N 1
ATOM 1204 C CA . VAL A 1 183 ? 80.37961 26.08518 88.24150 1.000 28.53090 182 VAL A CA 1
ATOM 1205 C C . VAL A 1 183 ? 79.64234 26.73840 87.08053 1.000 34.98070 182 VAL A C 1
ATOM 1206 O O . VAL A 1 183 ? 80.10336 26.67501 85.93388 1.000 35.95343 182 VAL A O 1
ATOM 1210 N N . SER A 1 184 ? 78.50047 27.36431 87.37247 1.000 32.10371 183 SER A N 1
ATOM 1211 C CA . SER A 1 184 ? 77.74615 28.13064 86.39237 1.000 28.05062 183 SER A CA 1
ATOM 1212 C C . SER A 1 184 ? 77.83441 29.61398 86.73239 1.000 30.31181 183 SER A C 1
ATOM 1213 O O . SER A 1 184 ? 78.06541 29.99256 87.88395 1.000 31.59101 183 SER A O 1
ATOM 1216 N N . TRP A 1 185 ? 77.61913 30.45738 85.71932 1.000 29.48144 184 TRP A N 1
ATOM 1217 C CA . TRP A 1 185 ? 77.44347 31.89876 85.90213 1.000 30.18078 184 TRP A CA 1
ATOM 1218 C C . TRP A 1 185 ? 76.18085 32.31955 85.17369 1.000 25.85821 184 TRP A C 1
ATOM 1219 O O . TRP A 1 185 ? 76.01197 32.00252 83.99656 1.000 29.04040 184 TRP A O 1
ATOM 1230 N N . TYR A 1 186 ? 75.31908 33.05334 85.84779 1.000 21.96693 185 TYR A N 1
ATOM 1231 C CA . TYR A 1 186 ? 74.11338 33.56971 85.22944 1.000 23.25720 185 TYR A CA 1
ATOM 1232 C C . TYR A 1 186 ? 74.23210 35.08187 85.05335 1.000 29.41111 185 TYR A C 1
ATOM 1233 O O . TYR A 1 186 ? 74.97091 35.76146 85.77642 1.000 25.20642 185 TYR A O 1
ATOM 1242 N N . GLN A 1 187 ? 73.57271 35.60048 84.02854 1.000 27.50898 186 GLN A N 1
ATOM 1243 C CA . GLN A 1 187 ? 73.46550 37.03622 83.84650 1.000 25.64905 186 GLN A CA 1
ATOM 1244 C C . GLN A 1 187 ? 72.02059 37.42500 84.09930 1.000 29.44635 186 GLN A C 1
ATOM 1245 O O . GLN A 1 187 ? 71.10507 36.74998 83.61631 1.000 31.31589 186 GLN A O 1
ATOM 1251 N N . HIS A 1 188 ? 71.81957 38.48013 84.89330 1.000 31.24497 187 HIS A N 1
ATOM 1252 C CA . HIS A 1 188 ? 70.49339 38.85639 85.37084 1.000 27.45622 187 HIS A CA 1
ATOM 1253 C C . HIS A 1 188 ? 70.19710 40.31437 85.07511 1.000 37.87303 187 HIS A C 1
ATOM 1254 O O . HIS A 1 188 ? 70.85577 41.22032 85.60414 1.000 32.68420 187 HIS A O 1
ATOM 1261 N N . HIS A 1 189 ? 69.19963 40.52379 84.30900 1.000 41.83600 188 HIS A N 1
ATOM 1262 C CA . HIS A 1 189 ? 68.64490 41.83369 84.09224 1.000 33.26755 188 HIS A CA 1
ATOM 1263 C C . HIS A 1 189 ? 67.35136 41.96515 84.86986 1.000 35.14423 188 HIS A C 1
ATOM 1264 O O . HIS A 1 189 ? 66.48274 41.07866 84.76966 1.000 28.62760 188 HIS A O 1
ATOM 1271 N N . PRO A 1 190 ? 67.20447 43.06424 85.64631 1.000 40.73194 189 PRO A N 1
ATOM 1272 C CA . PRO A 1 190 ? 66.01445 43.24445 86.48894 1.000 32.13334 189 PRO A CA 1
ATOM 1273 C C . PRO A 1 190 ? 64.71649 43.07492 85.73329 1.000 33.17643 189 PRO A C 1
ATOM 1274 O O . PRO A 1 190 ? 64.43334 43.83061 84.80543 1.000 40.18242 189 PRO A O 1
ATOM 1278 N N . GLY A 1 191 ? 63.90754 42.10851 86.14751 1.000 37.56066 190 GLY A N 1
ATOM 1279 C CA . GLY A 1 191 ? 62.64352 41.83584 85.50965 1.000 34.68420 190 GLY A CA 1
ATOM 1280 C C . GLY A 1 191 ? 62.70243 40.76547 84.45193 1.000 42.55067 190 GLY A C 1
ATOM 1281 O O . GLY A 1 191 ? 61.64273 40.30686 83.99021 1.000 45.24265 190 GLY A O 1
ATOM 1282 N N . LYS A 1 192 ? 63.89306 40.26545 84.14397 1.000 44.36942 191 LYS A N 1
ATOM 1283 C CA . LYS A 1 192 ? 64.07832 39.30047 83.07585 1.000 46.41170 191 LYS A CA 1
ATOM 1284 C C . LYS A 1 192 ? 64.57015 37.96099 83.63425 1.000 37.10889 191 LYS A C 1
ATOM 1285 O O . LYS A 1 192 ? 65.04030 37.86021 84.76868 1.000 42.12131 191 LYS A O 1
ATOM 1287 N N . ALA A 1 193 ? 64.43781 36.92662 82.84290 1.000 31.29147 192 ALA A N 1
ATOM 1288 C CA . ALA A 1 193 ? 64.84300 35.60659 83.30107 1.000 37.81607 192 ALA A CA 1
ATOM 1289 C C . ALA A 1 193 ? 66.35990 35.50419 83.35785 1.000 31.87083 192 ALA A C 1
ATOM 1290 O O . ALA A 1 193 ? 67.03036 35.84277 82.38068 1.000 33.09478 192 ALA A O 1
ATOM 1292 N N . PRO A 1 194 ? 66.93441 35.02609 84.45599 1.000 28.41141 193 PRO A N 1
ATOM 1293 C CA . PRO A 1 194 ? 68.38455 34.83656 84.48463 1.000 27.71129 193 PRO A CA 1
ATOM 1294 C C . PRO A 1 194 ? 68.76644 33.88765 83.36188 1.000 35.70383 193 PRO A C 1
ATOM 1295 O O . PRO A 1 194 ? 67.96665 33.05235 82.92163 1.000 33.86350 193 PRO A O 1
ATOM 1299 N N . LYS A 1 195 ? 69.97557 34.06060 82.84894 1.000 32.62632 194 LYS A N 1
ATOM 1300 C CA . LYS A 1 195 ? 70.38100 33.35827 81.64179 1.000 27.84155 194 LYS A CA 1
ATOM 1301 C C . LYS A 1 195 ? 71.74544 32.70053 81.80714 1.000 32.94301 194 LYS A C 1
ATOM 1302 O O . LYS A 1 195 ? 72.69474 33.36601 82.23254 1.000 36.16148 194 LYS A O 1
ATOM 1308 N N . LEU A 1 196 ? 71.86432 31.40971 81.45482 1.000 31.18406 195 LEU A N 1
ATOM 1309 C CA . LEU A 1 196 ? 73.18742 30.77437 81.46424 1.000 30.03906 195 LEU A CA 1
ATOM 1310 C C . LEU A 1 196 ? 74.14466 31.36413 80.45619 1.000 36.85351 195 LEU A C 1
ATOM 1311 O O . LEU A 1 196 ? 73.87518 31.40757 79.24786 1.000 37.85508 195 LEU A O 1
ATOM 1316 N N . MET A 1 197 ? 75.26627 31.82643 80.99436 1.000 31.23254 196 MET A N 1
ATOM 1317 C CA . MET A 1 197 ? 76.42271 32.28238 80.25280 1.000 30.89458 196 MET A CA 1
ATOM 1318 C C . MET A 1 197 ? 77.49052 31.21450 80.20065 1.000 26.78966 196 MET A C 1
ATOM 1319 O O . MET A 1 197 ? 78.11000 31.00341 79.16182 1.000 29.97808 196 MET A O 1
ATOM 1324 N N . ILE A 1 198 ? 77.72399 30.55440 81.32190 1.000 25.52254 197 ILE A N 1
ATOM 1325 C CA . ILE A 1 198 ? 78.78560 29.57142 81.43793 1.000 26.54105 197 ILE A CA 1
ATOM 1326 C C . ILE A 1 198 ? 78.28812 28.41744 82.29216 1.000 28.84898 197 ILE A C 1
ATOM 1327 O O . ILE A 1 198 ? 77.62894 28.61372 83.31904 1.000 26.45595 197 ILE A O 1
ATOM 1332 N N . TYR A 1 199 ? 78.62828 27.20674 81.88161 1.000 38.17505 198 TYR A N 1
ATOM 1333 C CA . TYR A 1 199 ? 78.30886 26.04056 82.67974 1.000 34.67989 198 TYR A CA 1
ATOM 1334 C C . TYR A 1 199 ? 79.49373 25.09545 82.65015 1.000 32.01240 198 TYR A C 1
ATOM 1335 O O . TYR A 1 199 ? 80.37584 25.19977 81.79495 1.000 28.11582 198 TYR A O 1
ATOM 1344 N N . GLU A 1 200 ? 79.50232 24.17455 83.60588 1.000 35.83867 199 GLU A N 1
ATOM 1345 C CA . GLU A 1 200 ? 80.61652 23.25156 83.78080 1.000 36.96316 199 GLU A CA 1
ATOM 1346 C C . GLU A 1 200 ? 81.93500 24.01166 83.72191 1.000 36.31000 199 GLU A C 1
ATOM 1347 O O . GLU A 1 200 ? 82.85727 23.66631 82.98608 1.000 37.09899 199 GLU A O 1
ATOM 1353 N N . VAL A 1 201 ? 81.98584 25.09137 84.49424 1.000 38.20156 200 VAL A N 1
ATOM 1354 C CA . VAL A 1 201 ? 83.16939 25.92205 84.66948 1.000 38.04178 200 VAL A CA 1
ATOM 1355 C C . VAL A 1 201 ? 83.44599 26.77697 83.43678 1.000 38.92812 200 VAL A C 1
ATOM 1356 O O . VAL A 1 201 ? 83.61903 27.99574 83.55965 1.000 42.22073 200 VAL A O 1
ATOM 1360 N N . SER A 1 202 ? 83.48873 26.17473 82.23950 1.000 34.97157 201 SER A N 1
ATOM 1361 C CA . SER A 1 202 ? 83.97147 26.93782 81.09330 1.000 32.04536 201 SER A CA 1
ATOM 1362 C C . SER A 1 202 ? 83.18618 26.78938 79.78987 1.000 33.57092 201 SER A C 1
ATOM 1363 O O . SER A 1 202 ? 83.64631 27.29682 78.76182 1.000 45.56479 201 SER A O 1
ATOM 1366 N N . LYS A 1 203 ? 82.04524 26.11158 79.76758 1.000 33.39742 202 LYS A N 1
ATOM 1367 C CA . LYS A 1 203 ? 81.33960 25.87117 78.51208 1.000 31.98083 202 LYS A CA 1
ATOM 1368 C C . LYS A 1 203 ? 80.32795 26.97055 78.23203 1.000 32.43023 202 LYS A C 1
ATOM 1369 O O . LYS A 1 203 ? 79.59246 27.39353 79.12555 1.000 33.88218 202 LYS A O 1
ATOM 1375 N N . ARG A 1 204 ? 80.25388 27.38929 76.96824 1.000 35.33184 203 ARG A N 1
ATOM 1376 C CA . ARG A 1 204 ? 79.28291 28.39525 76.55200 1.000 28.96203 203 ARG A CA 1
ATOM 1377 C C . ARG A 1 204 ? 78.07870 27.69795 75.95531 1.000 29.99622 203 ARG A C 1
ATOM 1378 O O . ARG A 1 204 ? 78.24476 26.94448 74.98306 1.000 31.95446 203 ARG A O 1
ATOM 1386 N N . PRO A 1 205 ? 76.86585 27.92207 76.46760 1.000 32.00823 204 PRO A N 1
ATOM 1387 C CA . PRO A 1 205 ? 75.68234 27.32891 75.84532 1.000 30.23213 204 PRO A CA 1
ATOM 1388 C C . PRO A 1 205 ? 75.52202 27.85238 74.43188 1.000 36.86405 204 PRO A C 1
ATOM 1389 O O . PRO A 1 205 ? 76.18697 28.80396 74.01777 1.000 41.59376 204 PRO A O 1
ATOM 1393 N N . SER A 1 206 ? 74.61557 27.23213 73.68140 1.000 38.27486 205 SER A N 1
ATOM 1394 C CA . SER A 1 206 ? 74.40620 27.67604 72.31060 1.000 41.78418 205 SER A CA 1
ATOM 1395 C C . SER A 1 206 ? 73.94856 29.12164 72.34470 1.000 43.91602 205 SER A C 1
ATOM 1396 O O . SER A 1 206 ? 72.98164 29.45660 73.03721 1.000 46.63396 205 SER A O 1
ATOM 1399 N N . GLY A 1 207 ? 74.67802 29.98364 71.65138 1.000 42.00898 206 GLY A N 1
ATOM 1400 C CA . GLY A 1 207 ? 74.29884 31.37486 71.56162 1.000 41.43973 206 GLY A CA 1
ATOM 1401 C C . GLY A 1 207 ? 74.78229 32.29483 72.66478 1.000 42.61566 206 GLY A C 1
ATOM 1402 O O . GLY A 1 207 ? 74.20642 33.37429 72.82725 1.000 48.07349 206 GLY A O 1
ATOM 1403 N N . VAL A 1 208 ? 75.76638 31.90156 73.46563 1.000 42.92153 207 VAL A N 1
ATOM 1404 C CA . VAL A 1 208 ? 76.48964 32.83221 74.33673 1.000 44.83805 207 VAL A CA 1
ATOM 1405 C C . VAL A 1 208 ? 77.80263 33.19236 73.65357 1.000 43.19954 207 VAL A C 1
ATOM 1406 O O . VAL A 1 208 ? 78.58540 32.28459 73.33067 1.000 48.09273 207 VAL A O 1
ATOM 1410 N N . PRO A 1 209 ? 78.09792 34.47908 73.41786 1.000 38.67347 208 PRO A N 1
ATOM 1411 C CA . PRO A 1 209 ? 79.31945 34.85378 72.69013 1.000 37.93648 208 PRO A CA 1
ATOM 1412 C C . PRO A 1 209 ? 80.60083 34.44897 73.40906 1.000 39.82270 208 PRO A C 1
ATOM 1413 O O . PRO A 1 209 ? 80.73807 34.65244 74.61619 1.000 42.59499 208 PRO A O 1
ATOM 1417 N N . ASP A 1 210 ? 81.56467 33.91664 72.63179 1.000 39.28936 209 ASP A N 1
ATOM 1418 C CA . ASP A 1 210 ? 82.87406 33.42875 73.09940 1.000 38.69441 209 ASP A CA 1
ATOM 1419 C C . ASP A 1 210 ? 83.66594 34.49417 73.85757 1.000 39.66812 209 ASP A C 1
ATOM 1420 O O . ASP A 1 210 ? 84.75062 34.19306 74.36803 1.000 40.32726 209 ASP A O 1
ATOM 1425 N N . ARG A 1 211 ? 83.16328 35.72946 73.93657 1.000 43.06746 210 ARG A N 1
ATOM 1426 C CA . ARG A 1 211 ? 83.77862 36.75433 74.77161 1.000 42.80767 210 ARG A CA 1
ATOM 1427 C C . ARG A 1 211 ? 83.42133 36.60812 76.24488 1.000 45.18405 210 ARG A C 1
ATOM 1428 O O . ARG A 1 211 ? 84.04333 37.27043 77.08623 1.000 41.99830 210 ARG A O 1
ATOM 1436 N N . PHE A 1 212 ? 82.43036 35.77549 76.56998 1.000 44.66677 211 PHE A N 1
ATOM 1437 C CA . PHE A 1 212 ? 82.17643 35.36468 77.94119 1.000 38.76400 211 PHE A CA 1
ATOM 1438 C C . PHE A 1 212 ? 82.99337 34.10191 78.17389 1.000 38.70427 211 PHE A C 1
ATOM 1439 O O . PHE A 1 212 ? 82.88342 33.14209 77.41302 1.000 43.07374 211 PHE A O 1
ATOM 1447 N N . SER A 1 213 ? 83.82554 34.10634 79.19806 1.000 38.00553 212 SER A N 1
ATOM 1448 C CA . SER A 1 213 ? 84.77747 33.02796 79.39932 1.000 34.40446 212 SER A CA 1
ATOM 1449 C C . SER A 1 213 ? 84.73100 32.54946 80.83801 1.000 34.72168 212 SER A C 1
ATOM 1450 O O . SER A 1 213 ? 84.66584 33.36442 81.76668 1.000 28.25674 212 SER A O 1
ATOM 1453 N N . GLY A 1 214 ? 84.80971 31.22631 81.01303 1.000 37.79836 213 GLY A N 1
ATOM 1454 C CA . GLY A 1 214 ? 84.76008 30.60012 82.32211 1.000 27.10220 213 GLY A CA 1
ATOM 1455 C C . GLY A 1 214 ? 86.09589 29.96569 82.64521 1.000 24.49772 213 GLY A C 1
ATOM 1456 O O . GLY A 1 214 ? 86.80656 29.50536 81.75706 1.000 32.82839 213 GLY A O 1
ATOM 1457 N N . SER A 1 215 ? 86.44615 29.95706 83.92134 1.000 26.54981 214 SER A N 1
ATOM 1458 C CA . SER A 1 215 ? 87.71282 29.37889 84.34279 1.000 30.59051 214 SER A CA 1
ATOM 1459 C C . SER A 1 215 ? 87.67599 29.15677 85.84490 1.000 39.48843 214 SER A C 1
ATOM 1460 O O . SER A 1 215 ? 86.82415 29.69962 86.55168 1.000 38.13077 214 SER A O 1
ATOM 1463 N N . LYS A 1 216 ? 88.60780 28.33820 86.32213 1.000 38.82882 215 LYS A N 1
ATOM 1464 C CA . LYS A 1 216 ? 88.62233 27.94908 87.72403 1.000 41.25333 215 LYS A CA 1
ATOM 1465 C C . LYS A 1 216 ? 90.02772 27.48708 88.07349 1.000 45.84344 215 LYS A C 1
ATOM 1466 O O . LYS A 1 216 ? 90.80305 27.08978 87.19945 1.000 49.35335 215 LYS A O 1
ATOM 1472 N N . SER A 1 217 ? 90.36325 27.57880 89.35486 1.000 40.45539 216 SER A N 1
ATOM 1473 C CA . SER A 1 217 ? 91.58982 26.94878 89.84090 1.000 53.12045 216 SER A CA 1
ATOM 1474 C C . SER A 1 217 ? 91.45573 26.77012 91.34428 1.000 56.79512 216 SER A C 1
ATOM 1475 O O . SER A 1 217 ? 91.27030 27.75170 92.07451 1.000 52.02906 216 SER A O 1
ATOM 1478 N N . GLY A 1 218 ? 91.57141 25.52908 91.81058 1.000 57.43246 217 GLY A N 1
ATOM 1479 C CA . GLY A 1 218 ? 91.32234 25.29698 93.22035 1.000 56.17940 217 GLY A CA 1
ATOM 1480 C C . GLY A 1 218 ? 89.90439 25.70938 93.56917 1.000 53.43639 217 GLY A C 1
ATOM 1481 O O . GLY A 1 218 ? 88.94231 25.32338 92.89309 1.000 47.80896 217 GLY A O 1
ATOM 1482 N N . ASN A 1 219 ? 89.78085 26.54393 94.61056 1.000 51.76466 218 ASN A N 1
ATOM 1483 C CA . ASN A 1 219 ? 88.50897 26.92595 95.21760 1.000 46.11178 218 ASN A CA 1
ATOM 1484 C C . ASN A 1 219 ? 87.89710 28.20921 94.63135 1.000 44.65526 218 ASN A C 1
ATOM 1485 O O . ASN A 1 219 ? 86.97656 28.77917 95.23512 1.000 44.46380 218 ASN A O 1
ATOM 1490 N N . MET A 1 220 ? 88.36631 28.66193 93.47012 1.000 42.98087 219 MET A N 1
ATOM 1491 C CA . MET A 1 220 ? 87.98514 29.96593 92.93002 1.000 43.08239 219 MET A CA 1
ATOM 1492 C C . MET A 1 220 ? 87.78341 29.91635 91.42293 1.000 39.51333 219 MET A C 1
ATOM 1493 O O . MET A 1 220 ? 88.70849 29.59157 90.66994 1.000 46.38892 219 MET A O 1
ATOM 1498 N N . ALA A 1 221 ? 86.58087 30.26282 90.99189 1.000 32.08787 220 ALA A N 1
ATOM 1499 C CA . ALA A 1 221 ? 86.21255 30.33955 89.59120 1.000 32.56781 220 ALA A CA 1
ATOM 1500 C C . ALA A 1 221 ? 86.31206 31.77954 89.09520 1.000 38.83804 220 ALA A C 1
ATOM 1501 O O . ALA A 1 221 ? 86.33141 32.73153 89.87951 1.000 36.23520 220 ALA A O 1
ATOM 1503 N N . SER A 1 222 ? 86.40002 31.92993 87.77130 1.000 35.47681 221 SER A N 1
ATOM 1504 C CA . SER A 1 222 ? 86.51374 33.24405 87.16692 1.000 29.89036 221 SER A CA 1
ATOM 1505 C C . SER A 1 222 ? 85.65205 33.33406 85.91999 1.000 34.63402 221 SER A C 1
ATOM 1506 O O . SER A 1 222 ? 85.53304 32.36981 85.16110 1.000 36.05597 221 SER A O 1
ATOM 1509 N N . LEU A 1 223 ? 84.99791 34.47942 85.75845 1.000 38.80091 222 LEU A N 1
ATOM 1510 C CA . LEU A 1 223 ? 84.31152 34.84928 84.53110 1.000 34.13487 222 LEU A CA 1
ATOM 1511 C C . LEU A 1 223 ? 85.09971 35.98008 83.90827 1.000 28.69901 222 LEU A C 1
ATOM 1512 O O . LEU A 1 223 ? 85.48417 36.91242 84.60866 1.000 32.56482 222 LEU A O 1
ATOM 1517 N N . THR A 1 224 ? 85.27984 35.95497 82.59481 1.000 33.16902 223 THR A N 1
ATOM 1518 C CA . THR A 1 224 ? 86.00095 37.03295 81.92352 1.000 38.55214 223 THR A CA 1
ATOM 1519 C C . THR A 1 224 ? 85.18144 37.49102 80.73416 1.000 36.10057 223 THR A C 1
ATOM 1520 O O . THR A 1 224 ? 84.92118 36.70624 79.81481 1.000 36.54581 223 THR A O 1
ATOM 1524 N N . VAL A 1 225 ? 84.78270 38.75518 80.75154 1.000 30.41590 224 VAL A N 1
ATOM 1525 C CA . VAL A 1 225 ? 84.05560 39.35311 79.64340 1.000 38.89112 224 VAL A CA 1
ATOM 1526 C C . VAL A 1 225 ? 85.06944 40.13523 78.82688 1.000 39.72444 224 VAL A C 1
ATOM 1527 O O . VAL A 1 225 ? 85.53434 41.19444 79.24908 1.000 41.70066 224 VAL A O 1
ATOM 1531 N N . SER A 1 226 ? 85.45986 39.58270 77.68457 1.000 39.05565 225 SER A N 1
ATOM 1532 C CA . SER A 1 226 ? 86.28358 40.32267 76.74290 1.000 41.64109 225 SER A CA 1
ATOM 1533 C C . SER A 1 226 ? 85.44883 41.29114 75.90563 1.000 44.37178 225 SER A C 1
ATOM 1534 O O . SER A 1 226 ? 84.27991 41.03296 75.59466 1.000 49.60429 225 SER A O 1
ATOM 1537 N N . GLY A 1 227 ? 86.06483 42.42449 75.55266 1.000 49.68754 226 GLY A N 1
ATOM 1538 C CA . GLY A 1 227 ? 85.45775 43.41286 74.67684 1.000 43.50496 226 GLY A CA 1
ATOM 1539 C C . GLY A 1 227 ? 84.03999 43.78647 75.03927 1.000 46.96877 226 GLY A C 1
ATOM 1540 O O . GLY A 1 227 ? 83.11650 43.49324 74.27675 1.000 47.23371 226 GLY A O 1
ATOM 1541 N N . LEU A 1 228 ? 83.86121 44.43501 76.19221 1.000 47.38491 227 LEU A N 1
ATOM 1542 C CA . LEU A 1 228 ? 82.55034 44.81146 76.71314 1.000 44.42562 227 LEU A CA 1
ATOM 1543 C C . LEU A 1 228 ? 81.62567 45.47673 75.70185 1.000 45.99393 227 LEU A C 1
ATOM 1544 O O . LEU A 1 228 ? 82.05758 45.98190 74.66005 1.000 50.16829 227 LEU A O 1
ATOM 1549 N N . GLN A 1 229 ? 80.33672 45.49271 76.02044 1.000 46.30044 228 GLN A N 1
ATOM 1550 C CA . GLN A 1 229 ? 79.32862 46.00189 75.10998 1.000 44.68498 228 GLN A CA 1
ATOM 1551 C C . GLN A 1 229 ? 78.25196 46.61620 75.98041 1.000 40.43424 228 GLN A C 1
ATOM 1552 O O . GLN A 1 229 ? 78.15724 46.32088 77.17262 1.000 45.05894 228 GLN A O 1
ATOM 1558 N N . ALA A 1 230 ? 77.47240 47.51326 75.38899 1.000 38.79907 229 ALA A N 1
ATOM 1559 C CA . ALA A 1 230 ? 76.46045 48.21082 76.16841 1.000 37.86338 229 ALA A CA 1
ATOM 1560 C C . ALA A 1 230 ? 75.48397 47.22646 76.78200 1.000 39.63918 229 ALA A C 1
ATOM 1561 O O . ALA A 1 230 ? 75.15688 47.31814 77.97102 1.000 37.19789 229 ALA A O 1
ATOM 1563 N N . GLU A 1 231 ? 75.05546 46.24004 75.99539 1.000 42.52080 230 GLU A N 1
ATOM 1564 C CA . GLU A 1 231 ? 74.15753 45.21585 76.49274 1.000 40.67194 230 GLU A CA 1
ATOM 1565 C C . GLU A 1 231 ? 74.78781 44.39805 77.60977 1.000 39.61939 230 GLU A C 1
ATOM 1566 O O . GLU A 1 231 ? 74.06306 43.70604 78.33367 1.000 39.98589 230 GLU A O 1
ATOM 1568 N N . ASP A 1 232 ? 76.10113 44.49748 77.80300 1.000 35.91115 231 ASP A N 1
ATOM 1569 C CA . ASP A 1 232 ? 76.77465 43.62639 78.74683 1.000 36.00101 231 ASP A CA 1
ATOM 1570 C C . ASP A 1 232 ? 76.64564 44.08206 80.18760 1.000 37.19832 231 ASP A C 1
ATOM 1571 O O . ASP A 1 232 ? 77.13215 43.38420 81.08158 1.000 32.31669 231 ASP A O 1
ATOM 1576 N N . GLU A 1 233 ? 75.95633 45.18437 80.45282 1.000 41.42123 232 GLU A N 1
ATOM 1577 C CA . GLU A 1 233 ? 75.86744 45.68889 81.81740 1.000 44.80826 232 GLU A CA 1
ATOM 1578 C C . GLU A 1 233 ? 74.75378 44.98108 82.58519 1.000 44.29629 232 GLU A C 1
ATOM 1579 O O . GLU A 1 233 ? 73.57321 45.26347 82.35625 1.000 41.33604 232 GLU A O 1
ATOM 1585 N N . ALA A 1 234 ? 75.11509 44.12018 83.54468 1.000 37.08135 233 ALA A N 1
ATOM 1586 C CA . ALA A 1 234 ? 74.11298 43.33283 84.25728 1.000 34.53166 233 ALA A CA 1
ATOM 1587 C C . ALA A 1 234 ? 74.62685 42.90692 85.63570 1.000 33.69194 233 ALA A C 1
ATOM 1588 O O . ALA A 1 234 ? 75.77492 43.16246 86.00659 1.000 31.94966 233 ALA A O 1
ATOM 1590 N N . ASP A 1 235 ? 73.75029 42.22907 86.38876 1.000 34.21168 234 ASP A N 1
ATOM 1591 C CA . ASP A 1 235 ? 74.11798 41.51172 87.60898 1.000 31.76396 234 ASP A CA 1
ATOM 1592 C C . ASP A 1 235 ? 74.56018 40.10258 87.21339 1.000 30.88801 234 ASP A C 1
ATOM 1593 O O . ASP A 1 235 ? 73.89165 39.44536 86.40572 1.000 24.69347 234 ASP A O 1
ATOM 1598 N N . TYR A 1 236 ? 75.68766 39.64536 87.76705 1.000 26.48027 235 TYR A N 1
ATOM 1599 C CA . TYR A 1 236 ? 76.26571 38.35149 87.40794 1.000 26.62149 235 TYR A CA 1
ATOM 1600 C C . TYR A 1 236 ? 76.37142 37.47615 88.64796 1.000 31.96717 235 TYR A C 1
ATOM 1601 O O . TYR A 1 236 ? 77.12505 37.78939 89.57990 1.000 34.19003 235 TYR A O 1
ATOM 1610 N N . TYR A 1 237 ? 75.64563 36.36545 88.64067 1.000 29.06503 236 TYR A N 1
ATOM 1611 C CA . TYR A 1 237 ? 75.60752 35.44273 89.75919 1.000 27.31138 236 TYR A CA 1
ATOM 1612 C C . TYR A 1 237 ? 76.36422 34.17430 89.42702 1.000 24.29217 236 TYR A C 1
ATOM 1613 O O . TYR A 1 237 ? 76.22657 33.63539 88.33097 1.000 27.91499 236 TYR A O 1
ATOM 1622 N N . CYS A 1 238 ? 77.12315 33.67674 90.39267 1.000 25.74341 237 CYS A N 1
ATOM 1623 C CA . CYS A 1 238 ? 77.82123 32.41258 90.24729 1.000 29.92693 237 CYS A CA 1
ATOM 1624 C C . CYS A 1 238 ? 77.16973 31.36626 91.14067 1.000 35.25952 237 CYS A C 1
ATOM 1625 O O . CYS A 1 238 ? 76.58154 31.68526 92.18433 1.000 32.38986 237 CYS A O 1
ATOM 1628 N N . SER A 1 239 ? 77.27542 30.11089 90.70390 1.000 37.91092 238 SER A N 1
ATOM 1629 C CA . SER A 1 239 ? 76.69984 28.96727 91.39699 1.000 31.91133 238 SER A CA 1
ATOM 1630 C C . SER A 1 239 ? 77.61139 27.76837 91.20995 1.000 32.91203 238 SER A C 1
ATOM 1631 O O . SER A 1 239 ? 78.28247 27.63774 90.18308 1.000 32.54394 238 SER A O 1
ATOM 1634 N N . SER A 1 240 ? 77.59687 26.87723 92.19696 1.000 35.96950 239 SER A N 1
ATOM 1635 C CA . SER A 1 240 ? 78.29207 25.60104 92.12381 1.000 36.17727 239 SER A CA 1
ATOM 1636 C C . SER A 1 240 ? 77.42155 24.52259 92.74628 1.000 36.40097 239 SER A C 1
ATOM 1637 O O . SER A 1 240 ? 76.72618 24.76884 93.73403 1.000 37.13772 239 SER A O 1
ATOM 1640 N N . TYR A 1 241 ? 77.45239 23.33427 92.15915 1.000 37.91259 240 TYR A N 1
ATOM 1641 C CA . TYR A 1 241 ? 76.99978 22.15735 92.88282 1.000 36.97603 240 TYR A CA 1
ATOM 1642 C C . TYR A 1 241 ? 77.80178 22.03366 94.17330 1.000 39.65769 240 TYR A C 1
ATOM 1643 O O . TYR A 1 241 ? 79.01235 22.27990 94.19459 1.000 42.15911 240 TYR A O 1
ATOM 1652 N N . ALA A 1 242 ? 77.12824 21.64576 95.25649 1.000 36.54780 241 ALA A N 1
ATOM 1653 C CA . ALA A 1 242 ? 77.74298 21.65115 96.58074 1.000 33.82300 241 ALA A CA 1
ATOM 1654 C C . ALA A 1 242 ? 77.57326 20.30355 97.27821 1.000 39.26854 241 ALA A C 1
ATOM 1655 O O . ALA A 1 242 ? 77.47338 20.22294 98.50747 1.000 30.88832 241 ALA A O 1
ATOM 1657 N N . GLY A 1 243 ? 77.56335 19.23419 96.50017 1.000 46.28122 242 GLY A N 1
ATOM 1658 C CA . GLY A 1 243 ? 77.46170 17.90297 97.04204 1.000 36.56956 242 GLY A CA 1
ATOM 1659 C C . GLY A 1 243 ? 76.04543 17.50828 97.37756 1.000 35.64772 242 GLY A C 1
ATOM 1660 O O . GLY A 1 243 ? 75.08872 18.27097 97.28743 1.000 35.81552 242 GLY A O 1
ATOM 1661 N N . SER A 1 244 ? 75.95087 16.27497 97.85100 1.000 39.39318 243 SER A N 1
ATOM 1662 C CA . SER A 1 244 ? 74.66953 15.61224 98.04377 1.000 41.89198 243 SER A CA 1
ATOM 1663 C C . SER A 1 244 ? 73.76624 16.34498 99.04014 1.000 38.74761 243 SER A C 1
ATOM 1664 O O . SER A 1 244 ? 72.54494 16.38641 98.85550 1.000 39.31620 243 SER A O 1
ATOM 1667 N N . TYR A 1 245 ? 74.33017 16.90423 100.11351 1.000 39.90017 244 TYR A N 1
ATOM 1668 C CA . TYR A 1 245 ? 73.49156 17.45736 101.18018 1.000 42.41198 244 TYR A CA 1
ATOM 1669 C C . TYR A 1 245 ? 72.95551 18.84790 100.84583 1.000 42.52141 244 TYR A C 1
ATOM 1670 O O . TYR A 1 245 ? 71.75297 19.10812 100.98265 1.000 41.84733 244 TYR A O 1
ATOM 1679 N N . ASN A 1 246 ? 73.83085 19.76548 100.44592 1.000 35.44075 245 ASN A N 1
ATOM 1680 C CA . ASN A 1 246 ? 73.39235 21.12490 100.14768 1.000 41.68688 245 ASN A CA 1
ATOM 1681 C C . ASN A 1 246 ? 72.89344 21.31607 98.71257 1.000 36.12323 245 ASN A C 1
ATOM 1682 O O . ASN A 1 246 ? 72.15346 22.27067 98.45875 1.000 36.42024 245 ASN A O 1
ATOM 1687 N N . PHE A 1 247 ? 73.25467 20.41752 97.78915 1.000 38.78377 246 PHE A N 1
ATOM 1688 C CA . PHE A 1 247 ? 72.96833 20.51294 96.35651 1.000 37.59666 246 PHE A CA 1
ATOM 1689 C C . PHE A 1 247 ? 73.61885 21.72709 95.70000 1.000 34.48142 246 PHE A C 1
ATOM 1690 O O . PHE A 1 247 ? 74.74734 21.62293 95.21769 1.000 33.74517 246 PHE A O 1
ATOM 1698 N N . TYR A 1 248 ? 72.91815 22.86000 95.62938 1.000 35.85896 247 TYR A N 1
ATOM 1699 C CA . TYR A 1 248 ? 73.48148 24.09843 95.10376 1.000 32.10250 247 TYR A CA 1
ATOM 1700 C C . TYR A 1 248 ? 73.83407 25.14359 96.16299 1.000 38.63690 247 TYR A C 1
ATOM 1701 O O . TYR A 1 248 ? 73.26039 25.17837 97.25424 1.000 45.19458 247 TYR A O 1
ATOM 1710 N N . VAL A 1 249 ? 74.74394 26.05473 95.78147 1.000 36.38086 248 VAL A N 1
ATOM 1711 C CA . VAL A 1 249 ? 74.99276 27.30875 96.49152 1.000 39.91916 248 VAL A CA 1
ATOM 1712 C C . VAL A 1 249 ? 75.33425 28.40891 95.48563 1.000 38.00683 248 VAL A C 1
ATOM 1713 O O . VAL A 1 249 ? 75.86432 28.14318 94.40186 1.000 31.26524 248 VAL A O 1
ATOM 1717 N N . PHE A 1 250 ? 75.05905 29.66367 95.86836 1.000 38.14389 249 PHE A N 1
ATOM 1718 C CA . PHE A 1 250 ? 75.29387 30.81659 95.00210 1.000 37.66985 249 PHE A CA 1
ATOM 1719 C C . PHE A 1 250 ? 76.15227 31.85700 95.70800 1.000 33.48213 249 PHE A C 1
ATOM 1720 O O . PHE A 1 250 ? 76.30819 31.84419 96.93046 1.000 36.21999 249 PHE A O 1
ATOM 1728 N N . GLY A 1 251 ? 76.69047 32.78395 94.90030 1.000 32.51318 250 GLY A N 1
ATOM 1729 C CA . GLY A 1 251 ? 77.25888 34.01611 95.40699 1.000 36.04002 250 GLY A CA 1
ATOM 1730 C C . GLY A 1 251 ? 76.18193 35.07246 95.51208 1.000 34.40883 250 GLY A C 1
ATOM 1731 O O . GLY A 1 251 ? 75.04427 34.81067 95.13406 1.000 32.34598 250 GLY A O 1
ATOM 1732 N N . ASN A 1 252 ? 76.53771 36.23810 96.08075 1.000 37.76677 251 ASN A N 1
ATOM 1733 C CA . ASN A 1 252 ? 75.56356 37.32308 96.23701 1.000 30.76335 251 ASN A CA 1
ATOM 1734 C C . ASN A 1 252 ? 75.40342 38.21047 95.00225 1.000 34.93256 251 ASN A C 1
ATOM 1735 O O . ASN A 1 252 ? 74.53599 39.09756 95.01062 1.000 35.89908 251 ASN A O 1
ATOM 1740 N N . GLY A 1 253 ? 76.14485 37.95930 93.93076 1.000 32.14025 252 GLY A N 1
ATOM 1741 C CA . GLY A 1 253 ? 75.94623 38.70003 92.68730 1.000 32.45788 252 GLY A CA 1
ATOM 1742 C C . GLY A 1 253 ? 76.89114 39.87867 92.54477 1.000 35.04659 252 GLY A C 1
ATOM 1743 O O . GLY A 1 253 ? 77.39704 40.43560 93.51713 1.000 35.62822 252 GLY A O 1
ATOM 1744 N N . THR A 1 254 ? 77.17078 40.23102 91.28976 1.000 33.53907 253 THR A N 1
ATOM 1745 C CA . THR A 1 254 ? 78.13498 41.26797 90.93652 1.000 33.29572 253 THR A CA 1
ATOM 1746 C C . THR A 1 254 ? 77.51723 42.18464 89.89951 1.000 36.24761 253 THR A C 1
ATOM 1747 O O . THR A 1 254 ? 77.06338 41.70562 88.85450 1.000 37.24075 253 THR A O 1
ATOM 1751 N N . LYS A 1 255 ? 77.47864 43.48976 90.19801 1.000 32.94205 254 LYS A N 1
ATOM 1752 C CA . LYS A 1 255 ? 77.04310 44.49642 89.23578 1.000 30.80137 254 LYS A CA 1
ATOM 1753 C C . LYS A 1 255 ? 78.22722 44.84176 88.34590 1.000 35.15089 254 LYS A C 1
ATOM 1754 O O . LYS A 1 255 ? 79.22089 45.41134 88.80816 1.000 37.66042 254 LYS A O 1
ATOM 1760 N N . VAL A 1 256 ? 78.15675 44.44716 87.08783 1.000 37.97410 255 VAL A N 1
ATOM 1761 C CA . VAL A 1 256 ? 79.12430 44.89892 86.09997 1.000 39.41650 255 VAL A CA 1
ATOM 1762 C C . VAL A 1 256 ? 78.52359 46.12137 85.44488 1.000 39.28748 255 VAL A C 1
ATOM 1763 O O . VAL A 1 256 ? 77.33570 46.12643 85.10639 1.000 38.06872 255 VAL A O 1
ATOM 1767 N N . THR A 1 257 ? 79.31103 47.17982 85.33004 1.000 41.48831 256 THR A N 1
ATOM 1768 C CA . THR A 1 257 ? 78.82328 48.43611 84.78534 1.000 44.55253 256 THR A CA 1
ATOM 1769 C C . THR A 1 257 ? 79.70624 48.75665 83.59383 1.000 45.88794 256 THR A C 1
ATOM 1770 O O . THR A 1 257 ? 80.93414 48.70460 83.71313 1.000 45.02743 256 THR A O 1
ATOM 1774 N N . VAL A 1 258 ? 79.10946 49.11863 82.46247 1.000 40.35665 257 VAL A N 1
ATOM 1775 C CA . VAL A 1 258 ? 79.97735 49.35963 81.31976 1.000 43.80905 257 VAL A CA 1
ATOM 1776 C C . VAL A 1 258 ? 80.03610 50.86114 81.05140 1.000 38.80677 257 VAL A C 1
ATOM 1777 O O . VAL A 1 258 ? 81.00627 51.52154 81.41199 1.000 39.84377 257 VAL A O 1
ATOM 1781 N N . GLU B 1 2 ? 48.41253 45.59889 37.12483 1.000 48.27174 1 GLU B N 1
ATOM 1782 C CA . GLU B 1 2 ? 48.41610 44.15382 36.77602 1.000 40.60177 1 GLU B CA 1
ATOM 1783 C C . GLU B 1 2 ? 47.07528 43.53153 37.18260 1.000 36.13704 1 GLU B C 1
ATOM 1784 O O . GLU B 1 2 ? 46.19250 43.22756 36.35466 1.000 39.31825 1 GLU B O 1
ATOM 1790 N N . VAL B 1 3 ? 46.93735 43.24394 38.47531 1.000 34.28056 2 VAL B N 1
ATOM 1791 C CA . VAL B 1 3 ? 45.61878 42.85134 38.97688 1.000 36.81557 2 VAL B CA 1
ATOM 1792 C C . VAL B 1 3 ? 44.72834 44.08332 38.87046 1.000 27.87077 2 VAL B C 1
ATOM 1793 O O . VAL B 1 3 ? 45.03450 45.13211 39.44897 1.000 27.75994 2 VAL B O 1
ATOM 1797 N N . GLN B 1 4 ? 43.63484 43.97723 38.11096 1.000 28.11720 3 GLN B N 1
ATOM 1798 C CA . GLN B 1 4 ? 42.69459 45.09285 37.98651 1.000 35.51250 3 GLN B CA 1
ATOM 1799 C C . GLN B 1 4 ? 41.24532 44.67326 38.20364 1.000 31.60598 3 GLN B C 1
ATOM 1800 O O . GLN B 1 4 ? 40.79388 43.67299 37.64068 1.000 29.31853 3 GLN B O 1
ATOM 1802 N N . LEU B 1 5 ? 40.51421 45.48208 38.98025 1.000 35.98984 4 LEU B N 1
ATOM 1803 C CA . LEU B 1 5 ? 39.08596 45.32018 39.25121 1.000 36.61384 4 LEU B CA 1
ATOM 1804 C C . LEU B 1 5 ? 38.30239 46.54846 38.80355 1.000 32.80185 4 LEU B C 1
ATOM 1805 O O . LEU B 1 5 ? 38.67435 47.67837 39.13379 1.000 36.79472 4 LEU B O 1
ATOM 1810 N N . VAL B 1 6 ? 37.21633 46.32870 38.06665 1.000 32.24185 5 VAL B N 1
ATOM 1811 C CA . VAL B 1 6 ? 36.38876 47.40480 37.53399 1.000 32.39395 5 VAL B CA 1
ATOM 1812 C C . VAL B 1 6 ? 34.94590 47.17258 37.96604 1.000 31.74867 5 VAL B C 1
ATOM 1813 O O . VAL B 1 6 ? 34.27500 46.27003 37.45761 1.000 30.51498 5 VAL B O 1
ATOM 1817 N N . GLU B 1 7 ? 34.44332 48.04695 38.82913 1.000 34.25264 6 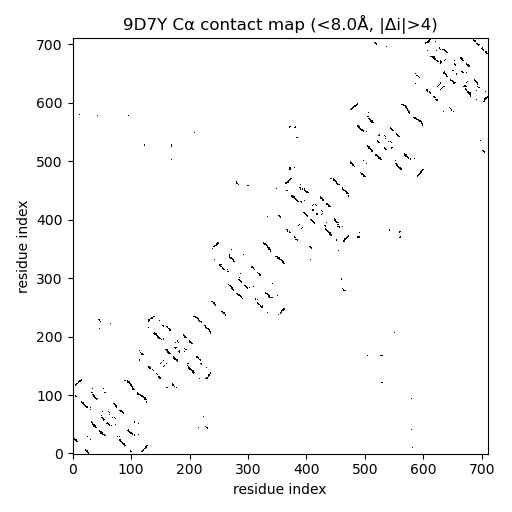GLU B N 1
ATOM 1818 C CA . GLU B 1 7 ? 33.07554 47.98399 39.31545 1.000 32.96458 6 GLU B CA 1
ATOM 1819 C C . GLU B 1 7 ? 32.18373 48.81396 38.40599 1.000 36.22524 6 GLU B C 1
ATOM 1820 O O . GLU B 1 7 ? 32.57578 49.89638 37.96312 1.000 42.16305 6 GLU B O 1
ATOM 1826 N N . SER B 1 8 ? 31.01283 48.27538 38.08029 1.000 30.40702 7 SER B N 1
ATOM 1827 C CA . SER B 1 8 ? 30.07496 48.93711 37.18725 1.000 27.41715 7 SER B CA 1
ATOM 1828 C C . SER B 1 8 ? 28.63699 48.78436 37.67087 1.000 30.90385 7 SER B C 1
ATOM 1829 O O . SER B 1 8 ? 28.32121 47.93609 38.50472 1.000 31.82807 7 SER B O 1
ATOM 1832 N N . GLY B 1 9 ? 27.75359 49.59799 37.09884 1.000 31.01741 8 GLY B N 1
ATOM 1833 C CA . GLY B 1 9 ? 26.33224 49.46211 37.31466 1.000 24.49171 8 GLY B CA 1
ATOM 1834 C C . GLY B 1 9 ? 25.69602 50.42789 38.27605 1.000 34.13012 8 GLY B C 1
ATOM 1835 O O . GLY B 1 9 ? 24.46975 50.39087 38.43095 1.000 38.55136 8 GLY B O 1
ATOM 1836 N N . GLY B 1 10 ? 26.46926 51.27072 38.94571 1.000 39.54628 9 GLY B N 1
ATOM 1837 C CA . GLY B 1 10 ? 25.88340 52.18199 39.91280 1.000 40.56196 9 GLY B CA 1
ATOM 1838 C C . GLY B 1 10 ? 25.13761 53.32682 39.25416 1.000 41.09291 9 GLY B C 1
ATOM 1839 O O . GLY B 1 10 ? 25.19088 53.55441 38.04476 1.000 43.57358 9 GLY B O 1
ATOM 1840 N N . GLY B 1 11 ? 24.42524 54.06999 40.07791 1.000 41.68880 10 GLY B N 1
ATOM 1841 C CA . GLY B 1 11 ? 23.59370 55.13667 39.56711 1.000 37.22602 10 GLY B CA 1
ATOM 1842 C C . GLY B 1 11 ? 22.50229 55.47957 40.55348 1.000 44.11052 10 GLY B C 1
ATOM 1843 O O . GLY B 1 11 ? 22.37519 54.88120 41.62346 1.000 42.49950 10 GLY B O 1
ATOM 1844 N N . LEU B 1 12 ? 21.68342 56.43396 40.13519 1.000 46.90988 11 LEU B N 1
ATOM 1845 C CA . LEU B 1 12 ? 20.59155 56.94704 40.94988 1.000 43.22560 11 LEU B CA 1
ATOM 1846 C C . LEU B 1 12 ? 19.39927 56.00191 40.93459 1.000 39.64522 11 LEU B C 1
ATOM 1847 O O . LEU B 1 12 ? 18.92318 55.60409 39.86664 1.000 41.03003 11 LEU B O 1
ATOM 1852 N N . VAL B 1 13 ? 18.92582 55.62759 42.11965 1.000 41.78132 12 VAL B N 1
ATOM 1853 C CA . VAL B 1 13 ? 17.79715 54.71502 42.24708 1.000 43.10047 12 VAL B CA 1
ATOM 1854 C C . VAL B 1 13 ? 16.78660 55.34556 43.17932 1.000 42.47703 12 VAL B C 1
ATOM 1855 O O . VAL B 1 13 ? 17.14941 55.78241 44.27457 1.000 42.66577 12 VAL B O 1
ATOM 1859 N N . GLN B 1 14 ? 15.51156 55.37397 42.75935 1.000 49.37028 13 GLN B N 1
ATOM 1860 C CA . GLN B 1 14 ? 14.48710 55.79735 43.69951 1.000 44.54979 13 GLN B CA 1
ATOM 1861 C C . GLN B 1 14 ? 14.19268 54.63556 44.64173 1.000 50.27115 13 GLN B C 1
ATOM 1862 O O . GLN B 1 14 ? 14.32135 53.47654 44.24359 1.000 53.30491 13 GLN B O 1
ATOM 1864 N N . PRO B 1 15 ? 13.74661 54.93344 45.86841 1.000 46.68779 14 PRO B N 1
ATOM 1865 C CA . PRO B 1 15 ? 13.52126 53.91530 46.90863 1.000 49.17484 14 PRO B CA 1
ATOM 1866 C C . PRO B 1 15 ? 13.48925 52.41935 46.56583 1.000 54.52287 14 PRO B C 1
ATOM 1867 O O . PRO B 1 15 ? 14.44693 51.85923 46.01975 1.000 55.67903 14 PRO B O 1
ATOM 1871 N N . GLY B 1 16 ? 12.39764 51.75110 46.93741 1.000 51.41167 15 GLY B N 1
ATOM 1872 C CA . GLY B 1 16 ? 12.26643 50.30051 46.87192 1.000 49.52611 15 GLY B CA 1
ATOM 1873 C C . GLY B 1 16 ? 12.71028 49.53253 45.64022 1.000 46.29304 15 GLY B C 1
ATOM 1874 O O . GLY B 1 16 ? 12.45625 48.32960 45.54593 1.000 46.31742 15 GLY B O 1
ATOM 1875 N N . ARG B 1 17 ? 13.39912 50.18521 44.71175 1.000 48.72979 16 ARG B N 1
ATOM 1876 C CA . ARG B 1 17 ? 13.75423 49.57794 43.43908 1.000 46.05238 16 ARG B CA 1
ATOM 1877 C C . ARG B 1 17 ? 14.94574 48.63161 43.61649 1.000 49.65124 16 ARG B C 1
ATOM 1878 O O . ARG B 1 17 ? 15.47122 48.45401 44.71845 1.000 55.63092 16 ARG B O 1
ATOM 1880 N N . SER B 1 18 ? 15.32239 47.94295 42.53869 1.000 44.01108 17 SER B N 1
ATOM 1881 C CA . SER B 1 18 ? 16.45453 47.02331 42.53345 1.000 39.27571 17 SER B CA 1
ATOM 1882 C C . SER B 1 18 ? 17.56857 47.48332 41.60108 1.000 46.71056 17 SER B C 1
ATOM 1883 O O . SER B 1 18 ? 17.33445 48.20236 40.62268 1.000 53.00091 17 SER B O 1
ATOM 1886 N N . LEU B 1 19 ? 18.79503 47.10129 41.95967 1.000 46.89496 18 LEU B N 1
ATOM 1887 C CA . LEU B 1 19 ? 20.00737 47.39303 41.20332 1.000 45.25312 18 LEU B CA 1
ATOM 1888 C C . LEU B 1 19 ? 20.95507 46.20308 41.29992 1.000 46.85970 18 LEU B C 1
ATOM 1889 O O . LEU B 1 19 ? 21.05730 45.57116 42.35814 1.000 42.36912 18 LEU B O 1
ATOM 1894 N N . ARG B 1 20 ? 21.61482 45.87063 40.18899 1.000 42.71063 19 ARG B N 1
ATOM 1895 C CA . ARG B 1 20 ? 22.66208 44.85471 40.18434 1.000 37.55729 19 ARG B CA 1
ATOM 1896 C C . ARG B 1 20 ? 23.98509 45.48204 39.75298 1.000 40.82224 19 ARG B C 1
ATOM 1897 O O . ARG B 1 20 ? 24.08688 46.01942 38.64634 1.000 42.42507 19 ARG B O 1
ATOM 1905 N N . LEU B 1 21 ? 24.99923 45.39649 40.60898 1.000 33.19344 20 LEU B N 1
ATOM 1906 C CA . LEU B 1 21 ? 26.32351 45.91102 40.29373 1.000 29.09756 20 LEU B CA 1
ATOM 1907 C C . LEU B 1 21 ? 27.19692 44.82254 39.69581 1.000 28.10987 20 LEU B C 1
ATOM 1908 O O . LEU B 1 21 ? 27.05800 43.64521 40.02166 1.000 39.31645 20 LEU B O 1
ATOM 1913 N N . SER B 1 22 ? 28.05887 45.20340 38.77593 1.000 30.25388 21 SER B N 1
ATOM 1914 C CA . SER B 1 22 ? 29.02311 44.27076 38.21350 1.000 28.94843 21 SER B CA 1
ATOM 1915 C C . SER B 1 22 ? 30.41988 44.59825 38.71010 1.000 29.34350 21 SER B C 1
ATOM 1916 O O . SER B 1 22 ? 30.73044 45.74647 39.01876 1.000 36.38062 21 SER B O 1
ATOM 1919 N N . CYS B 1 23 ? 31.25040 43.57009 38.80776 1.000 35.45172 22 CYS B N 1
ATOM 1920 C CA . CYS B 1 23 ? 32.66153 43.69541 39.14272 1.000 31.19883 22 CYS B CA 1
ATOM 1921 C C . CYS B 1 23 ? 33.45855 42.84013 38.16663 1.000 32.88037 22 CYS B C 1
ATOM 1922 O O . CYS B 1 23 ? 33.22973 41.63153 38.07494 1.000 35.49803 22 CYS B O 1
ATOM 1925 N N . SER B 1 24 ? 34.33045 43.47583 37.39114 1.000 28.93264 23 SER B N 1
ATOM 1926 C CA . SER B 1 24 ? 35.12314 42.83106 36.35060 1.000 25.09040 23 SER B CA 1
ATOM 1927 C C . SER B 1 24 ? 36.58110 42.72874 36.77310 1.000 30.47878 23 SER B C 1
ATOM 1928 O O . SER B 1 24 ? 37.23212 43.74679 37.02335 1.000 33.22862 23 SER B O 1
ATOM 1931 N N . ALA B 1 25 ? 37.08801 41.51225 36.87662 1.000 29.30385 24 ALA B N 1
ATOM 1932 C CA . ALA B 1 25 ? 38.48990 41.32780 37.21152 1.000 34.22861 24 ALA B CA 1
ATOM 1933 C C . ALA B 1 25 ? 39.32547 41.10423 35.95470 1.000 29.14679 24 ALA B C 1
ATOM 1934 O O . ALA B 1 25 ? 38.80894 40.80397 34.87718 1.000 31.96434 24 ALA B O 1
ATOM 1936 N N . SER B 1 26 ? 40.63517 41.26560 36.11342 1.000 25.07376 25 SER B N 1
ATOM 1937 C CA . SER B 1 26 ? 41.62963 40.92663 35.10357 1.000 29.18598 25 SER B CA 1
ATOM 1938 C C . SER B 1 26 ? 42.98958 40.97601 35.78373 1.000 26.44631 25 SER B C 1
ATOM 1939 O O . SER B 1 26 ? 43.22812 41.84595 36.61806 1.000 32.22687 25 SER B O 1
ATOM 1942 N N . GLY B 1 27 ? 43.87683 40.05902 35.41976 1.000 29.21738 26 GLY B N 1
ATOM 1943 C CA . GLY B 1 27 ? 45.23026 40.06309 35.94240 1.000 30.43550 26 GLY B CA 1
ATOM 1944 C C . GLY B 1 27 ? 45.58149 38.92849 36.88167 1.000 30.62248 26 GLY B C 1
ATOM 1945 O O . GLY B 1 27 ? 46.73318 38.86180 37.32253 1.000 34.81980 26 GLY B O 1
ATOM 1946 N N . PHE B 1 28 ? 44.63825 38.04682 37.21448 1.000 26.77665 27 PHE B N 1
ATOM 1947 C CA . PHE B 1 28 ? 44.88722 36.87640 38.05289 1.000 25.35997 27 PHE B CA 1
ATOM 1948 C C . PHE B 1 28 ? 43.90384 35.77024 37.65581 1.000 34.53806 27 PHE B C 1
ATOM 1949 O O . PHE B 1 28 ? 42.95341 35.99121 36.89665 1.000 34.72417 27 PHE B O 1
ATOM 1957 N N . THR B 1 29 ? 44.10130 34.57493 38.20031 1.000 31.74847 28 THR B N 1
ATOM 1958 C CA . THR B 1 29 ? 43.21448 33.47643 37.82706 1.000 25.07675 28 THR B CA 1
ATOM 1959 C C . THR B 1 29 ? 41.95287 33.63146 38.65803 1.000 25.33967 28 THR B C 1
ATOM 1960 O O . THR B 1 29 ? 41.87498 33.18671 39.80093 1.000 30.73370 28 THR B O 1
ATOM 1964 N N . PHE B 1 30 ? 40.96374 34.30995 38.07028 1.000 24.95556 29 PHE B N 1
ATOM 1965 C CA . PHE B 1 30 ? 39.80845 34.80335 38.81914 1.000 28.00007 29 PHE B CA 1
ATOM 1966 C C . PHE B 1 30 ? 39.22489 33.73357 39.74107 1.000 29.38966 29 PHE B C 1
ATOM 1967 O O . PHE B 1 30 ? 38.94379 34.00189 40.91526 1.000 26.50273 29 PHE B O 1
ATOM 1975 N N . GLY B 1 31 ? 39.07810 32.50307 39.24140 1.000 25.49475 30 GLY B N 1
ATOM 1976 C CA . GLY B 1 31 ? 38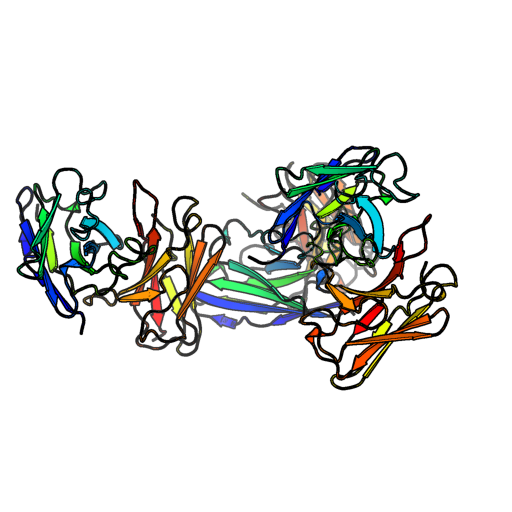.35047 31.49181 39.98376 1.000 22.57929 30 GLY B CA 1
ATOM 1977 C C . GLY B 1 31 ? 39.01848 31.07907 41.27122 1.000 22.16522 30 GLY B C 1
ATOM 1978 O O . GLY B 1 31 ? 38.35100 30.54745 42.16118 1.000 24.18115 30 GLY B O 1
ATOM 1979 N N . ASP B 1 32 ? 40.29653 31.38707 41.42516 1.000 23.19098 31 ASP B N 1
ATOM 1980 C CA . ASP B 1 32 ? 41.10284 30.87491 42.52055 1.000 23.83085 31 ASP B CA 1
ATOM 1981 C C . ASP B 1 32 ? 41.05638 31.75968 43.75679 1.000 28.52676 31 ASP B C 1
ATOM 1982 O O . ASP B 1 32 ? 41.81022 31.51230 44.70804 1.000 23.77140 31 ASP B O 1
ATOM 1987 N N . TYR B 1 33 ? 40.19946 32.78899 43.75516 1.000 27.61059 32 TYR B N 1
ATOM 1988 C CA . TYR B 1 33 ? 40.20049 33.82941 44.77453 1.000 23.62953 32 TYR B CA 1
ATOM 1989 C C . TYR B 1 33 ? 38.79122 34.13374 45.25865 1.000 29.02553 32 TYR B C 1
ATOM 1990 O O . TYR B 1 33 ? 37.86108 34.26250 44.45149 1.000 28.01216 32 TYR B O 1
ATOM 1999 N N . ALA B 1 34 ? 38.63497 34.22633 46.57790 1.000 27.33361 33 ALA B N 1
ATOM 2000 C CA . ALA B 1 34 ? 37.42403 34.80298 47.13041 1.000 25.47382 33 ALA B CA 1
ATOM 2001 C C . ALA B 1 34 ? 37.28603 36.24926 46.66176 1.000 31.04396 33 ALA B C 1
ATOM 2002 O O . ALA B 1 34 ? 38.27095 36.92939 46.35825 1.000 23.49874 33 ALA B O 1
ATOM 2004 N N . MET B 1 35 ? 36.04733 36.72014 46.61088 1.000 32.51563 34 MET B N 1
ATOM 2005 C CA . MET B 1 35 ? 35.74729 38.08334 46.21739 1.000 27.71820 34 MET B CA 1
ATOM 2006 C C . MET B 1 35 ? 34.76846 38.66148 47.22182 1.000 31.61891 34 MET B C 1
ATOM 2007 O O . MET B 1 35 ? 33.84110 37.97930 47.66338 1.000 34.89987 34 MET B O 1
ATOM 2012 N N . SER B 1 36 ? 34.99337 39.91031 47.59347 1.000 29.51202 35 SER B N 1
ATOM 2013 C CA . SER B 1 36 ? 34.22598 40.56479 48.63267 1.000 27.23673 35 SER B CA 1
ATOM 2014 C C . SER B 1 36 ? 33.75502 41.92447 48.14514 1.000 29.71491 35 SER B C 1
ATOM 2015 O O . SER B 1 36 ? 34.43808 42.60177 47.37160 1.000 31.26164 35 SER B O 1
ATOM 2018 N N . TRP B 1 37 ? 32.56420 42.30077 48.58538 1.000 33.67913 36 TRP B N 1
ATOM 2019 C CA . TRP B 1 37 ? 31.98505 43.60227 48.29721 1.000 27.46106 36 TRP B CA 1
ATOM 2020 C C . TRP B 1 37 ? 32.09204 44.50166 49.52468 1.000 35.02395 36 TRP B C 1
ATOM 2021 O O . TRP B 1 37 ? 31.83039 44.06349 50.65113 1.000 32.32290 36 TRP B O 1
ATOM 2032 N N . PHE B 1 38 ? 32.54128 45.73512 49.31424 1.000 33.56484 37 PHE B N 1
ATOM 2033 C CA . PHE B 1 38 ? 32.58954 46.72913 50.37064 1.000 29.10076 37 PHE B CA 1
ATOM 2034 C C . PHE B 1 38 ? 31.86836 47.97530 49.89034 1.000 27.60012 37 PHE B C 1
ATOM 2035 O O . PHE B 1 38 ? 31.75979 48.23067 48.69147 1.000 25.85164 37 PHE B O 1
ATOM 2043 N N . ARG B 1 39 ? 31.40574 48.77497 50.84009 1.000 32.94147 38 ARG B N 1
ATOM 2044 C CA . ARG B 1 39 ? 30.74200 50.02984 50.52256 1.000 29.96204 38 ARG B CA 1
ATOM 2045 C C . ARG B 1 39 ? 31.20630 51.12835 51.46856 1.000 27.41771 38 ARG B C 1
ATOM 2046 O O . ARG B 1 39 ? 31.45550 50.88295 52.65166 1.000 31.12041 38 ARG B O 1
ATOM 2054 N N . LEU B 1 40 ? 31.37649 52.32246 50.91596 1.000 31.48014 39 LEU B N 1
ATOM 2055 C CA . LEU B 1 40 ? 31.68856 53.53935 51.66039 1.000 31.12042 39 LEU B CA 1
ATOM 2056 C C . LEU B 1 40 ? 30.47127 54.44763 51.60091 1.000 30.68268 39 LEU B C 1
ATOM 2057 O O . LEU B 1 40 ? 30.08137 54.89360 50.51973 1.000 29.22875 39 LEU B O 1
ATOM 2062 N N . ALA B 1 41 ? 29.89472 54.73922 52.75582 1.000 38.03898 40 ALA B N 1
ATOM 2063 C CA . ALA B 1 41 ? 28.64273 55.46924 52.88517 1.000 36.64031 40 ALA B CA 1
ATOM 2064 C C . ALA B 1 41 ? 28.87355 56.84102 53.53597 1.000 37.67517 40 ALA B C 1
ATOM 2065 O O . ALA B 1 41 ? 29.83770 57.02477 54.28647 1.000 35.84655 40 ALA B O 1
ATOM 2067 N N . PRO B 1 42 ? 28.02995 57.83185 53.24340 1.000 34.43089 41 PRO B N 1
ATOM 2068 C CA . PRO B 1 42 ? 28.30385 59.19721 53.71575 1.000 36.64638 41 PRO B CA 1
ATOM 2069 C C . PRO B 1 42 ? 28.37934 59.27532 55.23049 1.000 37.78802 41 PRO B C 1
ATOM 2070 O O . PRO B 1 42 ? 27.64644 58.58858 55.94447 1.000 38.78199 41 PRO B O 1
ATOM 2074 N N . GLY B 1 43 ? 29.28468 60.10697 55.72836 1.000 33.40350 42 GLY B N 1
ATOM 2075 C CA . GLY B 1 43 ? 29.36401 60.24066 57.16806 1.000 38.47253 42 GLY B CA 1
ATOM 2076 C C . GLY B 1 43 ? 29.93161 59.02867 57.87310 1.000 51.19966 42 GLY B C 1
ATOM 2077 O O . GLY B 1 43 ? 30.85271 59.15002 58.68988 1.000 72.72214 42 GLY B O 1
ATOM 2078 N N . LYS B 1 44 ? 29.36225 57.85699 57.60294 1.000 46.10315 43 LYS B N 1
ATOM 2079 C CA . LYS B 1 44 ? 29.90196 56.61909 58.14253 1.000 53.18395 43 LYS B CA 1
ATOM 2080 C C . LYS B 1 44 ? 31.28450 56.34146 57.52970 1.000 53.67396 43 LYS B C 1
ATOM 2081 O O . LYS B 1 44 ? 31.79247 57.09102 56.68692 1.000 53.63363 43 LYS B O 1
ATOM 2087 N N . GLY B 1 45 ? 31.91399 55.26106 57.96837 1.000 51.61403 44 GLY B N 1
ATOM 2088 C CA . GLY B 1 45 ? 33.16844 54.82868 57.37608 1.000 40.05691 44 GLY B CA 1
ATOM 2089 C C . GLY B 1 45 ? 32.96225 53.75772 56.32327 1.000 41.57680 44 GLY B C 1
ATOM 2090 O O . GLY B 1 45 ? 32.03949 53.82649 55.50311 1.000 42.24825 44 GLY B O 1
ATOM 2091 N N . LEU B 1 46 ? 33.81064 52.74094 56.36063 1.000 32.49576 45 LEU B N 1
ATOM 2092 C CA . LEU B 1 46 ? 33.69328 51.60362 55.46303 1.000 32.80579 45 LEU B CA 1
ATOM 2093 C C . LEU B 1 46 ? 32.85200 50.49070 56.06806 1.000 34.32146 45 LEU B C 1
ATOM 2094 O O . LEU B 1 46 ? 32.79826 50.31745 57.29096 1.000 35.31791 45 LEU B O 1
ATOM 2099 N N . GLU B 1 47 ? 32.20569 49.72223 55.19626 1.000 31.25926 46 GLU B N 1
ATOM 2100 C CA . GLU B 1 47 ? 31.43950 48.57120 55.64076 1.000 35.76057 46 GLU B CA 1
ATOM 2101 C C . GLU B 1 47 ? 31.68066 47.38443 54.71920 1.000 36.68021 46 GLU B C 1
ATOM 2102 O O . GLU B 1 47 ? 31.79592 47.53675 53.49815 1.000 33.98315 46 GLU B O 1
ATOM 2108 N N . TRP B 1 48 ? 31.77520 46.20527 55.32448 1.000 34.36414 47 TRP B N 1
ATOM 2109 C CA . TRP B 1 48 ? 31.74502 44.95439 54.58254 1.000 39.80568 47 TRP B CA 1
ATOM 2110 C C . TRP B 1 48 ? 30.31001 44.66071 54.15409 1.000 36.75606 47 TRP B C 1
ATOM 2111 O O . TRP B 1 48 ? 29.36947 44.88294 54.91812 1.000 37.43979 47 TRP B O 1
ATOM 2122 N N . VAL B 1 49 ? 30.12880 44.21677 52.91273 1.000 28.36026 48 VAL B N 1
ATOM 2123 C CA . VAL B 1 49 ? 28.77767 43.91728 52.45722 1.000 25.90753 48 VAL B CA 1
ATOM 2124 C C . VAL B 1 49 ? 28.54389 42.41455 52.42092 1.000 33.76866 48 VAL B C 1
ATOM 2125 O O . VAL B 1 49 ? 27.58132 41.90481 53.00411 1.000 37.51471 48 VAL B O 1
ATOM 2129 N N . GLY B 1 50 ? 29.38913 41.69732 51.69948 1.000 37.65744 49 GLY B N 1
ATOM 2130 C CA . GLY B 1 50 ? 29.24072 40.25700 51.63660 1.000 33.24091 49 GLY B CA 1
ATOM 2131 C C . GLY B 1 50 ? 30.46180 39.62825 51.00202 1.000 34.80891 49 GLY B C 1
ATOM 2132 O O . GLY B 1 50 ? 31.34990 40.31872 50.49146 1.000 29.89652 49 GLY B O 1
ATOM 2133 N N . LEU B 1 51 ? 30.46384 38.29313 50.97124 1.000 34.92342 50 LEU B N 1
ATOM 2134 C CA . LEU B 1 51 ? 31.65206 37.57621 50.54389 1.000 29.30771 50 LEU B CA 1
ATOM 2135 C C . LEU B 1 51 ? 31.23332 36.37172 49.72020 1.000 26.40326 50 LEU B C 1
ATOM 2136 O O . LEU B 1 51 ? 30.33084 35.63767 50.12294 1.000 29.77395 50 LEU B O 1
ATOM 2141 N N . ILE B 1 52 ? 31.91015 36.15310 48.59402 1.000 27.55787 51 ILE B N 1
ATOM 2142 C CA . ILE B 1 52 ? 31.75430 34.94952 47.77687 1.000 29.23393 51 ILE B CA 1
ATOM 2143 C C . ILE B 1 52 ? 33.10373 34.24850 47.68211 1.000 29.17457 51 ILE B C 1
ATOM 2144 O O . ILE B 1 52 ? 34.13148 34.88995 47.42204 1.000 23.71479 51 ILE B O 1
ATOM 2149 N N . LYS B 1 53 ? 33.10530 32.93950 47.93482 1.000 28.55569 52 LYS B N 1
ATOM 2150 C CA . LYS B 1 53 ? 34.35148 32.18922 47.95047 1.000 25.83713 52 LYS B CA 1
ATOM 2151 C C . LYS B 1 53 ? 34.66465 31.58081 46.58284 1.000 27.30688 52 LYS B C 1
ATOM 2152 O O . LYS B 1 53 ? 33.83319 31.54960 45.67659 1.000 29.31401 52 LYS B O 1
ATOM 2158 N N . SER B 1 54 ? 35.87580 31.04077 46.46308 1.000 31.62118 53 SER B N 1
ATOM 2159 C CA . SER B 1 54 ? 36.25067 30.26547 45.28603 1.000 30.43874 53 SER B CA 1
ATOM 2160 C C . SER B 1 54 ? 35.36352 29.02910 45.23581 1.000 29.97917 53 SER B C 1
ATOM 2161 O O . SER B 1 54 ? 34.99322 28.48268 46.27479 1.000 32.36854 53 SER B O 1
ATOM 2164 N N . ARG B 1 55 ? 34.99210 28.59474 44.02319 1.000 36.40316 54 ARG B N 1
ATOM 2165 C CA . ARG B 1 55 ? 34.11569 27.42641 43.94706 1.000 38.35841 54 ARG B CA 1
ATOM 2166 C C . ARG B 1 55 ? 34.82178 26.17131 44.47747 1.000 35.75435 54 ARG B C 1
ATOM 2167 O O . ARG B 1 55 ? 34.14098 25.24703 44.94377 1.000 33.00586 54 ARG B O 1
ATOM 2175 N N . ALA B 1 56 ? 36.16660 26.15034 44.49792 1.000 33.48823 55 ALA B N 1
ATOM 2176 C CA . ALA B 1 56 ? 36.93400 25.03876 45.07391 1.000 34.64609 55 ALA B CA 1
ATOM 2177 C C . ALA B 1 56 ? 36.98901 24.97312 46.60091 1.000 32.55820 55 ALA B C 1
ATOM 2178 O O . ALA B 1 56 ? 37.83452 24.26142 47.14570 1.000 45.80034 55 ALA B O 1
ATOM 2180 N N . ILE B 1 57 ? 36.14892 25.71976 47.30939 1.000 38.50596 56 ILE B N 1
ATOM 2181 C CA . ILE B 1 57 ? 36.10690 25.66794 48.77273 1.000 41.83576 56 ILE B CA 1
ATOM 2182 C C . ILE B 1 57 ? 34.65149 25.89169 49.16909 1.000 46.57916 56 ILE B C 1
ATOM 2183 O O . ILE B 1 57 ? 34.07474 25.14451 49.96810 1.000 48.34430 56 ILE B O 1
ATOM 2185 N N . ASP B 1 58 ? 34.07201 26.94781 48.60202 1.000 47.26508 57 ASP B N 1
ATOM 2186 C CA . ASP B 1 58 ? 32.67125 27.35230 48.70250 1.000 53.15480 57 ASP B CA 1
ATOM 2187 C C . ASP B 1 58 ? 32.04743 27.21083 50.08811 1.000 57.73176 57 ASP B C 1
ATOM 2188 O O . ASP B 1 58 ? 32.70299 27.43940 51.11342 1.000 57.24781 57 ASP B O 1
ATOM 2193 N N . GLY B 1 59 ? 30.78596 26.80705 50.11355 1.000 52.77549 58 GLY B N 1
ATOM 2194 C CA . GLY B 1 59 ? 29.99027 26.82665 51.30821 1.000 54.78318 58 GLY B CA 1
ATOM 2195 C C . GLY B 1 59 ? 29.03351 27.99305 51.41635 1.000 53.43117 58 GLY B C 1
ATOM 2196 O O . GLY B 1 59 ? 28.78892 28.45320 52.53700 1.000 52.48626 58 GLY B O 1
ATOM 2197 N N . THR B 1 60 ? 28.49138 28.49556 50.27547 1.000 47.40385 59 THR B N 1
ATOM 2198 C CA . THR B 1 60 ? 27.46012 29.53735 50.20001 1.000 46.83646 59 THR B CA 1
ATOM 2199 C C . THR B 1 60 ? 27.98237 30.95572 50.44977 1.000 51.41717 59 THR B C 1
ATOM 2200 O O . THR B 1 60 ? 28.76894 31.17909 51.37885 1.000 52.45583 59 THR B O 1
ATOM 2202 N N . PRO B 1 61 ? 27.60154 31.93161 49.62763 1.000 39.39501 60 PRO B N 1
ATOM 2203 C CA . PRO B 1 61 ? 28.10337 33.28865 49.82568 1.000 30.36067 60 PRO B CA 1
ATOM 2204 C C . PRO B 1 61 ? 27.57591 33.85455 51.13278 1.000 39.30806 60 PRO B C 1
ATOM 2205 O O . PRO B 1 61 ? 26.46578 33.54183 51.57019 1.000 38.82577 60 PRO B O 1
ATOM 2209 N N . GLN B 1 62 ? 28.38296 34.71787 51.74105 1.000 36.53986 61 GLN B N 1
ATOM 2210 C CA . GLN B 1 62 ? 28.09790 35.33569 53.02990 1.000 37.15504 61 GLN B CA 1
ATOM 2211 C C . GLN B 1 62 ? 27.73478 36.80140 52.87832 1.000 40.58467 61 GLN B C 1
ATOM 2212 O O . GLN B 1 62 ? 28.26983 37.49164 52.00989 1.000 43.08394 61 GLN B O 1
ATOM 2218 N N . TYR B 1 63 ? 26.79531 37.25791 53.69063 1.000 38.08188 62 TYR B N 1
ATOM 2219 C CA . TYR B 1 63 ? 26.39032 38.65511 53.72332 1.000 36.27880 62 TYR B CA 1
ATOM 2220 C C . TYR B 1 63 ? 26.57914 39.20648 55.13554 1.000 36.08618 62 TYR B C 1
ATOM 2221 O O . TYR B 1 63 ? 27.06085 38.51716 56.03065 1.000 45.31943 62 TYR B O 1
ATOM 2230 N N . ALA B 1 64 ? 26.24166 40.47326 55.32650 1.000 36.56718 63 ALA B N 1
ATOM 2231 C CA . ALA B 1 64 ? 26.32844 41.12883 56.62701 1.000 36.96273 63 ALA B CA 1
ATOM 2232 C C . ALA B 1 64 ? 24.94024 41.57269 57.07498 1.000 42.54192 63 ALA B C 1
ATOM 2233 O O . ALA B 1 64 ? 24.09457 41.89772 56.24584 1.000 42.28896 63 ALA B O 1
ATOM 2235 N N . ALA B 1 65 ? 24.71686 41.59545 58.39373 1.000 49.00867 64 ALA B N 1
ATOM 2236 C CA . ALA B 1 65 ? 23.43702 41.94105 59.02106 1.000 40.56011 64 ALA B CA 1
ATOM 2237 C C . ALA B 1 65 ? 22.52654 42.92031 58.26035 1.000 49.88001 64 ALA B C 1
ATOM 2238 O O . ALA B 1 65 ? 21.39528 42.54766 57.92024 1.000 55.44178 64 ALA B O 1
ATOM 2240 N N . SER B 1 66 ? 22.99121 44.15494 57.98147 1.000 40.31689 65 SER B N 1
ATOM 2241 C CA . SER B 1 66 ? 22.18153 45.12820 57.23142 1.000 47.48231 65 SER B CA 1
ATOM 2242 C C . SER B 1 66 ? 21.70426 44.54563 55.90970 1.000 47.82351 65 SER B C 1
ATOM 2243 O O . SER B 1 66 ? 20.62412 44.88612 55.40994 1.000 48.29245 65 SER B O 1
ATOM 2245 N N . VAL B 1 67 ? 22.53993 43.70922 55.31209 1.000 48.06890 66 VAL B N 1
ATOM 2246 C CA . VAL B 1 67 ? 22.33921 43.03512 54.04264 1.000 41.01182 66 VAL B CA 1
ATOM 2247 C C . VAL B 1 67 ? 21.82639 41.63438 54.37793 1.000 47.44131 66 VAL B C 1
ATOM 2248 O O . VAL B 1 67 ? 22.58968 40.66009 54.42306 1.000 51.68466 66 VAL B O 1
ATOM 2252 N N . LYS B 1 68 ? 20.55417 41.54849 54.75572 1.000 50.30648 67 LYS B N 1
ATOM 2253 C CA . LYS B 1 68 ? 19.98449 40.28427 55.21041 1.000 56.60824 67 LYS B CA 1
ATOM 2254 C C . LYS B 1 68 ? 19.74969 39.31459 54.05308 1.000 60.97321 67 LYS B C 1
ATOM 2255 O O . LYS B 1 68 ? 20.69345 38.80430 53.43239 1.000 61.97003 67 LYS B O 1
ATOM 2257 N N . GLY B 1 69 ? 18.47367 39.05388 53.77295 1.000 55.37881 68 GLY B N 1
ATOM 2258 C CA . GLY B 1 69 ? 17.95421 38.25352 52.68270 1.000 49.32401 68 GLY B CA 1
ATOM 2259 C C . GLY B 1 69 ? 17.72650 38.99345 51.38101 1.000 64.18945 68 GLY B C 1
ATOM 2260 O O . GLY B 1 69 ? 17.21858 38.39187 50.42757 1.000 64.32516 68 GLY B O 1
ATOM 2261 N N . ARG B 1 70 ? 18.10182 40.28041 51.30115 1.000 60.17820 69 ARG B N 1
ATOM 2262 C CA . ARG B 1 70 ? 17.79112 41.10959 50.14417 1.000 47.13803 69 ARG B CA 1
ATOM 2263 C C . ARG B 1 70 ? 18.96920 41.43038 49.23708 1.000 42.82686 69 ARG B C 1
ATOM 2264 O O . ARG B 1 70 ? 18.73585 41.82471 48.08950 1.000 43.64121 69 ARG B O 1
ATOM 2272 N N . PHE B 1 71 ? 20.20923 41.30397 49.69928 1.000 40.35100 70 PHE B N 1
ATOM 2273 C CA . PHE B 1 71 ? 21.32630 41.36708 48.76640 1.000 45.83105 70 PHE B CA 1
ATOM 2274 C C . PHE B 1 71 ? 21.75009 39.94505 48.44998 1.000 44.35160 70 PHE B C 1
ATOM 2275 O O . PHE B 1 71 ? 21.61919 39.04283 49.28299 1.000 42.37476 70 PHE B O 1
ATOM 2283 N N . THR B 1 72 ? 22.30467 39.75469 47.25732 1.000 42.59216 71 THR B N 1
ATOM 2284 C CA . THR B 1 72 ? 22.60361 38.40044 46.81797 1.000 43.48549 71 THR B CA 1
ATOM 2285 C C . THR B 1 72 ? 23.87745 38.47356 45.99648 1.000 40.03319 71 THR B C 1
ATOM 2286 O O . THR B 1 72 ? 23.91198 39.19848 45.00398 1.000 39.12555 71 THR B O 1
ATOM 2290 N N . ILE B 1 73 ? 24.91954 37.74574 46.39598 1.000 44.48362 72 ILE B N 1
ATOM 2291 C CA . ILE B 1 73 ? 26.22175 37.81832 45.73664 1.000 40.13941 72 ILE B CA 1
ATOM 2292 C C . ILE B 1 73 ? 26.45683 36.55604 44.91282 1.000 41.67250 72 ILE B C 1
ATOM 2293 O O . ILE B 1 73 ? 26.10525 35.44978 45.33551 1.000 41.33926 72 ILE B O 1
ATOM 2298 N N . SER B 1 74 ? 27.08154 36.72568 43.74762 1.000 39.43504 73 SER B N 1
ATOM 2299 C CA . SER B 1 74 ? 27.29585 35.63522 42.81100 1.000 37.30235 73 SER B CA 1
ATOM 2300 C C . SER B 1 74 ? 28.47893 35.96228 41.90457 1.000 37.96284 73 SER B C 1
ATOM 2301 O O . SER B 1 74 ? 28.94984 37.10247 41.84637 1.000 30.91379 73 SER B O 1
ATOM 2304 N N . ARG B 1 75 ? 28.97922 34.92771 41.22916 1.000 35.05208 74 ARG B N 1
ATOM 2305 C CA . ARG B 1 75 ? 30.14023 35.04018 40.35558 1.000 36.80682 74 ARG B CA 1
ATOM 2306 C C . ARG B 1 75 ? 29.90536 34.25499 39.06628 1.000 39.84530 74 ARG B C 1
ATOM 2307 O O . ARG B 1 75 ? 29.06086 33.35483 38.99503 1.000 33.57238 74 ARG B O 1
ATOM 2315 N N . ASP B 1 76 ? 30.66681 34.62153 38.03526 1.000 37.46840 75 ASP B N 1
ATOM 2316 C CA . ASP B 1 76 ? 30.71347 33.89194 36.77279 1.000 31.62120 75 ASP B CA 1
ATOM 2317 C C . ASP B 1 76 ? 32.18242 33.76029 36.39514 1.000 37.43683 75 ASP B C 1
ATOM 2318 O O . ASP B 1 76 ? 32.76407 34.67649 35.81391 1.000 45.47121 75 ASP B O 1
ATOM 2323 N N . ASP B 1 77 ? 32.78451 32.62304 36.75621 1.000 45.34419 76 ASP B N 1
ATOM 2324 C CA . ASP B 1 77 ? 34.20249 32.39150 36.49928 1.000 37.54792 76 ASP B CA 1
ATOM 2325 C C . ASP B 1 77 ? 34.51322 32.28991 35.01847 1.000 40.32123 76 ASP B C 1
ATOM 2326 O O . ASP B 1 77 ? 35.67020 32.48468 34.62888 1.000 47.99267 76 ASP B O 1
ATOM 2331 N N . SER B 1 78 ? 33.52810 31.94490 34.19040 1.000 35.46764 77 SER B N 1
ATOM 2332 C CA . SER B 1 78 ? 33.79283 31.82639 32.76012 1.000 40.81786 77 SER B CA 1
ATOM 2333 C C . SER B 1 78 ? 34.07217 33.18264 32.12753 1.000 45.19698 77 SER B C 1
ATOM 2334 O O . SER B 1 78 ? 34.73224 33.25760 31.08213 1.000 44.51787 77 SER B O 1
ATOM 2337 N N . ASN B 1 79 ? 33.58045 34.26059 32.74310 1.000 48.55091 78 ASN B N 1
ATOM 2338 C CA . ASN B 1 79 ? 33.82462 35.61369 32.26349 1.000 43.62332 78 ASN B CA 1
ATOM 2339 C C . ASN B 1 79 ? 34.51673 36.46992 33.31169 1.000 44.12410 78 ASN B C 1
ATOM 2340 O O . ASN B 1 79 ? 34.59576 37.69353 33.14536 1.000 47.19118 78 ASN B O 1
ATOM 2345 N N . SER B 1 80 ? 35.03410 35.85463 34.36993 1.000 40.08189 79 SER B N 1
ATOM 2346 C CA . SER B 1 80 ? 35.90459 36.50899 35.33583 1.000 34.91630 79 SER B CA 1
ATOM 2347 C C . SER B 1 80 ? 35.24439 37.76334 35.92163 1.000 38.22253 79 SER B C 1
ATOM 2348 O O . SER B 1 80 ? 35.78211 38.86941 35.89282 1.000 43.74906 79 SER B O 1
ATOM 2351 N N . ILE B 1 81 ? 34.06137 37.55190 36.49791 1.000 39.99379 80 ILE B N 1
ATOM 2352 C CA . ILE B 1 81 ? 33.13949 38.61355 36.90353 1.000 34.27425 80 ILE B CA 1
ATOM 2353 C C . ILE B 1 81 ? 32.31146 38.28410 38.15287 1.000 36.12992 80 ILE B C 1
ATOM 2354 O O . ILE B 1 81 ? 31.61651 37.26062 38.21024 1.000 35.44649 80 ILE B O 1
ATOM 2359 N N . ALA B 1 82 ? 32.38899 39.13950 39.17457 1.000 37.03805 81 ALA B N 1
ATOM 2360 C CA . ALA B 1 82 ? 31.53412 39.03055 40.35517 1.000 35.99145 81 ALA B CA 1
ATOM 2361 C C . ALA B 1 82 ? 30.40557 40.05754 40.29380 1.000 29.97252 81 ALA B C 1
ATOM 2362 O O . ALA B 1 82 ? 30.52156 41.09464 39.65126 1.000 31.99478 81 ALA B O 1
ATOM 2364 N N . TYR B 1 83 ? 29.32285 39.76622 41.01061 1.000 36.28380 82 TYR B N 1
ATOM 2365 C CA . TYR B 1 83 ? 28.07306 40.51239 40.94392 1.000 31.84401 82 TYR B CA 1
ATOM 2366 C C . TYR B 1 83 ? 27.54736 40.83570 42.33711 1.000 36.75410 82 TYR B C 1
ATOM 2367 O O . TYR B 1 83 ? 27.74138 40.07044 43.28429 1.000 41.40285 82 TYR B O 1
ATOM 2376 N N . LEU B 1 84 ? 26.84876 41.96162 42.45992 1.000 33.56318 83 LEU B N 1
ATOM 2377 C CA . LEU B 1 84 ? 26.05317 42.23062 43.65198 1.000 37.59408 83 LEU B CA 1
ATOM 2378 C C . LEU B 1 84 ? 24.63369 42.58972 43.24172 1.000 35.65174 83 LEU B C 1
ATOM 2379 O O . LEU B 1 84 ? 24.41980 43.59420 42.55758 1.000 43.41236 83 LEU B O 1
ATOM 2384 N N . GLN B 1 85 ? 23.66952 41.78754 43.66987 1.000 31.48544 84 GLN B N 1
ATOM 2385 C CA . GLN B 1 85 ? 22.26187 42.06684 43.43429 1.000 31.99771 84 GLN B CA 1
ATOM 2386 C C . GLN B 1 85 ? 21.64958 42.59880 44.71667 1.000 39.33897 84 GLN B C 1
ATOM 2387 O O . GLN B 1 85 ? 21.76692 41.96941 45.77464 1.000 38.32064 84 GLN B O 1
ATOM 2393 N N . MET B 1 86 ? 21.03940 43.77724 44.62141 1.000 44.44590 85 MET B N 1
ATOM 2394 C CA . MET B 1 86 ? 20.36730 44.43146 45.73015 1.000 40.66855 85 MET B CA 1
ATOM 2395 C C . MET B 1 86 ? 18.89013 44.61471 45.42069 1.000 36.52350 85 MET B C 1
ATOM 2396 O O . MET B 1 86 ? 18.53809 45.11964 44.35275 1.000 34.96305 85 MET B O 1
ATOM 2401 N N . ASN B 1 87 ? 18.03552 44.24194 46.36486 1.000 37.57635 86 ASN B N 1
ATOM 2402 C CA . ASN B 1 87 ? 16.59754 44.41834 46.23195 1.000 41.00957 86 ASN B CA 1
ATOM 2403 C C . ASN B 1 87 ? 16.08016 45.25971 47.39334 1.000 49.73539 86 ASN B C 1
ATOM 2404 O O . ASN B 1 87 ? 16.64740 45.24461 48.49095 1.000 51.21468 86 ASN B O 1
ATOM 2409 N N . SER B 1 88 ? 14.98919 45.98910 47.14337 1.000 55.77597 87 SER B N 1
ATOM 2410 C CA . SER B 1 88 ? 14.40867 46.92513 48.11388 1.000 47.36632 87 SER B CA 1
ATOM 2411 C C . SER B 1 88 ? 15.46959 47.88839 48.63463 1.000 47.92542 87 SER B C 1
ATOM 2412 O O . SER B 1 88 ? 15.69184 48.02109 49.84033 1.000 50.81054 87 SER B O 1
ATOM 2415 N N . LEU B 1 89 ? 16.12977 48.57119 47.70240 1.000 47.49567 88 LEU B N 1
ATOM 2416 C CA . LEU B 1 89 ? 17.21518 49.47562 48.05812 1.000 44.65035 88 LEU B CA 1
ATOM 2417 C C . LEU B 1 89 ? 16.68087 50.68757 48.81384 1.000 51.18786 88 LEU B C 1
ATOM 2418 O O . LEU B 1 89 ? 15.86728 51.44987 48.28684 1.000 53.49302 88 LEU B O 1
ATOM 2423 N N . THR B 1 90 ? 17.19643 50.90450 50.01538 1.000 51.51149 89 THR B N 1
ATOM 2424 C CA . THR B 1 90 ? 16.85965 52.04862 50.84915 1.000 51.78259 89 THR B CA 1
ATOM 2425 C C . THR B 1 90 ? 17.96388 53.10349 50.85058 1.000 51.02584 89 THR B C 1
ATOM 2426 O O . THR B 1 90 ? 19.08296 52.88212 50.37979 1.000 54.31606 89 THR B O 1
ATOM 2430 N N . THR B 1 91 ? 17.62094 54.28058 51.38796 1.000 50.81883 90 THR B N 1
ATOM 2431 C CA . THR B 1 91 ? 18.59273 55.36511 51.49908 1.000 52.30082 90 THR B CA 1
ATOM 2432 C C . THR B 1 91 ? 19.73012 55.01870 52.45184 1.000 48.21696 90 THR B C 1
ATOM 2433 O O . THR B 1 91 ? 20.83966 55.54300 52.29120 1.000 44.15740 90 THR B O 1
ATOM 2437 N N . GLU B 1 92 ? 19.49145 54.11908 53.41242 1.000 47.82154 91 GLU B N 1
ATOM 2438 C CA . GLU B 1 92 ? 20.58348 53.64986 54.25154 1.000 49.13709 91 GLU B CA 1
ATOM 2439 C C . GLU B 1 92 ? 21.55616 52.77321 53.47345 1.000 51.95290 91 GLU B C 1
ATOM 2440 O O . GLU B 1 92 ? 22.54024 52.29710 54.05194 1.000 55.22977 91 GLU B O 1
ATOM 2442 N N . ASP B 1 93 ? 21.29860 52.55758 52.18253 1.000 42.22251 92 ASP B N 1
ATOM 2443 C CA . ASP B 1 93 ? 22.20082 51.86362 51.28098 1.000 42.52855 92 ASP B CA 1
ATOM 2444 C C . ASP B 1 93 ? 22.93311 52.80430 50.32935 1.000 40.99618 92 ASP B C 1
ATOM 2445 O O . ASP B 1 93 ? 23.72005 52.33875 49.49393 1.000 37.79126 92 ASP B O 1
ATOM 2450 N N . THR B 1 94 ? 22.68310 54.10627 50.40735 1.000 42.76096 93 THR B N 1
ATOM 2451 C CA . THR B 1 94 ? 23.42935 55.02097 49.55628 1.000 42.25046 93 THR B CA 1
ATOM 2452 C C . THR B 1 94 ? 24.90309 54.92529 49.92922 1.000 37.58552 93 THR B C 1
ATOM 2453 O O . THR B 1 94 ? 25.27184 55.15633 51.08589 1.000 38.10431 93 THR B O 1
ATOM 2457 N N . ALA B 1 95 ? 25.74028 54.56590 48.95801 1.000 32.86678 94 ALA B N 1
ATOM 2458 C CA . ALA B 1 95 ? 27.16824 54.44407 49.20661 1.000 26.30431 94 ALA B CA 1
ATOM 2459 C C . ALA B 1 95 ? 27.87830 54.23060 47.88432 1.000 29.90392 94 ALA B C 1
ATOM 2460 O O . ALA B 1 95 ? 27.25592 54.00181 46.84229 1.000 30.12198 94 ALA B O 1
ATOM 2462 N N . ILE B 1 96 ? 29.19323 54.32045 47.94556 1.000 23.59632 95 ILE B N 1
ATOM 2463 C CA . ILE B 1 96 ? 30.04718 53.83500 46.88415 1.000 25.82226 95 ILE B CA 1
ATOM 2464 C C . ILE B 1 96 ? 30.33791 52.37937 47.19019 1.000 33.31545 95 ILE B C 1
ATOM 2465 O O . ILE B 1 96 ? 30.70106 52.03742 48.32114 1.000 33.19050 95 ILE B O 1
ATOM 2470 N N . TYR B 1 97 ? 30.17659 51.52025 46.19269 1.000 34.29253 96 TYR B N 1
ATOM 2471 C CA . TYR B 1 97 ? 30.26881 50.08157 46.37908 1.000 26.13956 96 TYR B CA 1
ATOM 2472 C C . TYR B 1 97 ? 31.56588 49.58789 45.77354 1.000 26.84015 96 TYR B C 1
ATOM 2473 O O . TYR B 1 97 ? 31.77144 49.70153 44.56454 1.000 35.48316 96 TYR B O 1
ATOM 2482 N N . TYR B 1 98 ? 32.40696 48.98360 46.59676 1.000 29.56860 97 TYR B N 1
ATOM 2483 C CA . TYR B 1 98 ? 33.74123 48.58359 46.17622 1.000 33.81073 97 TYR B CA 1
ATOM 2484 C C . TYR B 1 98 ? 33.85228 47.06566 46.08935 1.000 31.95038 97 TYR B C 1
ATOM 2485 O O . TYR B 1 98 ? 33.32886 46.32958 46.93696 1.000 25.26693 97 TYR B O 1
ATOM 2494 N N . CYS B 1 99 ? 34.58588 46.62133 45.08703 1.000 27.81557 98 CYS B N 1
ATOM 2495 C CA . CYS B 1 99 ? 34.85144 45.21992 44.84793 1.000 29.20303 98 CYS B CA 1
ATOM 2496 C C . CYS B 1 99 ? 36.27216 44.92940 45.29520 1.000 29.87517 98 CYS B C 1
ATOM 2497 O O . CYS B 1 99 ? 37.15903 45.76907 45.12192 1.000 36.28159 98 CYS B O 1
ATOM 2500 N N . ALA B 1 100 ? 36.49299 43.75460 45.88704 1.000 25.38580 99 ALA B N 1
ATOM 2501 C CA . ALA B 1 100 ? 37.81368 43.46018 46.42471 1.000 30.82126 99 ALA B CA 1
ATOM 2502 C C . ALA B 1 100 ? 38.16739 42.00081 46.19189 1.000 26.68624 99 ALA B C 1
ATOM 2503 O O . ALA B 1 100 ? 37.29837 41.13318 46.26472 1.000 21.58801 99 ALA B O 1
ATOM 2505 N N . ARG B 1 101 ? 39.45025 41.75094 45.90752 1.000 22.64526 100 ARG B N 1
ATOM 2506 C CA . ARG B 1 101 ? 39.98390 40.40863 45.77023 1.000 21.32372 100 ARG B CA 1
ATOM 2507 C C . ARG B 1 101 ? 40.65348 39.99765 47.06790 1.000 27.54483 100 ARG B C 1
ATOM 2508 O O . ARG B 1 101 ? 41.51582 40.72198 47.58093 1.000 31.93202 100 ARG B O 1
ATOM 2516 N N . ASP B 1 102 ? 40.33217 38.79009 47.52928 1.000 32.26463 101 ASP B N 1
ATOM 2517 C CA . ASP B 1 102 ? 41.03809 38.16311 48.63458 1.000 27.72012 101 ASP B CA 1
ATOM 2518 C C . ASP B 1 102 ? 42.54042 38.18601 48.40769 1.000 24.08017 101 ASP B C 1
ATOM 2519 O O . ASP B 1 102 ? 43.03634 37.72685 47.38599 1.000 29.20890 101 ASP B O 1
ATOM 2524 N N . PHE B 1 103 ? 43.25982 38.75370 49.35715 1.000 35.78788 102 PHE B N 1
ATOM 2525 C CA . PHE B 1 103 ? 44.68369 38.49883 49.47132 1.000 30.38012 102 PHE B CA 1
ATOM 2526 C C . PHE B 1 103 ? 44.80111 37.00366 49.69406 1.000 31.14240 102 PHE B C 1
ATOM 2527 O O . PHE B 1 103 ? 44.17307 36.47529 50.61453 1.000 43.24833 102 PHE B O 1
ATOM 2535 N N . TYR B 1 104 ? 45.52516 36.31291 48.82661 1.000 28.40550 103 TYR B N 1
ATOM 2536 C CA . TYR B 1 104 ? 45.67332 34.85362 48.88446 1.000 29.94096 103 TYR B CA 1
ATOM 2537 C C . TYR B 1 104 ? 44.58996 34.11088 48.11487 1.000 25.93324 103 TYR B C 1
ATOM 2538 O O . TYR B 1 104 ? 43.39802 34.43534 48.17543 1.000 24.71843 103 TYR B O 1
ATOM 2547 N N . ASP B 1 105 ? 45.01981 33.05408 47.45205 1.000 27.77320 104 ASP B N 1
ATOM 2548 C CA . ASP B 1 105 ? 44.16586 32.09853 46.78187 1.000 27.11611 104 ASP B CA 1
ATOM 2549 C C . ASP B 1 105 ? 43.62286 31.08410 47.78696 1.000 29.13820 104 ASP B C 1
ATOM 2550 O O . ASP B 1 105 ? 43.98849 31.07524 48.96570 1.000 31.20016 104 ASP B O 1
ATOM 2555 N N . PHE B 1 106 ? 42.72153 30.22526 47.31523 1.000 30.88793 105 PHE B N 1
ATOM 2556 C CA . PHE B 1 106 ? 42.03574 29.32882 48.23422 1.000 24.35688 105 PHE B CA 1
ATOM 2557 C C . PHE B 1 106 ? 43.00123 28.36447 48.89732 1.000 28.47823 105 PHE B C 1
ATOM 2558 O O . PHE B 1 106 ? 42.68278 27.79010 49.94572 1.000 26.28061 105 PHE B O 1
ATOM 2566 N N . TRP B 1 107 ? 44.17750 28.17876 48.31210 1.000 28.43694 106 TRP B N 1
ATOM 2567 C CA . TRP B 1 107 ? 45.12699 27.24258 48.88512 1.000 27.48177 106 TRP B CA 1
ATOM 2568 C C . TRP B 1 107 ? 45.48482 27.62815 50.30538 1.000 26.20583 106 TRP B C 1
ATOM 2569 O O . TRP B 1 107 ? 45.60896 26.76501 51.17683 1.000 28.87195 106 TRP B O 1
ATOM 2580 N N . ASN B 1 108 ? 45.62686 28.92089 50.56000 1.000 29.88936 107 ASN B N 1
ATOM 2581 C CA . ASN B 1 108 ? 46.33014 29.38942 51.73908 1.000 27.11152 107 ASN B CA 1
ATOM 2582 C C . ASN B 1 108 ? 45.47373 29.29873 52.99180 1.000 29.45187 107 ASN B C 1
ATOM 2583 O O . ASN B 1 108 ? 44.26079 29.51175 52.95231 1.000 33.89590 107 ASN B O 1
ATOM 2588 N N . GLU B 1 109 ? 46.12157 28.95884 54.10878 1.000 29.47442 108 GLU B N 1
ATOM 2589 C CA . GLU B 1 109 ? 45.42956 28.92715 55.38970 1.000 34.41946 108 GLU B CA 1
ATOM 2590 C C . GLU B 1 109 ? 44.89975 30.29789 55.77904 1.000 37.42238 108 GLU B C 1
ATOM 2591 O O . GLU B 1 109 ? 43.84013 30.39763 56.41394 1.000 33.28988 108 GLU B O 1
ATOM 2597 N N . PHE B 1 110 ? 45.62489 31.35817 55.40328 1.000 32.98825 109 PHE B N 1
ATOM 2598 C CA . PHE B 1 110 ? 45.33545 32.72583 55.80010 1.000 29.63708 109 PHE B CA 1
ATOM 2599 C C . PHE B 1 110 ? 44.30803 33.39477 54.89943 1.000 35.07832 109 PHE B C 1
ATOM 2600 O O . PHE B 1 110 ? 44.01002 34.57457 55.11662 1.000 40.18105 109 PHE B O 1
ATOM 2608 N N . SER B 1 111 ? 43.72148 32.66518 53.94695 1.000 27.36449 110 SER B N 1
ATOM 2609 C CA . SER B 1 111 ? 42.72843 33.22194 53.04543 1.000 28.82514 110 SER B CA 1
ATOM 2610 C C . SER B 1 111 ? 41.47220 33.64177 53.81240 1.000 30.51149 110 SER B C 1
ATOM 2611 O O . SER B 1 111 ? 41.28570 33.31503 54.98278 1.000 30.29289 110 SER B O 1
ATOM 2614 N N . HIS B 1 112 ? 40.59471 34.36975 53.11650 1.000 34.66219 111 HIS B N 1
ATOM 2615 C CA . HIS B 1 112 ? 39.34154 34.89094 53.67259 1.000 30.35422 111 HIS B CA 1
ATOM 2616 C C . HIS B 1 112 ? 39.58549 35.86623 54.81702 1.000 34.24359 111 HIS B C 1
ATOM 2617 O O . HIS B 1 112 ? 38.71195 36.08039 55.65520 1.000 34.82297 111 HIS B O 1
ATOM 2624 N N . ARG B 1 113 ? 40.72447 36.51909 54.82641 1.000 30.81641 112 ARG B N 1
ATOM 2625 C CA . ARG B 1 113 ? 41.02512 37.35639 55.97475 1.000 34.51087 112 ARG B CA 1
ATOM 2626 C C . ARG B 1 113 ? 41.39142 38.77249 55.58800 1.000 36.27446 112 ARG B C 1
ATOM 2627 O O . ARG B 1 113 ? 40.98825 39.71974 56.26645 1.000 27.99777 112 ARG B O 1
ATOM 2635 N N . THR B 1 114 ? 42.11631 38.93392 54.49651 1.000 37.46064 113 THR B N 1
ATOM 2636 C CA . THR B 1 114 ? 42.66161 40.20404 54.06726 1.000 31.07410 113 THR B CA 1
ATOM 2637 C C . THR B 1 114 ? 42.26895 40.41234 52.61489 1.000 35.64843 113 THR B C 1
ATOM 2638 O O . THR B 1 114 ? 42.38248 39.49456 51.79729 1.000 34.68705 113 THR B O 1
ATOM 2642 N N . PHE B 1 115 ? 41.83391 41.61833 52.28605 1.000 35.50888 114 PHE B N 1
ATOM 2643 C CA . PHE B 1 115 ? 41.33450 41.90329 50.95139 1.000 32.93702 114 PHE B CA 1
ATOM 2644 C C . PHE B 1 115 ? 42.08502 43.07748 50.35285 1.000 32.89259 114 PHE B C 1
ATOM 2645 O O . PHE B 1 115 ? 42.52825 43.98301 51.06131 1.000 35.09515 114 PHE B O 1
ATOM 2653 N N . ASP B 1 116 ? 42.24981 43.03633 49.03724 1.000 33.77891 115 ASP B N 1
ATOM 2654 C CA . ASP B 1 116 ? 43.12248 43.96953 48.34808 1.000 36.00884 115 ASP B CA 1
ATOM 2655 C C . ASP B 1 116 ? 42.47115 44.36040 47.02917 1.000 30.91225 115 ASP B C 1
ATOM 2656 O O . ASP B 1 116 ? 41.31231 44.02619 46.76554 1.000 30.51189 115 ASP B O 1
ATOM 2661 N N . PHE B 1 117 ? 43.22143 45.13019 46.23595 1.000 31.19914 116 PHE B N 1
ATOM 2662 C CA . PHE B 1 117 ? 42.90672 45.39646 44.83321 1.000 34.18637 116 PHE B CA 1
ATOM 2663 C C . PHE B 1 117 ? 41.53283 46.01840 44.64924 1.000 39.27648 116 PHE B C 1
ATOM 2664 O O . PHE B 1 117 ? 40.81095 45.70013 43.69890 1.000 42.44738 116 PHE B O 1
ATOM 2672 N N . TRP B 1 118 ? 41.14969 46.87824 45.58747 1.000 37.96944 117 TRP B N 1
ATOM 2673 C CA . TRP B 1 118 ? 39.88827 47.58272 45.45083 1.000 35.41868 117 TRP B CA 1
ATOM 2674 C C . TRP B 1 118 ? 39.86757 48.27816 44.10005 1.000 39.27375 117 TRP B C 1
ATOM 2675 O O . TRP B 1 118 ? 40.87433 48.85657 43.67291 1.000 44.46583 117 TRP B O 1
ATOM 2686 N N . GLY B 1 119 ? 38.71080 48.23161 43.43249 1.000 38.37773 118 GLY B N 1
ATOM 2687 C CA . GLY B 1 119 ? 38.61993 48.79107 42.09393 1.000 43.21391 118 GLY B CA 1
ATOM 2688 C C . GLY B 1 119 ? 38.63864 50.30311 42.08023 1.000 42.58868 118 GLY B C 1
ATOM 2689 O O . GLY B 1 119 ? 39.70727 50.91535 42.01225 1.000 39.42688 118 GLY B O 1
ATOM 2690 N N . GLN B 1 120 ? 37.46068 50.91311 42.07884 1.000 41.44686 119 GLN B N 1
ATOM 2691 C CA . GLN B 1 120 ? 37.34191 52.35374 42.26030 1.000 40.42674 119 GLN B CA 1
ATOM 2692 C C . GLN B 1 120 ? 36.01976 52.61449 42.95822 1.000 38.79813 119 GLN B C 1
ATOM 2693 O O . GLN B 1 120 ? 35.85036 53.63326 43.63523 1.000 37.00950 119 GLN B O 1
ATOM 2699 N N . GLY B 1 121 ? 35.08523 51.68564 42.81041 1.000 32.32200 120 GLY B N 1
ATOM 2700 C CA . GLY B 1 121 ? 33.74934 51.87638 43.32530 1.000 30.85582 120 GLY B CA 1
ATOM 2701 C C . GLY B 1 121 ? 32.80184 52.45375 42.28810 1.000 34.52173 120 GLY B C 1
ATOM 2702 O O . GLY B 1 121 ? 33.20096 53.05529 41.29398 1.000 33.81913 120 GLY B O 1
ATOM 2703 N N . THR B 1 122 ? 31.51612 52.22733 42.52364 1.000 33.13596 121 THR B N 1
ATOM 2704 C CA . THR B 1 122 ? 30.45355 52.83428 41.74276 1.000 28.07031 121 THR B CA 1
ATOM 2705 C C . THR B 1 122 ? 29.36033 53.31468 42.68691 1.000 29.96356 121 THR B C 1
ATOM 2706 O O . THR B 1 122 ? 28.93463 52.56928 43.57046 1.000 26.54406 121 THR B O 1
ATOM 2710 N N . LEU B 1 123 ? 28.90039 54.54633 42.49335 1.000 25.90779 122 LEU B N 1
ATOM 2711 C CA . LEU B 1 123 ? 27.98611 55.19120 43.42594 1.000 30.54594 122 LEU B CA 1
ATOM 2712 C C . LEU B 1 123 ? 26.56920 54.65396 43.25260 1.000 33.60424 122 LEU B C 1
ATOM 2713 O O . LEU B 1 123 ? 26.08631 54.52574 42.12555 1.000 33.42585 122 LEU B O 1
ATOM 2718 N N . VAL B 1 124 ? 25.90750 54.33515 44.36514 1.000 35.50763 123 VAL B N 1
ATOM 2719 C CA . VAL B 1 124 ? 24.47212 54.06258 44.38458 1.000 35.03236 123 VAL B CA 1
ATOM 2720 C C . VAL B 1 124 ? 23.80587 55.11484 45.26392 1.000 39.20956 123 VAL B C 1
ATOM 2721 O O . VAL B 1 124 ? 24.16445 55.25738 46.43902 1.000 40.77327 123 VAL B O 1
ATOM 2725 N N . THR B 1 125 ? 22.86923 55.87375 44.68421 1.000 37.63307 124 THR B N 1
ATOM 2726 C CA . THR B 1 125 ? 22.09197 56.89308 45.38369 1.000 37.44400 124 THR B CA 1
ATOM 2727 C C . THR B 1 125 ? 20.61394 56.51071 45.44591 1.000 39.20653 124 THR B C 1
ATOM 2728 O O . THR B 1 125 ? 20.07034 55.97195 44.47687 1.000 39.60255 124 THR B O 1
ATOM 2732 N N . VAL B 1 126 ? 19.97828 56.74272 46.60238 1.000 39.56789 125 VAL B N 1
ATOM 2733 C CA . VAL B 1 126 ? 18.55386 56.46008 46.80666 1.000 42.27923 125 VAL B CA 1
ATOM 2734 C C . VAL B 1 126 ? 17.82249 57.73736 47.23252 1.000 36.38487 125 VAL B C 1
ATOM 2735 O O . VAL B 1 126 ? 18.14541 58.33807 48.26254 1.000 39.95658 125 VAL B O 1
ATOM 2739 N N . SER B 1 127 ? 16.80052 58.10371 46.46135 1.000 42.12585 126 SER B N 1
ATOM 2740 C CA . SER B 1 127 ? 16.08283 59.37696 46.47710 1.000 47.04042 126 SER B CA 1
ATOM 2741 C C . SER B 1 127 ? 15.29880 59.73029 47.73291 1.000 50.79368 126 SER B C 1
ATOM 2742 O O . SER B 1 127 ? 15.84875 60.17752 48.74411 1.000 51.48736 126 SER B O 1
ATOM 2745 N N . SER B 1 128 ? 13.97818 59.61410 47.60153 1.000 58.45896 127 SER B N 1
ATOM 2746 C CA . SER B 1 128 ? 13.00371 59.81720 48.66535 1.000 61.13599 127 SER B CA 1
ATOM 2747 C C . SER B 1 128 ? 12.70844 58.51866 49.41051 1.000 68.75323 127 SER B C 1
ATOM 2748 O O . SER B 1 128 ? 11.56879 58.25925 49.80271 1.000 64.83502 127 SER B O 1
ATOM 2751 N N . ALA B 1 151 ? 31.41180 48.81810 66.23135 1.000 41.16676 150 ALA B N 1
ATOM 2752 C CA . ALA B 1 151 ? 32.45167 49.37226 65.37439 1.000 36.99707 150 ALA B CA 1
ATOM 2753 C C . ALA B 1 151 ? 33.79908 49.34359 66.08375 1.000 38.88192 150 ALA B C 1
ATOM 2754 O O . ALA B 1 151 ? 33.89849 48.93718 67.22620 1.000 40.40930 150 ALA B O 1
ATOM 2756 N N . LEU B 1 152 ? 34.82960 49.81059 65.39666 1.000 38.19696 151 LEU B N 1
ATOM 2757 C CA . LEU B 1 152 ? 36.13226 50.03867 65.99520 1.000 35.49831 151 LEU B CA 1
ATOM 2758 C C . LEU B 1 152 ? 36.32194 51.54253 66.13099 1.000 34.73424 151 LEU B C 1
ATOM 2759 O O . LEU B 1 152 ? 35.86517 52.30408 65.27331 1.000 34.84775 151 LEU B O 1
ATOM 2764 N N . THR B 1 153 ? 36.98389 51.97248 67.20563 1.000 30.84011 152 THR B N 1
ATOM 2765 C CA . THR B 1 153 ? 37.10602 53.39013 67.53549 1.000 29.65304 152 THR B CA 1
ATOM 2766 C C . THR B 1 153 ? 38.44327 53.95524 67.08423 1.000 31.75605 152 THR B C 1
ATOM 2767 O O . THR B 1 153 ? 39.49965 53.38901 67.37671 1.000 35.31239 152 THR B O 1
ATOM 2771 N N . GLN B 1 154 ? 38.38156 55.11185 66.42560 1.000 33.67662 153 GLN B N 1
ATOM 2772 C CA . GLN B 1 154 ? 39.45829 55.71006 65.67839 1.000 31.87434 153 GLN B CA 1
ATOM 2773 C C . GLN B 1 154 ? 39.47747 57.20682 65.96722 1.000 28.28818 153 GLN B C 1
ATOM 2774 O O . GLN B 1 154 ? 38.40957 57.84811 65.92711 1.000 31.97154 153 GLN B O 1
ATOM 2780 N N . PRO B 1 155 ? 40.63458 57.78340 66.30735 1.000 24.83086 154 PRO B N 1
ATOM 2781 C CA . PRO B 1 155 ? 40.69440 59.23579 66.55805 1.000 22.32518 154 PRO B CA 1
ATOM 2782 C C . PRO B 1 155 ? 40.30842 60.00450 65.30830 1.000 27.02584 154 PRO B C 1
ATOM 2783 O O . PRO B 1 155 ? 40.92430 59.83961 64.25970 1.000 28.41777 154 PRO B O 1
ATOM 2787 N N . ALA B 1 156 ? 39.35019 60.92360 65.45290 1.000 29.56209 155 ALA B N 1
ATOM 2788 C CA . ALA B 1 156 ? 38.76804 61.61258 64.29626 1.000 22.80963 155 ALA B CA 1
ATOM 2789 C C . ALA B 1 156 ? 39.80189 62.34997 63.45763 1.000 24.00006 155 ALA B C 1
ATOM 2790 O O . ALA B 1 156 ? 39.59772 62.53287 62.25182 1.000 26.58649 155 ALA B O 1
ATOM 2792 N N . SER B 1 157 ? 40.88548 62.81663 64.07255 1.000 22.12865 156 SER B N 1
ATOM 2793 C CA . SER B 1 157 ? 41.77197 63.76634 63.42944 1.000 22.43765 156 SER B CA 1
ATOM 2794 C C . SER B 1 157 ? 43.18330 63.56074 63.94528 1.000 23.78814 156 SER B C 1
ATOM 2795 O O . SER B 1 157 ? 43.39426 63.28021 65.12483 1.000 23.93546 156 SER B O 1
ATOM 2798 N N . ALA B 1 158 ? 44.14419 63.74073 63.05413 1.000 25.50424 157 ALA B N 1
ATOM 2799 C CA . ALA B 1 158 ? 45.55395 63.63427 63.37750 1.000 22.59532 157 ALA B CA 1
ATOM 2800 C C . ALA B 1 158 ? 46.29244 64.48380 62.35978 1.000 28.58280 157 ALA B C 1
ATOM 2801 O O . ALA B 1 158 ? 45.78479 64.74450 61.26129 1.000 26.11926 157 ALA B O 1
ATOM 2803 N N . SER B 1 159 ? 47.48837 64.92729 62.73817 1.000 26.18258 158 SER B N 1
ATOM 2804 C CA . SER B 1 159 ? 48.21994 65.85642 61.89752 1.000 23.03451 158 SER B CA 1
ATOM 2805 C C . SER B 1 159 ? 49.70463 65.72734 62.16558 1.000 23.50071 158 SER B C 1
ATOM 2806 O O . SER B 1 159 ? 50.12751 65.14062 63.16419 1.000 26.69032 158 SER B O 1
ATOM 2809 N N . GLY B 1 160 ? 50.48874 66.28621 61.25138 1.000 23.51996 159 GLY B N 1
ATOM 2810 C CA . GLY B 1 160 ? 51.93357 66.29859 61.37115 1.000 24.59867 159 GLY B CA 1
ATOM 2811 C C . GLY B 1 160 ? 52.51129 67.22334 60.32821 1.000 36.41989 159 GLY B C 1
ATOM 2812 O O . GLY B 1 160 ? 51.78981 67.79324 59.50425 1.000 39.29837 159 GLY B O 1
ATOM 2813 N N . SER B 1 161 ? 53.81551 67.43486 60.42285 1.000 37.46857 160 SER B N 1
ATOM 2814 C CA . SER B 1 161 ? 54.52600 68.15806 59.37748 1.000 40.76053 160 SER B CA 1
ATOM 2815 C C . SER B 1 161 ? 55.43402 67.20710 58.61994 1.000 35.94783 160 SER B C 1
ATOM 2816 O O . SER B 1 161 ? 55.80741 66.14982 59.14012 1.000 41.83473 160 SER B O 1
ATOM 2819 N N . PRO B 1 162 ? 55.77825 67.52272 57.37687 1.000 32.69738 161 PRO B N 1
ATOM 2820 C CA . PRO B 1 162 ? 56.65801 66.62758 56.61258 1.000 38.25056 161 PRO B CA 1
ATOM 2821 C C . PRO B 1 162 ? 57.90563 66.26193 57.40717 1.000 37.43157 161 PRO B C 1
ATOM 2822 O O . PRO B 1 162 ? 58.57226 67.11705 57.99662 1.000 40.32272 161 PRO B O 1
ATOM 2826 N N . GLY B 1 163 ? 58.19450 64.96657 57.45071 1.000 36.16895 162 GLY B N 1
ATOM 2827 C CA . GLY B 1 163 ? 59.24986 64.42086 58.25607 1.000 31.84167 162 GLY B CA 1
ATOM 2828 C C . GLY B 1 163 ? 58.80578 63.97681 59.63372 1.000 34.51296 162 GLY B C 1
ATOM 2829 O O . GLY B 1 163 ? 59.35245 63.00989 60.16446 1.000 35.07050 162 GLY B O 1
ATOM 2830 N N . GLN B 1 164 ? 57.82397 64.64945 60.22295 1.000 34.91665 163 GLN B N 1
ATOM 2831 C CA . GLN B 1 164 ? 57.31697 64.22922 61.51944 1.000 32.04670 163 GLN B CA 1
ATOM 2832 C C . GLN B 1 164 ? 56.57531 62.90319 61.42744 1.000 30.51745 163 GLN B C 1
ATOM 2833 O O . GLN B 1 164 ? 56.19681 62.44221 60.34978 1.000 36.54224 163 GLN B O 1
ATOM 2839 N N . SER B 1 165 ? 56.36315 62.29433 62.58864 1.000 31.80884 164 SER B N 1
ATOM 2840 C CA . SER B 1 165 ? 55.55114 61.09497 62.71603 1.000 32.47352 164 SER B CA 1
ATOM 2841 C C . SER B 1 165 ? 54.17469 61.40606 63.27424 1.000 28.35327 164 SER B C 1
ATOM 2842 O O . SER B 1 165 ? 53.90560 62.47964 63.82299 1.000 32.73264 164 SER B O 1
ATOM 2845 N N . VAL B 1 166 ? 53.31241 60.40521 63.16049 1.000 23.28208 165 VAL B N 1
ATOM 2846 C CA . VAL B 1 166 ? 51.97696 60.43529 63.72900 1.000 27.70029 165 VAL B CA 1
ATOM 2847 C C . VAL B 1 166 ? 51.59113 58.98809 64.01716 1.000 31.16619 165 VAL B C 1
ATOM 2848 O O . VAL B 1 166 ? 52.06459 58.05377 63.36239 1.000 29.19978 165 VAL B O 1
ATOM 2852 N N . THR B 1 167 ? 50.74239 58.79244 65.01232 1.000 27.90688 166 THR B N 1
ATOM 2853 C CA . THR B 1 167 ? 50.25153 57.45497 65.27156 1.000 30.31284 166 THR B CA 1
ATOM 2854 C C . THR B 1 167 ? 48.74465 57.52367 65.41884 1.000 27.76910 166 THR B C 1
ATOM 2855 O O . THR B 1 167 ? 48.22019 58.38601 66.13447 1.000 29.30846 166 THR B O 1
ATOM 2859 N N . ILE B 1 168 ? 48.06234 56.62765 64.71073 1.000 24.48497 167 ILE B N 1
ATOM 2860 C CA . ILE B 1 168 ? 46.61568 56.49505 64.75575 1.000 28.34125 167 ILE B CA 1
ATOM 2861 C C . ILE B 1 168 ? 46.28802 55.15989 65.39777 1.000 29.54684 167 ILE B C 1
ATOM 2862 O O . ILE B 1 168 ? 46.85177 54.13102 65.01095 1.000 29.98726 167 ILE B O 1
ATOM 2867 N N . THR B 1 169 ? 45.34889 55.17861 66.34530 1.000 27.53061 168 THR B N 1
ATOM 2868 C CA . THR B 1 169 ? 44.94571 54.01223 67.11459 1.000 30.39566 168 THR B CA 1
ATOM 2869 C C . THR B 1 169 ? 43.57288 53.50205 66.68616 1.000 34.20361 168 THR B C 1
ATOM 2870 O O . THR B 1 169 ? 42.70041 54.25814 66.24633 1.000 32.71654 168 THR B O 1
ATOM 2874 N N . CYS B 1 170 ? 43.39008 52.20004 66.86910 1.000 40.66227 169 CYS B N 1
ATOM 2875 C CA . CYS B 1 170 ? 42.16927 51.49114 66.50227 1.000 42.26040 169 CYS B CA 1
ATOM 2876 C C . CYS B 1 170 ? 41.85738 50.54645 67.64854 1.000 37.66973 169 CYS B C 1
ATOM 2877 O O . CYS B 1 170 ? 42.53573 49.52954 67.81658 1.000 39.51812 169 CYS B O 1
ATOM 2880 N N . THR B 1 171 ? 40.83821 50.87925 68.42602 1.000 33.02154 170 THR B N 1
ATOM 2881 C CA . THR B 1 171 ? 40.50109 50.15045 69.63722 1.000 35.92749 170 THR B CA 1
ATOM 2882 C C . THR B 1 171 ? 39.26904 49.30229 69.38155 1.000 36.76673 170 THR B C 1
ATOM 2883 O O . THR B 1 171 ? 38.20383 49.83566 69.04841 1.000 34.02480 170 THR B O 1
ATOM 2887 N N . GLY B 1 172 ? 39.42020 47.98645 69.53780 1.000 36.60162 171 GLY B N 1
ATOM 2888 C CA . GLY B 1 172 ? 38.29963 47.08275 69.40484 1.000 29.71941 171 GLY B CA 1
ATOM 2889 C C . GLY B 1 172 ? 38.06250 46.30657 70.67378 1.000 34.82565 171 GLY B C 1
ATOM 2890 O O . GLY B 1 172 ? 38.20557 46.85137 71.77090 1.000 38.01296 171 GLY B O 1
ATOM 2891 N N . SER B 1 173 ? 37.77013 45.01647 70.53905 1.000 42.30993 172 SER B N 1
ATOM 2892 C CA . SER B 1 173 ? 37.39429 44.17460 71.66616 1.000 37.01148 172 SER B CA 1
ATOM 2893 C C . SER B 1 173 ? 38.14488 42.85212 71.58475 1.000 39.11065 172 SER B C 1
ATOM 2894 O O . SER B 1 173 ? 39.13625 42.70421 70.85845 1.000 36.08615 172 SER B O 1
ATOM 2897 N N . SER B 1 174 ? 37.70104 41.89736 72.39740 1.000 35.33448 173 SER B N 1
ATOM 2898 C CA . SER B 1 174 ? 38.18112 40.53678 72.22092 1.000 37.45661 173 SER B CA 1
ATOM 2899 C C . SER B 1 174 ? 37.65859 39.91882 70.91753 1.000 37.60990 173 SER B C 1
ATOM 2900 O O . SER B 1 174 ? 38.38674 39.17149 70.25246 1.000 32.48573 173 SER B O 1
ATOM 2903 N N . SER B 1 175 ? 36.44209 40.26818 70.48543 1.000 36.61069 174 SER B N 1
ATOM 2904 C CA . SER B 1 175 ? 35.91911 39.60723 69.28430 1.000 40.87630 174 SER B CA 1
ATOM 2905 C C . SER B 1 175 ? 36.56071 40.08858 67.98945 1.000 41.53585 174 SER B C 1
ATOM 2906 O O . SER B 1 175 ? 36.19230 39.57328 66.92635 1.000 41.68345 174 SER B O 1
ATOM 2909 N N . ASP B 1 176 ? 37.46503 41.06817 68.03029 1.000 36.61659 175 ASP B N 1
ATOM 2910 C CA . ASP B 1 176 ? 37.99971 41.62199 66.79561 1.000 29.30269 175 ASP B CA 1
ATOM 2911 C C . ASP B 1 176 ? 39.49353 41.88904 66.91902 1.000 30.79603 175 ASP B C 1
ATOM 2912 O O . ASP B 1 176 ? 40.29014 40.94735 66.84528 1.000 32.16786 175 ASP B O 1
ATOM 2917 N N . VAL B 1 177 ? 39.87170 43.15017 67.16761 1.000 31.17401 176 VAL B N 1
ATOM 2918 C CA . VAL B 1 177 ? 41.28074 43.55573 67.17399 1.000 27.02265 176 VAL B CA 1
ATOM 2919 C C . VAL B 1 177 ? 42.09638 42.69449 68.12964 1.000 31.42496 176 VAL B C 1
ATOM 2920 O O . VAL B 1 177 ? 43.20167 42.24150 67.79972 1.000 32.00290 176 VAL B O 1
ATOM 2924 N N . GLY B 1 178 ? 41.58197 42.47580 69.33536 1.000 33.06154 177 GLY B N 1
ATOM 2925 C CA . GLY B 1 178 ? 42.30987 41.66882 70.29092 1.000 33.03595 177 GLY B CA 1
ATOM 2926 C C . GLY B 1 178 ? 42.05264 40.17751 70.19800 1.000 41.07665 177 GLY B C 1
ATOM 2927 O O . GLY B 1 178 ? 42.58301 39.41505 71.01271 1.000 35.42398 177 GLY B O 1
ATOM 2928 N N . GLY B 1 179 ? 41.26934 39.72253 69.22172 1.000 32.57033 178 GLY B N 1
ATOM 2929 C CA . GLY B 1 179 ? 40.96800 38.31362 69.16552 1.000 34.37089 178 GLY B CA 1
ATOM 2930 C C . GLY B 1 179 ? 41.67624 37.56619 68.05821 1.000 36.57862 178 GLY B C 1
ATOM 2931 O O . GLY B 1 179 ? 41.76743 36.33665 68.10012 1.000 38.48369 178 GLY B O 1
ATOM 2932 N N . TYR B 1 180 ? 42.20912 38.29104 67.08278 1.000 33.85414 179 TYR B N 1
ATOM 2933 C CA . TYR B 1 180 ? 42.83704 37.68310 65.92575 1.000 30.62460 179 TYR B CA 1
ATOM 2934 C C . TYR B 1 180 ? 44.04697 38.51203 65.56604 1.000 30.08310 179 TYR B C 1
ATOM 2935 O O . TYR B 1 180 ? 44.27686 39.58994 66.12315 1.000 30.92463 179 TYR B O 1
ATOM 2944 N N . LYS B 1 181 ? 44.82745 37.98741 64.63180 1.000 26.88527 180 LYS B N 1
ATOM 2945 C CA . LYS B 1 181 ? 45.96286 38.70519 64.08658 1.000 31.83610 180 LYS B CA 1
ATOM 2946 C C . LYS B 1 181 ? 45.65862 39.08535 62.63116 1.000 29.15096 180 LYS B C 1
ATOM 2947 O O . LYS B 1 181 ? 46.48900 38.95741 61.72756 1.000 22.29985 180 LYS B O 1
ATOM 2953 N N . TYR B 1 182 ? 44.42667 39.54137 62.39541 1.000 26.88971 181 TYR B N 1
ATOM 2954 C CA . TYR B 1 182 ? 44.00629 40.04458 61.08963 1.000 29.04230 181 TYR B CA 1
ATOM 2955 C C . TYR B 1 182 ? 43.42364 41.44732 61.26091 1.000 29.71005 181 TYR B C 1
ATOM 2956 O O . TYR B 1 182 ? 42.20596 41.62470 61.19189 1.000 26.76712 181 TYR B O 1
ATOM 2965 N N . VAL B 1 183 ? 44.29884 42.43460 61.46130 1.000 25.81650 182 VAL B N 1
ATOM 2966 C CA . VAL B 1 183 ? 43.92587 43.84575 61.46693 1.000 26.67472 182 VAL B CA 1
ATOM 2967 C C . VAL B 1 183 ? 44.60171 44.50976 60.27180 1.000 25.02633 182 VAL B C 1
ATOM 2968 O O . VAL B 1 183 ? 45.83070 44.44591 60.13233 1.000 23.60901 182 VAL B O 1
ATOM 2972 N N . SER B 1 184 ? 43.80228 45.15873 59.42151 1.000 25.51215 183 SER B N 1
ATOM 2973 C CA . SER B 1 184 ? 44.28833 45.87753 58.25164 1.000 23.42943 183 SER B CA 1
ATOM 2974 C C . SER B 1 184 ? 44.09552 47.38113 58.40106 1.000 25.18021 183 SER B C 1
ATOM 2975 O O . SER B 1 184 ? 43.22763 47.85590 59.14447 1.000 26.09266 183 SER B O 1
ATOM 2978 N N . TRP B 1 185 ? 44.88545 48.13283 57.63544 1.000 24.43327 184 TRP B N 1
ATOM 2979 C CA . TRP B 1 185 ? 44.74503 49.58432 57.55469 1.000 23.54607 184 TRP B CA 1
ATOM 2980 C C . TRP B 1 185 ? 44.65854 49.99922 56.09794 1.000 23.48380 184 TRP B C 1
ATOM 2981 O O . TRP B 1 185 ? 45.51305 49.62635 55.28587 1.000 22.62920 184 TRP B O 1
ATOM 2992 N N . TYR B 1 186 ? 43.64688 50.79472 55.78572 1.000 24.20636 185 TYR B N 1
ATOM 2993 C CA . TYR B 1 186 ? 43.43465 51.33238 54.45565 1.000 25.39734 185 TYR B CA 1
ATOM 2994 C C . TYR B 1 186 ? 43.68035 52.83136 54.43580 1.000 28.33280 185 TYR B C 1
ATOM 2995 O O . TYR B 1 186 ? 43.40930 53.54229 55.40681 1.000 27.55279 185 TYR B O 1
ATOM 3004 N N . GLN B 1 187 ? 44.17532 53.29574 53.30116 1.000 22.33362 186 GLN B N 1
ATOM 3005 C CA . GLN B 1 187 ? 44.32980 54.70478 53.00332 1.000 23.45929 186 GLN B CA 1
ATOM 3006 C C . GLN B 1 187 ? 43.29501 55.04488 51.93976 1.000 20.04311 186 GLN B C 1
ATOM 3007 O O . GLN B 1 187 ? 43.10460 54.27947 50.99705 1.000 24.75684 186 GLN B O 1
ATOM 3013 N N . HIS B 1 188 ? 42.56595 56.12984 52.12816 1.000 18.28819 187 HIS B N 1
ATOM 3014 C CA . HIS B 1 188 ? 41.51711 56.50513 51.18889 1.000 22.45489 187 HIS B CA 1
ATOM 3015 C C . HIS B 1 188 ? 41.76174 57.94385 50.76818 1.000 29.50757 187 HIS B C 1
ATOM 3016 O O . HIS B 1 188 ? 41.79711 58.85176 51.60608 1.000 29.17815 187 HIS B O 1
ATOM 3023 N N . HIS B 1 189 ? 41.93748 58.13568 49.53953 1.000 30.87670 188 HIS B N 1
ATOM 3024 C CA . HIS B 1 189 ? 41.92599 59.50020 49.06093 1.000 31.60296 188 HIS B CA 1
ATOM 3025 C C . HIS B 1 189 ? 40.55551 59.76345 48.45613 1.000 33.18153 188 HIS B C 1
ATOM 3026 O O . HIS B 1 189 ? 40.08539 58.94355 47.64441 1.000 33.82502 188 HIS B O 1
ATOM 3033 N N . PRO B 1 190 ? 39.86142 60.85556 48.85271 1.000 30.07139 189 PRO B N 1
ATOM 3034 C CA . PRO B 1 190 ? 38.47980 61.06867 48.38502 1.000 26.16829 189 PRO B CA 1
ATOM 3035 C C . PRO B 1 190 ? 38.36366 60.97628 46.88360 1.000 25.34368 189 PRO B C 1
ATOM 3036 O O . PRO B 1 190 ? 38.98857 61.76070 46.16959 1.000 26.54672 189 PRO B O 1
ATOM 3040 N N . GLY B 1 191 ? 37.56673 60.02511 46.39332 1.000 31.34598 190 GLY B N 1
ATOM 3041 C CA . GLY B 1 191 ? 37.43210 59.81790 44.96594 1.000 29.76900 190 GLY B CA 1
ATOM 3042 C C . GLY B 1 191 ? 38.33946 58.75474 44.38622 1.000 36.30136 190 GLY B C 1
ATOM 3043 O O . GLY B 1 191 ? 38.34318 58.56686 43.16363 1.000 39.78311 190 GLY B O 1
ATOM 3044 N N . LYS B 1 192 ? 39.17484 58.12317 45.20330 1.000 43.16318 191 LYS B N 1
ATOM 3045 C CA . LYS B 1 192 ? 40.04032 57.05026 44.75140 1.000 33.47712 191 LYS B CA 1
ATOM 3046 C C . LYS B 1 192 ? 39.69746 55.79057 45.54018 1.000 36.21399 191 LYS B C 1
ATOM 3047 O O . LYS B 1 192 ? 39.13266 55.84903 46.63534 1.000 31.51525 191 LYS B O 1
ATOM 3050 N N . ALA B 1 193 ? 40.06806 54.64691 44.98696 1.000 32.30663 192 ALA B N 1
ATOM 3051 C CA . ALA B 1 193 ? 39.76456 53.39562 45.64496 1.000 27.88236 192 ALA B CA 1
ATOM 3052 C C . ALA B 1 193 ? 40.67938 53.21880 46.85507 1.000 40.37792 192 ALA B C 1
ATOM 3053 O O . ALA B 1 193 ? 41.88583 53.47379 46.76364 1.000 42.66039 192 ALA B O 1
ATOM 3055 N N . PRO B 1 194 ? 40.14254 52.79376 47.99827 1.000 34.39987 193 PRO B N 1
ATOM 3056 C CA . PRO B 1 194 ? 40.98994 52.62297 49.17527 1.000 23.79556 193 PRO B CA 1
ATOM 3057 C C . PRO B 1 194 ? 42.09540 51.63858 48.87103 1.000 22.53773 193 PRO B C 1
ATOM 3058 O O . PRO B 1 194 ? 41.95909 50.78897 47.99370 1.000 30.44322 193 PRO B O 1
ATOM 3062 N N . LYS B 1 195 ? 43.21734 51.79651 49.56909 1.000 22.14617 194 LYS B N 1
ATOM 3063 C CA . LYS B 1 195 ? 44.43761 51.05153 49.28884 1.000 20.34617 194 LYS B CA 1
ATOM 3064 C C . LYS B 1 195 ? 44.93854 50.39545 50.56998 1.000 24.80174 194 LYS B C 1
ATOM 3065 O O . LYS B 1 195 ? 45.04823 51.05437 51.60833 1.000 26.63962 194 LYS B O 1
ATOM 3069 N N . LEU B 1 196 ? 45.21644 49.09292 50.50378 1.000 26.14374 195 LEU B N 1
ATOM 3070 C CA . LEU B 1 196 ? 45.74621 48.37024 51.65500 1.000 24.60904 195 LEU B CA 1
ATOM 3071 C C . LEU B 1 196 ? 47.16177 48.84192 51.98012 1.000 29.81900 195 LEU B C 1
ATOM 3072 O O . LEU B 1 196 ? 48.08293 48.69586 51.16755 1.000 30.87566 195 LEU B O 1
ATOM 3077 N N . MET B 1 197 ? 47.33906 49.38518 53.18012 1.000 28.18906 196 MET B N 1
ATOM 3078 C CA . MET B 1 197 ? 48.64136 49.83828 53.64366 1.000 27.87744 196 MET B CA 1
ATOM 3079 C C . MET B 1 197 ? 49.31314 48.85082 54.58745 1.000 28.74735 196 MET B C 1
ATOM 3080 O O . MET B 1 197 ? 50.53416 48.65346 54.51603 1.000 27.06148 196 MET B O 1
ATOM 3085 N N . ILE B 1 198 ? 48.54408 48.24290 55.48454 1.000 26.91343 197 ILE B N 1
ATOM 3086 C CA . ILE B 1 198 ? 49.05478 47.26616 56.44007 1.000 27.12494 197 ILE B CA 1
ATOM 3087 C C . ILE B 1 198 ? 48.05354 46.12521 56.52099 1.000 23.42775 197 ILE B C 1
ATOM 3088 O O . ILE B 1 198 ? 46.84202 46.35405 56.47984 1.000 27.76081 197 ILE B O 1
ATOM 3093 N N . TYR B 1 199 ? 48.54487 44.89430 56.60989 1.000 25.36003 198 TYR B N 1
ATOM 3094 C CA . TYR B 1 199 ? 47.64397 43.75828 56.77129 1.000 28.16064 198 TYR B CA 1
ATOM 3095 C C . TYR B 1 199 ? 48.22971 42.75301 57.75942 1.000 26.24008 198 TYR B C 1
ATOM 3096 O O . TYR B 1 199 ? 49.43885 42.72044 57.99458 1.000 24.51171 198 TYR B O 1
ATOM 3105 N N . GLU B 1 200 ? 47.35961 41.89141 58.29976 1.000 29.47794 199 GLU B N 1
ATOM 3106 C CA . GLU B 1 200 ? 47.74602 40.93709 59.33962 1.000 25.99853 199 GLU B CA 1
ATOM 3107 C C . GLU B 1 200 ? 48.57242 41.64482 60.40938 1.000 29.33349 199 GLU B C 1
ATOM 3108 O O . GLU B 1 200 ? 49.73180 41.30903 60.66745 1.000 30.25812 199 GLU B O 1
ATOM 3114 N N . VAL B 1 201 ? 47.98218 42.72049 60.93482 1.000 29.59786 200 VAL B N 1
ATOM 3115 C CA . VAL B 1 201 ? 48.48476 43.56374 62.01202 1.000 24.40967 200 VAL B CA 1
ATOM 3116 C C . VAL B 1 201 ? 49.62735 44.44024 61.54271 1.000 27.48759 200 VAL B C 1
ATOM 3117 O O . VAL B 1 201 ? 49.57081 45.66672 61.66398 1.000 27.84001 200 VAL B O 1
ATOM 3121 N N . SER B 1 202 ? 50.66076 43.82955 60.98349 1.000 27.68338 201 SER B N 1
ATOM 3122 C CA . SER B 1 202 ? 51.89664 44.57370 60.79115 1.000 29.02508 201 SER B CA 1
ATOM 3123 C C . SER B 1 202 ? 52.55959 44.37132 59.44535 1.000 24.81077 201 SER B C 1
ATOM 3124 O O . SER B 1 202 ? 53.66119 44.88385 59.24998 1.000 29.88262 201 SER B O 1
ATOM 3127 N N . LYS B 1 203 ? 51.94345 43.65353 58.51898 1.000 26.89946 202 LYS B N 1
ATOM 3128 C CA . LYS B 1 203 ? 52.59230 43.31894 57.25856 1.000 28.27515 202 LYS B CA 1
ATOM 3129 C C . LYS B 1 203 ? 52.30539 44.39339 56.22318 1.000 28.65017 202 LYS B C 1
ATOM 3130 O O . LYS B 1 203 ? 51.21995 44.98445 56.21320 1.000 26.60835 202 LYS B O 1
ATOM 3136 N N . ARG B 1 204 ? 53.33160 44.68701 55.37622 1.000 24.88406 203 ARG B N 1
ATOM 3137 C CA . ARG B 1 204 ? 53.20530 45.63517 54.27436 1.000 29.35218 203 ARG B CA 1
ATOM 3138 C C . ARG B 1 204 ? 53.09246 44.93121 52.93141 1.000 32.68027 203 ARG B C 1
ATOM 3139 O O . ARG B 1 204 ? 53.90760 44.04551 52.61396 1.000 32.54828 203 ARG B O 1
ATOM 3147 N N . PRO B 1 205 ? 52.07674 45.28618 52.14960 1.000 33.44403 204 PRO B N 1
ATOM 3148 C CA . PRO B 1 205 ? 51.96996 44.79062 50.77253 1.000 27.27182 204 PRO B CA 1
ATOM 3149 C C . PRO B 1 205 ? 53.15419 45.22835 49.92166 1.000 31.02954 204 PRO B C 1
ATOM 3150 O O . PRO B 1 205 ? 54.03623 45.97749 50.35641 1.000 36.56783 204 PRO B O 1
ATOM 3154 N N . SER B 1 206 ? 53.18811 44.70190 48.69284 1.000 31.61739 205 SER B N 1
ATOM 3155 C CA . SER B 1 206 ? 54.23331 45.04941 47.73149 1.000 31.62725 205 SER B CA 1
ATOM 3156 C C . SER B 1 206 ? 54.18675 46.53402 47.42935 1.000 28.42985 205 SER B C 1
ATOM 3157 O O . SER B 1 206 ? 53.14285 47.05599 47.02560 1.000 32.91627 205 SER B O 1
ATOM 3160 N N . GLY B 1 207 ? 55.29113 47.23038 47.66532 1.000 25.21188 206 GLY B N 1
ATOM 3161 C CA . GLY B 1 207 ? 55.33081 48.61725 47.23903 1.000 35.40325 206 GLY B CA 1
ATOM 3162 C C . GLY B 1 207 ? 54.67001 49.61686 48.16278 1.000 38.13943 206 GLY B C 1
ATOM 3163 O O . GLY B 1 207 ? 54.34947 50.72602 47.72354 1.000 41.45978 206 GLY B O 1
ATOM 3164 N N . VAL B 1 208 ? 54.42374 49.24712 49.41427 1.000 34.01223 207 VAL B N 1
ATOM 3165 C CA . VAL B 1 208 ? 54.00103 50.17858 50.44783 1.000 30.11185 207 VAL B CA 1
ATOM 3166 C C . VAL B 1 208 ? 55.26578 50.68514 51.11906 1.000 30.89320 207 VAL B C 1
ATOM 3167 O O . VAL B 1 208 ? 56.12076 49.87452 51.49475 1.000 30.18214 207 VAL B O 1
ATOM 3171 N N . PRO B 1 209 ? 55.44775 52.00002 51.24247 1.000 32.87266 208 PRO B N 1
ATOM 3172 C CA . PRO B 1 209 ? 56.68501 52.51466 51.83022 1.000 30.67570 208 PRO B CA 1
ATOM 3173 C C . PRO B 1 209 ? 56.87107 51.98204 53.23820 1.000 36.28401 208 PRO B C 1
ATOM 3174 O O . PRO B 1 209 ? 55.91660 51.87220 54.01337 1.000 36.38368 208 PRO B O 1
ATOM 3178 N N . ASP B 1 210 ? 58.10470 51.57102 53.53352 1.000 36.89037 209 ASP B N 1
ATOM 3179 C CA . ASP B 1 210 ? 58.45667 51.06593 54.85762 1.000 38.99068 209 ASP B CA 1
ATOM 3180 C C . ASP B 1 210 ? 58.23193 52.08795 55.98169 1.000 39.84487 209 ASP B C 1
ATOM 3181 O O . ASP B 1 210 ? 58.45390 51.75994 57.15649 1.000 30.36168 209 ASP B O 1
ATOM 3186 N N . ARG B 1 211 ? 57.84401 53.32515 55.65999 1.000 36.32471 210 ARG B N 1
ATOM 3187 C CA . ARG B 1 211 ? 57.54618 54.27577 56.71773 1.000 34.60565 210 ARG B CA 1
ATOM 3188 C C . ARG B 1 211 ? 56.16823 54.06904 57.34181 1.000 33.95016 210 ARG B C 1
ATOM 3189 O O . ARG B 1 211 ? 55.90259 54.64040 58.40664 1.000 34.17738 210 ARG B O 1
ATOM 3197 N N . PHE B 1 212 ? 55.31247 53.22869 56.75701 1.000 34.34675 211 PHE B N 1
ATOM 3198 C CA . PHE B 1 212 ? 54.06611 52.81391 57.40606 1.000 30.35876 211 PHE B CA 1
ATOM 3199 C C . PHE B 1 212 ? 54.32688 51.58366 58.26664 1.000 30.64607 211 PHE B C 1
ATOM 3200 O O . PHE B 1 212 ? 54.92925 50.61062 57.80108 1.000 31.07015 211 PHE B O 1
ATOM 3208 N N . SER B 1 213 ? 53.88646 51.63753 59.52351 1.000 32.69065 212 SER B N 1
ATOM 3209 C CA . SER B 1 213 ? 54.16211 50.60365 60.51000 1.000 26.75895 212 SER B CA 1
ATOM 3210 C C . SER B 1 213 ? 52.86066 50.18879 61.17343 1.000 32.01267 212 SER B C 1
ATOM 3211 O O . SER B 1 213 ? 52.04464 51.03658 61.55472 1.000 32.41454 212 SER B O 1
ATOM 3214 N N . GLY B 1 214 ? 52.69345 48.88541 61.35085 1.000 30.32810 213 GLY B N 1
ATOM 3215 C CA . GLY B 1 214 ? 51.50198 48.32714 61.95313 1.000 27.12125 213 GLY B CA 1
ATOM 3216 C C . GLY B 1 214 ? 51.88176 47.69193 63.27256 1.000 36.10589 213 GLY B C 1
ATOM 3217 O O . GLY B 1 214 ? 52.99629 47.17987 63.43252 1.000 31.90283 213 GLY B O 1
ATOM 3218 N N . SER B 1 215 ? 50.94995 47.72737 64.22052 1.000 32.88896 214 SER B N 1
ATOM 3219 C CA . SER B 1 215 ? 51.23679 47.18502 65.53655 1.000 30.94484 214 SER B CA 1
ATOM 3220 C C . SER B 1 215 ? 49.93339 46.99468 66.28516 1.000 32.86366 214 SER B C 1
ATOM 3221 O O . SER B 1 215 ? 48.89871 47.55811 65.91896 1.000 34.22682 214 SER B O 1
ATOM 3224 N N . LYS B 1 216 ? 50.00776 46.20126 67.35164 1.000 31.68833 215 LYS B N 1
ATOM 3225 C CA . LYS B 1 216 ? 48.84031 45.79997 68.12283 1.000 32.03870 215 LYS B CA 1
ATOM 3226 C C . LYS B 1 216 ? 49.29308 45.42913 69.51935 1.000 34.56079 215 LYS B C 1
ATOM 3227 O O . LYS B 1 216 ? 50.41608 44.95334 69.71930 1.000 34.28998 215 LYS B O 1
ATOM 3233 N N . SER B 1 217 ? 48.38876 45.62509 70.47379 1.000 37.08452 216 SER B N 1
ATOM 3234 C CA . SER B 1 217 ? 48.60464 45.21310 71.85729 1.000 36.70477 216 SER B CA 1
ATOM 3235 C C . SER B 1 217 ? 47.24225 45.20322 72.53042 1.000 37.45330 216 SER B C 1
ATOM 3236 O O . SER B 1 217 ? 46.53877 46.21780 72.50330 1.000 35.52487 216 SER B O 1
ATOM 3239 N N . GLY B 1 218 ? 46.86486 44.07640 73.11683 1.000 33.69633 217 GLY B N 1
ATOM 3240 C CA . GLY B 1 218 ? 45.53657 43.98111 73.69485 1.000 28.46483 217 GLY B CA 1
ATOM 3241 C C . GLY B 1 218 ? 44.46389 44.22735 72.65595 1.000 28.41885 217 GLY B C 1
ATOM 3242 O O . GLY B 1 218 ? 44.51688 43.70514 71.53975 1.000 33.07997 217 GLY B O 1
ATOM 3243 N N . ASN B 1 219 ? 43.48017 45.04749 73.00914 1.000 30.01191 218 ASN B N 1
ATOM 3244 C CA . ASN B 1 219 ? 42.33142 45.28360 72.14688 1.000 37.48728 218 ASN B CA 1
ATOM 3245 C C . ASN B 1 219 ? 42.47513 46.52972 71.27338 1.000 34.19581 218 ASN B C 1
ATOM 3246 O O . ASN B 1 219 ? 41.46980 47.01394 70.72919 1.000 32.59661 218 ASN B O 1
ATOM 3251 N N . MET B 1 220 ? 43.68978 47.05366 71.11345 1.000 27.30214 219 MET B N 1
ATOM 3252 C CA . MET B 1 220 ? 43.87341 48.32869 70.43160 1.000 29.87036 219 MET B CA 1
ATOM 3253 C C . MET B 1 220 ? 45.04487 48.20669 69.47717 1.000 28.90336 219 MET B C 1
ATOM 3254 O O . MET B 1 220 ? 46.17959 47.96655 69.90543 1.000 29.81786 219 MET B O 1
ATOM 3259 N N . ALA B 1 221 ? 44.76926 48.38478 68.19033 1.000 31.85714 220 ALA B N 1
ATOM 3260 C CA . ALA B 1 221 ? 45.80999 48.40282 67.17517 1.000 36.71043 220 ALA B CA 1
ATOM 3261 C C . ALA B 1 221 ? 46.16608 49.84296 66.83463 1.000 38.07163 220 ALA B C 1
ATOM 3262 O O . ALA B 1 221 ? 45.32327 50.74026 66.90088 1.000 34.57963 220 ALA B O 1
ATOM 3264 N N . SER B 1 222 ? 47.40700 50.04795 66.40984 1.000 31.70306 221 SER B N 1
ATOM 3265 C CA . SER B 1 222 ? 47.85254 51.37954 66.06089 1.000 26.57494 221 SER B CA 1
ATOM 3266 C C . SER B 1 222 ? 48.73346 51.31635 64.81354 1.000 36.09637 221 SER B C 1
ATOM 3267 O O . SER B 1 222 ? 49.56955 50.41484 64.66090 1.000 36.18738 221 SER B O 1
ATOM 3270 N N . LEU B 1 223 ? 48.52779 52.29318 63.92819 1.000 31.03570 222 LEU B N 1
ATOM 3271 C CA . LEU B 1 223 ? 49.31252 52.50175 62.72243 1.000 26.30590 222 LEU B CA 1
ATOM 3272 C C . LEU B 1 223 ? 50.21571 53.70174 62.93611 1.000 27.41790 222 LEU B C 1
ATOM 3273 O O . LEU B 1 223 ? 49.82507 54.65714 63.60479 1.000 30.66055 222 LEU B O 1
ATOM 3278 N N . THR B 1 224 ? 51.43520 53.64824 62.41359 1.000 27.62551 223 THR B N 1
ATOM 3279 C CA . THR B 1 224 ? 52.32619 54.79474 62.53162 1.000 31.95556 223 THR B CA 1
ATOM 3280 C C . THR B 1 224 ? 53.03079 55.05353 61.20973 1.000 32.88333 223 THR B C 1
ATOM 3281 O O . THR B 1 224 ? 53.82304 54.22330 60.75198 1.000 29.79148 223 THR B O 1
ATOM 3285 N N . VAL B 1 225 ? 52.79566 56.22489 60.62796 1.000 29.67508 224 VAL B N 1
ATOM 3286 C CA . VAL B 1 225 ? 53.53523 56.64183 59.44794 1.000 37.35645 224 VAL B CA 1
ATOM 3287 C C . VAL B 1 225 ? 54.66097 57.53094 59.95110 1.000 35.60861 224 VAL B C 1
ATOM 3288 O O . VAL B 1 225 ? 54.46418 58.69973 60.27657 1.000 40.29049 224 VAL B O 1
ATOM 3292 N N . SER B 1 226 ? 55.85317 56.96074 60.02871 1.000 35.19958 225 SER B N 1
ATOM 3293 C CA . SER B 1 226 ? 57.02193 57.74860 60.35022 1.000 33.78096 225 SER B CA 1
ATOM 3294 C C . SER B 1 226 ? 57.39766 58.55253 59.12524 1.000 39.35999 225 SER B C 1
ATOM 3295 O O . SER B 1 226 ? 57.13585 58.14044 57.99640 1.000 44.55692 225 SER B O 1
ATOM 3298 N N . GLY B 1 227 ? 57.96809 59.72852 59.35553 1.000 42.51026 226 GLY B N 1
ATOM 3299 C CA . GLY B 1 227 ? 58.39857 60.58785 58.26733 1.000 37.66826 226 GLY B CA 1
ATOM 3300 C C . GLY B 1 227 ? 57.35039 60.81920 57.19856 1.000 38.87029 226 GLY B C 1
ATOM 3301 O O . GLY B 1 227 ? 57.52513 60.40554 56.04697 1.000 43.17231 226 GLY B O 1
ATOM 3302 N N . LEU B 1 228 ? 56.25355 61.47512 57.58292 1.000 36.45904 227 LEU B N 1
ATOM 3303 C CA . LEU B 1 228 ? 55.13837 61.79790 56.69962 1.000 35.74456 227 LEU B CA 1
ATOM 3304 C C . LEU B 1 228 ? 55.58059 62.45333 55.40012 1.000 35.54886 227 LEU B C 1
ATOM 3305 O O . LEU B 1 228 ? 56.72858 62.89403 55.27774 1.000 35.25873 227 LEU B O 1
ATOM 3310 N N . GLN B 1 229 ? 54.67363 62.50690 54.42292 1.000 34.83090 228 GLN B N 1
ATOM 3311 C CA . GLN B 1 229 ? 54.90501 63.17223 53.14216 1.000 33.00131 228 GLN B CA 1
ATOM 3312 C C . GLN B 1 229 ? 53.56360 63.72886 52.67610 1.000 31.31128 228 GLN B C 1
ATOM 3313 O O . GLN B 1 229 ? 52.50203 63.30002 53.13846 1.000 36.31157 228 GLN B O 1
ATOM 3319 N N . ALA B 1 230 ? 53.61679 64.70226 51.76530 1.000 32.43738 229 ALA B N 1
ATOM 3320 C CA . ALA B 1 230 ? 52.40205 65.40391 51.34445 1.000 32.10340 229 ALA B CA 1
ATOM 3321 C C . ALA B 1 230 ? 51.34903 64.45324 50.78564 1.000 31.72194 229 ALA B C 1
ATOM 3322 O O . ALA B 1 230 ? 50.14495 64.65856 50.99396 1.000 26.77098 229 ALA B O 1
ATOM 3324 N N . GLU B 1 231 ? 51.77714 63.43898 50.02870 1.000 30.65206 230 GLU B N 1
ATOM 3325 C CA . GLU B 1 231 ? 50.84790 62.45966 49.46421 1.000 31.29851 230 GLU B CA 1
ATOM 3326 C C . GLU B 1 231 ? 50.11460 61.63203 50.51538 1.000 34.30918 230 GLU B C 1
ATOM 3327 O O . GLU B 1 231 ? 49.23066 60.85214 50.14224 1.000 31.53032 230 GLU B O 1
ATOM 3333 N N . ASP B 1 232 ? 50.51831 61.69749 51.78803 1.000 37.65159 231 ASP B N 1
ATOM 3334 C CA . ASP B 1 232 ? 49.92987 60.89112 52.85078 1.000 30.89742 231 ASP B CA 1
ATOM 3335 C C . ASP B 1 232 ? 48.66714 61.51889 53.43556 1.000 27.75242 231 ASP B C 1
ATOM 3336 O O . ASP B 1 232 ? 48.13687 61.02475 54.42897 1.000 26.14692 231 ASP B O 1
ATOM 3341 N N . GLU B 1 233 ? 48.17584 62.59422 52.85030 1.000 28.61144 232 GLU B N 1
ATOM 3342 C CA . GLU B 1 233 ? 47.00443 63.26549 53.39107 1.000 31.18484 232 GLU B CA 1
ATOM 3343 C C . GLU B 1 233 ? 45.79276 62.46752 52.92227 1.000 27.70016 232 GLU B C 1
ATOM 3344 O O . GLU B 1 233 ? 45.37730 62.56357 51.76881 1.000 32.53614 232 GLU B O 1
ATOM 3350 N N . ALA B 1 234 ? 45.19856 61.68914 53.81344 1.000 21.06640 233 ALA B N 1
ATOM 3351 C CA . ALA B 1 234 ? 44.07922 60.85258 53.40877 1.000 24.69078 233 ALA B CA 1
ATOM 3352 C C . ALA B 1 234 ? 43.25164 60.51016 54.63435 1.000 25.41076 233 ALA B C 1
ATOM 3353 O O . ALA B 1 234 ? 43.58400 60.89351 55.75537 1.000 31.73681 233 ALA B O 1
ATOM 3355 N N . ASP B 1 235 ? 42.15166 59.80360 54.40902 1.000 22.82088 234 ASP B N 1
ATOM 3356 C CA . ASP B 1 235 ? 41.43307 59.15657 55.48716 1.000 22.18874 234 ASP B CA 1
ATOM 3357 C C . ASP B 1 235 ? 42.00503 57.76290 55.60865 1.000 23.56908 234 ASP B C 1
ATOM 3358 O O . ASP B 1 235 ? 42.30599 57.13531 54.59348 1.000 25.84249 234 ASP B O 1
ATOM 3363 N N . TYR B 1 236 ? 42.23714 57.31581 56.84126 1.000 23.27952 235 TYR B N 1
ATOM 3364 C CA . TYR B 1 236 ? 42.77956 55.98468 57.10223 1.000 23.71531 235 TYR B CA 1
ATOM 3365 C C . TYR B 1 236 ? 41.77479 55.21471 57.94312 1.000 23.70048 235 TYR B C 1
ATOM 3366 O O . TYR B 1 236 ? 41.43057 55.64478 59.04462 1.000 29.50994 235 TYR B O 1
ATOM 3375 N N . TYR B 1 237 ? 41.28827 54.09848 57.42244 1.000 23.55402 236 TYR B N 1
ATOM 3376 C CA . TYR B 1 237 ? 40.33393 53.25770 58.13424 1.000 25.90519 236 TYR B CA 1
ATOM 3377 C C . TYR B 1 237 ? 41.03481 51.99472 58.64206 1.000 24.05793 236 TYR B C 1
ATOM 3378 O O . TYR B 1 237 ? 41.99208 51.51046 58.04027 1.000 24.45094 236 TYR B O 1
ATOM 3387 N N . CYS B 1 238 ? 40.62095 51.51915 59.80472 1.000 21.91772 237 CYS B N 1
ATOM 3388 C CA . CYS B 1 238 ? 41.15297 50.28434 60.34600 1.000 27.96582 237 CYS B CA 1
ATOM 3389 C C . CYS B 1 238 ? 40.08075 49.20815 60.28304 1.000 27.28776 237 CYS B C 1
ATOM 3390 O O . CYS B 1 238 ? 38.88227 49.50323 60.31985 1.000 25.89106 237 CYS B O 1
ATOM 3393 N N . SER B 1 239 ? 40.52498 47.95507 60.20079 1.000 25.96261 238 SER B N 1
ATOM 3394 C CA . SER B 1 239 ? 39.62211 46.81963 60.06121 1.000 23.62470 238 SER B CA 1
ATOM 3395 C C . SER B 1 239 ? 40.13249 45.62246 60.84489 1.000 26.54898 238 SER B C 1
ATOM 3396 O O . SER B 1 239 ? 41.33741 45.45219 61.05246 1.000 20.74409 238 SER B O 1
ATOM 3399 N N . SER B 1 240 ? 39.19215 44.78856 61.27512 1.000 31.89703 239 SER B N 1
ATOM 3400 C CA . SER B 1 240 ? 39.52613 43.53120 61.91804 1.000 27.66336 239 SER B CA 1
ATOM 3401 C C . SER B 1 240 ? 38.56633 42.44603 61.47444 1.000 31.24966 239 SER B C 1
ATOM 3402 O O . SER B 1 240 ? 37.37958 42.70929 61.25831 1.000 31.91716 239 SER B O 1
ATOM 3405 N N . TYR B 1 241 ? 39.09985 41.23306 61.32431 1.000 37.07490 240 TYR B N 1
ATOM 3406 C CA . TYR B 1 241 ? 38.27729 40.02741 61.34853 1.000 35.40420 240 TYR B CA 1
ATOM 3407 C C . TYR B 1 241 ? 37.49807 39.95473 62.66124 1.000 28.87145 240 TYR B C 1
ATOM 3408 O O . TYR B 1 241 ? 38.02595 40.27369 63.72878 1.000 31.21907 240 TYR B O 1
ATOM 3417 N N . ALA B 1 242 ? 36.24101 39.52894 62.59311 1.000 21.34793 241 ALA B N 1
ATOM 3418 C CA . ALA B 1 242 ? 35.38583 39.60557 63.76975 1.000 25.97010 241 ALA B CA 1
ATOM 3419 C C . ALA B 1 242 ? 34.64981 38.29857 64.04760 1.000 32.71742 241 ALA B C 1
ATOM 3420 O O . ALA B 1 242 ? 33.54576 38.31057 64.60809 1.000 31.70740 241 ALA B O 1
ATOM 3422 N N . GLY B 1 243 ? 35.26444 37.16080 63.72383 1.000 32.63759 242 GLY B N 1
ATOM 3423 C CA . GLY B 1 243 ? 34.62979 35.88258 63.97434 1.000 37.62975 242 GLY B CA 1
ATOM 3424 C C . GLY B 1 243 ? 33.63867 35.41534 62.91470 1.000 40.65219 242 GLY B C 1
ATOM 3425 O O . GLY B 1 243 ? 33.47381 35.98864 61.83442 1.000 41.79088 242 GLY B O 1
ATOM 3426 N N . SER B 1 244 ? 33.00439 34.29017 63.24157 1.000 44.30256 243 SER B N 1
ATOM 3427 C CA . SER B 1 244 ? 32.11570 33.61118 62.30522 1.000 43.24355 243 SER B CA 1
ATOM 3428 C C . SER B 1 244 ? 30.94083 34.49960 61.89719 1.000 42.51402 243 SER B C 1
ATOM 3429 O O . SER B 1 244 ? 30.58080 34.55908 60.71679 1.000 45.49395 243 SER B O 1
ATOM 3432 N N . TYR B 1 245 ? 30.33939 35.20607 62.86479 1.000 44.77996 244 TYR B N 1
ATOM 3433 C CA . TYR B 1 245 ? 29.06494 35.89231 62.66699 1.000 34.59665 244 TYR B CA 1
ATOM 3434 C C . TYR B 1 245 ? 29.22028 37.24074 61.98461 1.000 38.99431 244 TYR B C 1
ATOM 3435 O O . TYR B 1 245 ? 28.49323 37.54879 61.03374 1.000 39.84277 244 TYR B O 1
ATOM 3444 N N . ASN B 1 246 ? 30.10558 38.08668 62.50402 1.000 38.97900 245 ASN B N 1
ATOM 3445 C CA . ASN B 1 246 ? 30.28394 39.42589 61.95611 1.000 43.88713 245 ASN B CA 1
ATOM 3446 C C . ASN B 1 246 ? 31.31468 39.50119 60.83018 1.000 38.79153 245 ASN B C 1
ATOM 3447 O O . ASN B 1 246 ? 31.31172 40.47761 60.07307 1.000 34.12325 245 ASN B O 1
ATOM 3452 N N . PHE B 1 247 ? 32.18719 38.50233 60.70880 1.000 35.60051 246 PHE B N 1
ATOM 3453 C CA . PHE B 1 247 ? 33.28399 38.48400 59.74413 1.000 36.43738 246 PHE B CA 1
ATOM 3454 C C . PHE B 1 247 ? 34.21233 39.67481 59.96641 1.000 30.47734 246 PHE B C 1
ATOM 3455 O O . PHE B 1 247 ? 35.16688 39.54284 60.72958 1.000 37.98281 246 PHE B O 1
ATOM 3463 N N . TYR B 1 248 ? 33.98279 40.81139 59.29967 1.000 29.22861 247 TYR B N 1
ATOM 3464 C CA . TYR B 1 248 ? 34.71870 42.05916 59.52066 1.000 31.82851 247 TYR B CA 1
ATOM 3465 C C . TYR B 1 248 ? 33.99132 43.09210 60.37225 1.000 34.48744 247 TYR B C 1
ATOM 3466 O O . TYR B 1 248 ? 32.77765 43.04190 60.57499 1.000 43.15879 247 TYR B O 1
ATOM 3475 N N . VAL B 1 249 ? 34.79244 44.05115 60.85983 1.000 35.38520 248 VAL B N 1
ATOM 3476 C CA . VAL B 1 249 ? 34.35739 45.34909 61.37806 1.000 32.31076 248 VAL B CA 1
ATOM 3477 C C . VAL B 1 249 ? 35.39815 46.38008 60.96235 1.000 32.57254 248 VAL B C 1
ATOM 3478 O O . VAL B 1 249 ? 36.55208 46.05333 60.66273 1.000 31.00993 248 VAL B O 1
ATOM 3482 N N . PHE B 1 250 ? 34.97188 47.64118 60.93516 1.000 37.94049 249 PHE B N 1
ATOM 3483 C CA . PHE B 1 250 ? 35.82432 48.74597 60.52404 1.000 29.06851 249 PHE B CA 1
ATOM 3484 C C . PHE B 1 250 ? 35.88848 49.81167 61.61204 1.000 28.49810 249 PHE B C 1
ATOM 3485 O O . PHE B 1 250 ? 35.07935 49.83051 62.53980 1.000 32.30736 249 PHE B O 1
ATOM 3493 N N . GLY B 1 251 ? 36.88835 50.69496 61.50908 1.000 31.13795 250 GLY B N 1
ATOM 3494 C CA . GLY B 1 251 ? 36.86141 51.93170 62.26296 1.000 30.17364 250 GLY B CA 1
ATOM 3495 C C . GLY B 1 251 ? 36.18316 53.07628 61.47930 1.000 34.44150 250 GLY B C 1
ATOM 3496 O O . GLY B 1 251 ? 35.92062 52.99931 60.27179 1.000 25.17453 250 GLY B O 1
ATOM 3497 N N . ASN B 1 252 ? 35.93098 54.17742 62.18979 1.000 37.64964 251 ASN B N 1
ATOM 3498 C CA . ASN B 1 252 ? 35.30185 55.33072 61.55526 1.000 41.17793 251 ASN B CA 1
ATOM 3499 C C . ASN B 1 252 ? 36.31061 56.16972 60.79459 1.000 36.88118 251 ASN B C 1
ATOM 3500 O O . ASN B 1 252 ? 35.94061 57.18097 60.19881 1.000 36.17668 251 ASN B O 1
ATOM 3505 N N . GLY B 1 253 ? 37.56904 55.79967 60.82558 1.000 33.00511 252 GLY B N 1
ATOM 3506 C CA . GLY B 1 253 ? 38.44067 56.52271 59.93769 1.000 23.03449 252 GLY B CA 1
ATOM 3507 C C . GLY B 1 253 ? 38.96276 57.77150 60.58779 1.000 28.98024 252 GLY B C 1
ATOM 3508 O O . GLY B 1 253 ? 38.28500 58.43682 61.37808 1.000 30.61205 252 GLY B O 1
ATOM 3509 N N . THR B 1 254 ? 40.17513 58.11978 60.19911 1.000 28.40461 253 THR B N 1
ATOM 3510 C CA . THR B 1 254 ? 40.89446 59.25256 60.75232 1.000 24.69299 253 THR B CA 1
ATOM 3511 C C . THR B 1 254 ? 41.52053 60.03648 59.62420 1.000 28.44414 253 THR B C 1
ATOM 3512 O O . THR B 1 254 ? 42.33729 59.49716 58.86769 1.000 33.98544 253 THR B O 1
ATOM 3516 N N . LYS B 1 255 ? 41.16428 61.30561 59.51409 1.000 33.24312 254 LYS B N 1
ATOM 3517 C CA . LYS B 1 255 ? 41.79952 62.12717 58.49716 1.000 28.28729 254 LYS B CA 1
ATOM 3518 C C . LYS B 1 255 ? 43.14314 62.55665 58.99828 1.000 27.34856 254 LYS B C 1
ATOM 3519 O O . LYS B 1 255 ? 43.21423 63.33169 59.95306 1.000 33.24649 254 LYS B O 1
ATOM 3525 N N . VAL B 1 256 ? 44.18438 62.09982 58.33196 1.000 26.40850 255 VAL B N 1
ATOM 3526 C CA . VAL B 1 256 ? 45.53637 62.54608 58.61069 1.000 28.19441 255 VAL B CA 1
ATOM 3527 C C . VAL B 1 256 ? 45.80196 63.75933 57.74108 1.000 27.56225 255 VAL B C 1
ATOM 3528 O O . VAL B 1 256 ? 45.54372 63.74781 56.53145 1.000 28.04600 255 VAL B O 1
ATOM 3532 N N . THR B 1 257 ? 46.30634 64.81164 58.35802 1.000 30.29886 256 THR B N 1
ATOM 3533 C CA . THR B 1 257 ? 46.42872 66.08866 57.68967 1.000 29.78767 256 THR B CA 1
ATOM 3534 C C . THR B 1 257 ? 47.88738 66.48162 57.73465 1.000 31.16142 256 THR B C 1
ATOM 3535 O O . THR B 1 257 ? 48.54571 66.29621 58.76097 1.000 28.60728 256 THR B O 1
ATOM 3539 N N . VAL B 1 258 ? 48.40665 66.97618 56.61723 1.000 38.83175 257 VAL B N 1
ATOM 3540 C CA . VAL B 1 258 ? 49.80704 67.37033 56.51530 1.000 40.07271 257 VAL B CA 1
ATOM 3541 C C . VAL B 1 258 ? 49.81920 68.89694 56.46030 1.000 44.70546 257 VAL B C 1
ATOM 3542 O O . VAL B 1 258 ? 49.16518 69.49037 55.59130 1.000 46.36064 257 VAL B O 1
ATOM 3546 N N . LEU B 1 259 ? 50.55091 69.52980 57.38712 1.000 45.39082 258 LEU B N 1
ATOM 3547 C CA . LEU B 1 259 ? 50.31752 70.92597 57.78687 1.000 50.13149 258 LEU B CA 1
ATOM 3548 C C . LEU B 1 259 ? 50.65357 71.91176 56.66496 1.000 56.87815 258 LEU B C 1
ATOM 3549 O O . LEU B 1 259 ? 51.81647 72.26373 56.44744 1.000 55.06265 258 LEU B O 1
ATOM 3551 N N . GLY B 1 260 ? 49.61768 72.38184 55.96593 1.000 64.30227 259 GLY B N 1
ATOM 3552 C CA . GLY B 1 260 ? 49.72455 73.48339 55.02379 1.000 54.53567 259 GLY B CA 1
ATOM 3553 C C . GLY B 1 260 ? 49.30399 74.77295 55.70985 1.000 51.77473 259 GLY B C 1
ATOM 3554 O O . GLY B 1 260 ? 49.44294 74.90103 56.93244 1.000 32.52277 259 GLY B O 1
ATOM 3555 N N . GLU C 1 2 ? 73.29972 62.45271 92.54144 1.000 32.41383 1 GLU C N 1
ATOM 3556 C CA . GLU C 1 2 ? 72.75420 61.10622 92.42618 1.000 42.46075 1 GLU C CA 1
ATOM 3557 C C . GLU C 1 2 ? 71.21847 61.12090 92.49937 1.000 41.40544 1 GLU C C 1
ATOM 3558 O O . GLU C 1 2 ? 70.65154 61.59805 93.48271 1.000 43.63532 1 GLU C O 1
ATOM 3564 N N . VAL C 1 3 ? 70.58464 60.58598 91.44391 1.000 35.38592 2 VAL C N 1
ATOM 3565 C CA . VAL C 1 3 ? 69.14057 60.41071 91.23021 1.000 29.35817 2 VAL C CA 1
ATOM 3566 C C . VAL C 1 3 ? 68.59249 61.64363 90.53991 1.000 32.07563 2 VAL C C 1
ATOM 3567 O O . VAL C 1 3 ? 68.06385 62.55624 91.18364 1.000 32.75299 2 VAL C O 1
ATOM 3571 N N . GLN C 1 4 ? 68.69376 61.65703 89.21622 1.000 35.87318 3 GLN C N 1
ATOM 3572 C CA . GLN C 1 4 ? 68.17998 62.73879 88.39673 1.000 30.98291 3 GLN C CA 1
ATOM 3573 C C . GLN C 1 4 ? 67.32569 62.14586 87.28895 1.000 29.79360 3 GLN C C 1
ATOM 3574 O O . GLN C 1 4 ? 67.64004 61.07702 86.75573 1.000 27.85909 3 GLN C O 1
ATOM 3576 N N . LEU C 1 5 ? 66.20387 62.81209 87.02343 1.000 27.32710 4 LEU C N 1
ATOM 3577 C CA . LEU C 1 5 ? 65.28129 62.51348 85.93327 1.000 29.35259 4 LEU C CA 1
ATOM 3578 C C . LEU C 1 5 ? 65.24181 63.73642 85.03282 1.000 36.43460 4 LEU C C 1
ATOM 3579 O O . LEU C 1 5 ? 64.95793 64.83666 85.52277 1.000 37.66818 4 LEU C O 1
ATOM 3584 N N . VAL C 1 6 ? 65.45970 63.56695 83.72299 1.000 37.47493 5 VAL C N 1
ATOM 3585 C CA . VAL C 1 6 ? 65.57528 64.74836 82.87441 1.000 39.34084 5 VAL C CA 1
ATOM 3586 C C . VAL C 1 6 ? 64.55845 64.48579 81.73824 1.000 34.06139 5 VAL C C 1
ATOM 3587 O O . VAL C 1 6 ? 64.61326 63.44998 81.05652 1.000 34.65555 5 VAL C O 1
ATOM 3591 N N . GLU C 1 7 ? 63.53579 65.28828 81.67215 1.000 32.11282 6 GLU C N 1
ATOM 3592 C CA . GLU C 1 7 ? 62.50783 65.18086 80.65224 1.000 35.02978 6 GLU C CA 1
ATOM 3593 C C . GLU C 1 7 ? 62.71468 66.15693 79.52273 1.000 38.61796 6 GLU C C 1
ATOM 3594 O O . GLU C 1 7 ? 63.01335 67.33015 79.75703 1.000 43.43751 6 GLU C O 1
ATOM 3600 N N . SER C 1 8 ? 62.61691 65.64045 78.31028 1.000 28.68723 7 SER C N 1
ATOM 3601 C CA . SER C 1 8 ? 62.95138 66.36932 77.11945 1.000 33.14374 7 SER C CA 1
ATOM 3602 C C . SER C 1 8 ? 61.83362 66.13018 76.13460 1.000 31.88883 7 SER C C 1
ATOM 3603 O O . SER C 1 8 ? 61.00739 65.23057 76.29925 1.000 28.43842 7 SER C O 1
ATOM 3606 N N . GLY C 1 9 ? 61.81971 66.96145 75.11636 1.000 36.10063 8 GLY C N 1
ATOM 3607 C CA . GLY C 1 9 ? 60.76571 66.93922 74.13631 1.000 33.03842 8 GLY C CA 1
ATOM 3608 C C . GLY C 1 9 ? 59.81494 68.06088 74.47908 1.000 42.82495 8 GLY C C 1
ATOM 3609 O O . GLY C 1 9 ? 60.08328 68.90840 75.34170 1.000 43.04741 8 GLY C O 1
ATOM 3610 N N . GLY C 1 10 ? 58.66363 68.04373 73.83158 1.000 33.37265 9 GLY C N 1
ATOM 3611 C CA . GLY C 1 10 ? 57.69200 69.08709 74.05161 1.000 29.50997 9 GLY C CA 1
ATOM 3612 C C . GLY C 1 10 ? 58.07451 70.38870 73.36676 1.000 40.50066 9 GLY C C 1
ATOM 3613 O O . GLY C 1 10 ? 59.19131 70.59373 72.87729 1.000 33.78446 9 GLY C O 1
ATOM 3614 N N . GLY C 1 11 ? 57.11139 71.28489 73.34608 1.000 39.98911 10 GLY C N 1
ATOM 3615 C CA . GLY C 1 11 ? 57.21587 72.50862 72.58190 1.000 30.91123 10 GLY C CA 1
ATOM 3616 C C . GLY C 1 11 ? 55.81684 72.93306 72.20016 1.000 31.23505 10 GLY C C 1
ATOM 3617 O O . GLY C 1 11 ? 54.82826 72.38104 72.67215 1.000 30.25141 10 GLY C O 1
ATOM 3618 N N . LEU C 1 12 ? 55.74417 73.97561 71.39370 1.000 33.66042 11 LEU C N 1
ATOM 3619 C CA . LEU C 1 12 ? 54.44815 74.36410 70.85831 1.000 34.79196 11 LEU C CA 1
ATOM 3620 C C . LEU C 1 12 ? 54.16170 73.49259 69.63964 1.000 27.75627 11 LEU C C 1
ATOM 3621 O O . LEU C 1 12 ? 54.98919 73.43375 68.72265 1.000 28.88143 11 LEU C O 1
ATOM 3626 N N . VAL C 1 13 ? 53.01813 72.78720 69.64976 1.000 27.97297 12 VAL C N 1
ATOM 3627 C CA . VAL C 1 13 ? 52.61622 71.86195 68.58604 1.000 33.71941 12 VAL C CA 1
ATOM 3628 C C . VAL C 1 13 ? 51.17086 72.12492 68.17222 1.000 31.30233 12 VAL C C 1
ATOM 3629 O O . VAL C 1 13 ? 50.34943 72.58785 68.97181 1.000 29.74469 12 VAL C O 1
ATOM 3633 N N . GLN C 1 14 ? 50.87762 71.85513 66.89191 1.000 31.46485 13 GLN C N 1
ATOM 3634 C CA . GLN C 1 14 ? 49.51596 71.97385 66.36719 1.000 31.53763 13 GLN C CA 1
ATOM 3635 C C . GLN C 1 14 ? 48.63225 70.83601 66.88055 1.000 29.89311 13 GLN C C 1
ATOM 3636 O O . GLN C 1 14 ? 49.12443 69.74744 67.17888 1.000 28.92486 13 GLN C O 1
ATOM 3642 N N . PRO C 1 15 ? 47.31863 71.04995 66.96464 1.000 29.74304 14 PRO C N 1
ATOM 3643 C CA . PRO C 1 15 ? 46.44432 70.02673 67.54319 1.000 28.31294 14 PRO C CA 1
ATOM 3644 C C . PRO C 1 15 ? 46.37785 68.79245 66.64973 1.000 34.11330 14 PRO C C 1
ATOM 3645 O O . PRO C 1 15 ? 46.80098 68.79557 65.49127 1.000 27.04799 14 PRO C O 1
ATOM 3649 N N . GLY C 1 16 ? 45.85211 67.70669 67.22360 1.000 34.46896 15 GLY C N 1
ATOM 3650 C CA . GLY C 1 16 ? 45.82716 66.43068 66.53925 1.000 24.07322 15 GLY C CA 1
ATOM 3651 C C . GLY C 1 16 ? 47.21193 65.87498 66.28136 1.000 26.39126 15 GLY C C 1
ATOM 3652 O O . GLY C 1 16 ? 47.36034 64.87717 65.57474 1.000 33.94884 15 GLY C O 1
ATOM 3653 N N . ARG C 1 17 ? 48.23988 66.49566 66.84135 1.000 25.13694 16 ARG C N 1
ATOM 3654 C CA . ARG C 1 17 ? 49.57950 66.01524 66.57825 1.000 24.87810 16 ARG C CA 1
ATOM 3655 C C . ARG C 1 17 ? 49.94889 64.83833 67.49734 1.000 31.25675 16 ARG C C 1
ATOM 3656 O O . ARG C 1 17 ? 49.28293 64.56201 68.50384 1.000 29.46597 16 ARG C O 1
ATOM 3664 N N . SER C 1 18 ? 51.05785 64.16018 67.16274 1.000 31.73476 17 SER C N 1
ATOM 3665 C CA . SER C 1 18 ? 51.62445 63.10759 67.99833 1.000 25.44307 17 SER C CA 1
ATOM 3666 C C . SER C 1 18 ? 52.99305 63.55132 68.49482 1.000 22.92538 17 SER C C 1
ATOM 3667 O O . SER C 1 18 ? 53.79587 64.07570 67.72370 1.000 27.15473 17 SER C O 1
ATOM 3670 N N . LEU C 1 19 ? 53.28323 63.26899 69.76603 1.000 26.59330 18 LEU C N 1
ATOM 3671 C CA . LEU C 1 19 ? 54.49272 63.73857 70.43969 1.000 27.13121 18 LEU C CA 1
ATOM 3672 C C . LEU C 1 19 ? 55.00979 62.68511 71.41616 1.000 29.28896 18 LEU C C 1
ATOM 3673 O O . LEU C 1 19 ? 54.23163 62.10196 72.18173 1.000 30.55501 18 LEU C O 1
ATOM 3678 N N . ARG C 1 20 ? 56.32791 62.47532 71.43242 1.000 26.57210 19 ARG C N 1
ATOM 3679 C CA . ARG C 1 20 ? 56.94406 61.53874 72.36834 1.000 26.32046 19 ARG C CA 1
ATOM 3680 C C . ARG C 1 20 ? 57.86161 62.27484 73.32767 1.000 25.32536 19 ARG C C 1
ATOM 3681 O O . ARG C 1 20 ? 58.85888 62.86653 72.90378 1.000 25.22564 19 ARG C O 1
ATOM 3689 N N . LEU C 1 21 ? 57.56147 62.18532 74.61813 1.000 24.96505 20 LEU C N 1
ATOM 3690 C CA . LEU C 1 21 ? 58.41691 62.76350 75.63320 1.000 20.14559 20 LEU C CA 1
ATOM 3691 C C . LEU C 1 21 ? 59.39161 61.71476 76.12328 1.000 24.25906 20 LEU C C 1
ATOM 3692 O O . LEU C 1 21 ? 59.02154 60.55347 76.30916 1.000 23.94932 20 LEU C O 1
ATOM 3697 N N . SER C 1 22 ? 60.62320 62.14392 76.37696 1.000 24.86069 21 SER C N 1
ATOM 3698 C CA . SER C 1 22 ? 61.65120 61.29514 76.95286 1.000 21.41252 21 SER C CA 1
ATOM 3699 C C . SER C 1 22 ? 61.77850 61.59904 78.43297 1.000 26.19116 21 SER C C 1
ATOM 3700 O O . SER C 1 22 ? 61.61460 62.73421 78.87763 1.000 29.00125 21 SER C O 1
ATOM 3703 N N . CYS C 1 23 ? 62.09438 60.57801 79.20200 1.000 30.84247 22 CYS C N 1
ATOM 3704 C CA . CYS C 1 23 ? 62.44502 60.79127 80.59407 1.000 29.66541 22 CYS C CA 1
ATOM 3705 C C . CYS C 1 23 ? 63.71487 59.99765 80.83662 1.000 27.76233 22 CYS C C 1
ATOM 3706 O O . CYS C 1 23 ? 63.67968 58.76887 80.85920 1.000 31.18578 22 CYS C O 1
ATOM 3709 N N . SER C 1 24 ? 64.82177 60.68975 81.05871 1.000 29.68072 23 SER C N 1
ATOM 3710 C CA . SER C 1 24 ? 66.11273 60.04114 81.22295 1.000 28.83169 23 SER C CA 1
ATOM 3711 C C . SER C 1 24 ? 66.44678 60.02914 82.69502 1.000 27.06507 23 SER C C 1
ATOM 3712 O O . SER C 1 24 ? 66.68825 61.07855 83.29708 1.000 28.16394 23 SER C O 1
ATOM 3715 N N . ALA C 1 25 ? 66.47965 58.83929 83.26140 1.000 29.73509 24 ALA C N 1
ATOM 3716 C CA . ALA C 1 25 ? 66.81004 58.67414 84.65812 1.000 21.61528 24 ALA C CA 1
ATOM 3717 C C . ALA C 1 25 ? 68.27887 58.34308 84.75697 1.000 16.38560 24 ALA C C 1
ATOM 3718 O O . ALA C 1 25 ? 68.89412 57.92476 83.78995 1.000 20.35986 24 ALA C O 1
ATOM 3720 N N . SER C 1 26 ? 68.83072 58.52421 85.94261 1.000 19.63982 25 SER C N 1
ATOM 3721 C CA . SER C 1 26 ? 70.21890 58.19465 86.21417 1.000 20.41394 25 SER C CA 1
ATOM 3722 C C . SER C 1 26 ? 70.39074 58.22535 87.71626 1.000 24.53003 25 SER C C 1
ATOM 3723 O O . SER C 1 26 ? 69.71398 58.99770 88.40146 1.000 32.07509 25 SER C O 1
ATOM 3726 N N . GLY C 1 27 ? 71.24972 57.35217 88.22726 1.000 20.32749 26 GLY C N 1
ATOM 3727 C CA . GLY C 1 27 ? 71.59739 57.37353 89.63439 1.000 28.35672 26 GLY C CA 1
ATOM 3728 C C . GLY C 1 27 ? 71.00999 56.25292 90.46157 1.000 25.72785 26 GLY C C 1
ATOM 3729 O O . GLY C 1 27 ? 71.27846 56.19222 91.66859 1.000 24.35378 26 GLY C O 1
ATOM 3730 N N . PHE C 1 28 ? 70.19717 55.39149 89.85917 1.000 22.69885 27 PHE C N 1
ATOM 3731 C CA . PHE C 1 28 ? 69.59480 54.24702 90.52111 1.000 21.91750 27 PHE C CA 1
ATOM 3732 C C . PHE C 1 28 ? 69.43626 53.14622 89.48222 1.000 26.66462 27 PHE C C 1
ATOM 3733 O O . PHE C 1 28 ? 69.65218 53.36636 88.28947 1.000 36.28644 27 PHE C O 1
ATOM 3741 N N . THR C 1 29 ? 69.06990 51.94869 89.93208 1.000 23.05467 28 THR C N 1
ATOM 3742 C CA . THR C 1 29 ? 68.96729 50.81119 89.01457 1.000 24.55695 28 THR C CA 1
ATOM 3743 C C . THR C 1 29 ? 67.59856 50.83135 88.36050 1.000 28.77547 28 THR C C 1
ATOM 3744 O O . THR C 1 29 ? 66.61246 50.33996 88.90795 1.000 32.50189 28 THR C O 1
ATOM 3748 N N . PHE C 1 30 ? 67.55558 51.43050 87.17119 1.000 24.83684 29 PHE C N 1
ATOM 3749 C CA . PHE C 1 30 ? 66.30050 51.83171 86.56732 1.000 20.79423 29 PHE C CA 1
ATOM 3750 C C . PHE C 1 30 ? 65.27350 50.71192 86.63033 1.000 24.60033 29 PHE C C 1
ATOM 3751 O O . PHE C 1 30 ? 64.12142 50.93598 87.01023 1.000 29.94930 29 PHE C O 1
ATOM 3759 N N . GLY C 1 31 ? 65.69311 49.48181 86.34731 1.000 24.30638 30 GLY C N 1
ATOM 3760 C CA . GLY C 1 31 ? 64.72390 48.42715 86.12414 1.000 25.13082 30 GLY C CA 1
ATOM 3761 C C . GLY C 1 31 ? 63.87376 48.07086 87.32427 1.000 28.55971 30 GLY C C 1
ATOM 3762 O O . GLY C 1 31 ? 62.79936 47.48845 87.14934 1.000 24.19025 30 GLY C O 1
ATOM 3763 N N . ASP C 1 32 ? 64.29493 48.43848 88.53379 1.000 29.43860 31 ASP C N 1
ATOM 3764 C CA . ASP C 1 32 ? 63.58304 47.98465 89.72345 1.000 26.19439 31 ASP C CA 1
ATOM 3765 C C . ASP C 1 32 ? 62.52107 48.95182 90.20254 1.000 28.02733 31 ASP C C 1
ATOM 3766 O O . ASP C 1 32 ? 61.89632 48.67836 91.23300 1.000 30.34710 31 ASP C O 1
ATOM 3771 N N . TYR C 1 33 ? 62.26990 50.04926 89.49635 1.000 27.68168 32 TYR C N 1
ATOM 3772 C CA . TYR C 1 33 ? 61.41163 51.09960 90.03581 1.000 27.15545 32 TYR C CA 1
ATOM 3773 C C . TYR C 1 33 ? 60.33244 51.43174 89.01911 1.000 30.25241 32 TYR C C 1
ATOM 3774 O O . TYR C 1 33 ? 60.63138 51.74468 87.86191 1.000 34.58518 32 TYR C O 1
ATOM 3783 N N . ALA C 1 34 ? 59.09044 51.43569 89.47767 1.000 24.95490 33 ALA C N 1
ATOM 3784 C CA . ALA C 1 34 ? 57.99822 51.95686 88.68599 1.000 25.40138 33 ALA C CA 1
ATOM 3785 C C . ALA C 1 34 ? 58.27767 53.40554 88.28277 1.000 28.79128 33 ALA C C 1
ATOM 3786 O O . ALA C 1 34 ? 59.10217 54.10940 88.88353 1.000 26.43949 33 ALA C O 1
ATOM 3788 N N . MET C 1 35 ? 57.62415 53.82822 87.20334 1.000 26.62637 34 MET C N 1
ATOM 3789 C CA . MET C 1 35 ? 57.74493 55.18758 86.70327 1.000 22.65979 34 MET C CA 1
ATOM 3790 C C . MET C 1 35 ? 56.37058 55.72086 86.38804 1.000 23.13930 34 MET C C 1
ATOM 3791 O O . MET C 1 35 ? 55.54959 54.99170 85.83236 1.000 24.96493 34 MET C O 1
ATOM 3796 N N . SER C 1 36 ? 56.12153 56.98836 86.74436 1.000 23.76475 35 SER C N 1
ATOM 3797 C CA . SER C 1 36 ? 54.81655 57.61717 86.56152 1.000 21.71645 35 SER C CA 1
ATOM 3798 C C . SER C 1 36 ? 54.97446 58.98121 85.89843 1.000 27.60053 35 SER C C 1
ATOM 3799 O O . SER C 1 36 ? 55.93619 59.70797 86.17430 1.000 26.38670 35 SER C O 1
ATOM 3802 N N . TRP C 1 37 ? 54.03884 59.31394 85.00894 1.000 23.13810 36 TRP C N 1
ATOM 3803 C CA . TRP C 1 37 ? 53.99944 60.61317 84.34744 1.000 29.64487 36 TRP C CA 1
ATOM 3804 C C . TRP C 1 37 ? 52.88194 61.47502 84.92462 1.000 28.21297 36 TRP C C 1
ATOM 3805 O O . TRP C 1 37 ? 51.74900 61.00890 85.06397 1.000 26.66213 36 TRP C O 1
ATOM 3816 N N . PHE C 1 38 ? 53.20037 62.72871 85.24800 1.000 24.79029 37 PHE C N 1
ATOM 3817 C CA . PHE C 1 38 ? 52.22247 63.68414 85.74549 1.000 27.30221 37 PHE C CA 1
ATOM 3818 C C . PHE C 1 38 ? 52.26750 64.95918 84.91443 1.000 26.40085 37 PHE C C 1
ATOM 3819 O O . PHE C 1 38 ? 53.28380 65.27403 84.29499 1.000 28.01584 37 PHE C O 1
ATOM 3827 N N . ARG C 1 39 ? 51.17509 65.72575 84.94256 1.000 25.09892 38 ARG C N 1
ATOM 3828 C CA . ARG C 1 39 ? 51.13006 66.97988 84.19680 1.000 28.79324 38 ARG C CA 1
ATOM 3829 C C . ARG C 1 39 ? 50.51876 68.10870 85.02569 1.000 30.65946 38 ARG C C 1
ATOM 3830 O O . ARG C 1 39 ? 49.51787 67.90862 85.71419 1.000 36.18933 38 ARG C O 1
ATOM 3838 N N . LEU C 1 40 ? 51.10707 69.30723 84.93637 1.000 33.48200 39 LEU C N 1
ATOM 3839 C CA . LEU C 1 40 ? 50.54969 70.51362 85.55302 1.000 28.30263 39 LEU C CA 1
ATOM 3840 C C . LEU C 1 40 ? 49.97940 71.39453 84.45210 1.000 27.41833 39 LEU C C 1
ATOM 3841 O O . LEU C 1 40 ? 50.72744 71.91216 83.61616 1.000 27.39647 39 LEU C O 1
ATOM 3846 N N . ALA C 1 41 ? 48.66562 71.59476 84.47673 1.000 28.46876 40 ALA C N 1
ATOM 3847 C CA . ALA C 1 41 ? 47.99190 72.29677 83.39011 1.000 28.60279 40 ALA C CA 1
ATOM 3848 C C . ALA C 1 41 ? 47.41757 73.63193 83.86797 1.000 36.47672 40 ALA C C 1
ATOM 3849 O O . ALA C 1 41 ? 47.04579 73.78087 85.03933 1.000 31.12280 40 ALA C O 1
ATOM 3851 N N . PRO C 1 42 ? 47.31121 74.61595 82.97142 1.000 31.11256 41 PRO C N 1
ATOM 3852 C CA . PRO C 1 42 ? 46.94835 75.96470 83.41999 1.000 35.39351 41 PRO C CA 1
ATOM 3853 C C . PRO C 1 42 ? 45.61843 76.04189 84.14198 1.000 36.19470 41 PRO C C 1
ATOM 3854 O O . PRO C 1 42 ? 45.53105 76.67947 85.20433 1.000 38.71536 41 PRO C O 1
ATOM 3858 N N . GLY C 1 43 ? 44.57777 75.41373 83.62092 1.000 32.29138 42 GLY C N 1
ATOM 3859 C CA . GLY C 1 43 ? 43.33106 75.56629 84.33648 1.000 44.75313 42 GLY C CA 1
ATOM 3860 C C . GLY C 1 43 ? 43.30094 74.84669 85.66936 1.000 43.82991 42 GLY C C 1
ATOM 3861 O O . GLY C 1 43 ? 43.23820 75.48834 86.72516 1.000 34.20675 42 GLY C O 1
ATOM 3862 N N . LYS C 1 44 ? 43.43766 73.51947 85.61128 1.000 47.28218 43 LYS C N 1
ATOM 3863 C CA . LYS C 1 44 ? 43.44655 72.61975 86.75971 1.000 46.20019 43 LYS C CA 1
ATOM 3864 C C . LYS C 1 44 ? 44.72699 72.76085 87.58649 1.000 45.42294 43 LYS C C 1
ATOM 3865 O O . LYS C 1 44 ? 45.55685 73.65045 87.37731 1.000 45.43432 43 LYS C O 1
ATOM 3867 N N . GLY C 1 45 ? 44.84389 71.89375 88.58985 1.000 42.27448 44 GLY C N 1
ATOM 3868 C CA . GLY C 1 45 ? 46.05802 71.79226 89.36955 1.000 40.08090 44 GLY C CA 1
ATOM 3869 C C . GLY C 1 45 ? 46.94252 70.71445 88.77233 1.000 41.23582 44 GLY C C 1
ATOM 3870 O O . GLY C 1 45 ? 47.12323 70.68837 87.55292 1.000 37.59297 44 GLY C O 1
ATOM 3871 N N . LEU C 1 46 ? 47.47092 69.80849 89.59963 1.000 34.37507 45 LEU C N 1
ATOM 3872 C CA . LEU C 1 46 ? 48.26878 68.68380 89.13271 1.000 26.24203 45 LEU C CA 1
ATOM 3873 C C . LEU C 1 46 ? 47.38643 67.49407 88.79773 1.000 30.15193 45 LEU C C 1
ATOM 3874 O O . LEU C 1 46 ? 46.32035 67.30287 89.38371 1.000 37.30538 45 LEU C O 1
ATOM 3879 N N . GLU C 1 47 ? 47.83793 66.69231 87.83814 1.000 29.99875 46 GLU C N 1
ATOM 3880 C CA . GLU C 1 47 ? 47.11460 65.49869 87.41191 1.000 32.58283 46 GLU C CA 1
ATOM 3881 C C . GLU C 1 47 ? 48.08039 64.33689 87.23055 1.000 29.50788 46 GLU C C 1
ATOM 3882 O O . GLU C 1 47 ? 49.17783 64.51050 86.68746 1.000 27.73279 46 GLU C O 1
ATOM 3888 N N . TRP C 1 48 ? 47.65819 63.14860 87.65017 1.000 25.88618 47 TRP C N 1
ATOM 3889 C CA . TRP C 1 48 ? 48.37152 61.93704 87.27433 1.000 23.62888 47 TRP C CA 1
ATOM 3890 C C . TRP C 1 48 ? 48.05184 61.61146 85.82004 1.000 21.53915 47 TRP C C 1
ATOM 3891 O O . TRP C 1 48 ? 46.88878 61.66595 85.41192 1.000 23.62688 47 TRP C O 1
ATOM 3902 N N . VAL C 1 49 ? 49.07434 61.27344 85.03580 1.000 19.34999 48 VAL C N 1
ATOM 3903 C CA . VAL C 1 49 ? 48.86768 60.92266 83.63290 1.000 20.82230 48 VAL C CA 1
ATOM 3904 C C . VAL C 1 49 ? 48.91688 59.40692 83.45106 1.000 24.24956 48 VAL C C 1
ATOM 3905 O O . VAL C 1 49 ? 47.96406 58.80132 82.95404 1.000 22.64873 48 VAL C O 1
ATOM 3909 N N . GLY C 1 50 ? 50.00094 58.77193 83.87383 1.000 27.15144 49 GLY C N 1
ATOM 3910 C CA . GLY C 1 50 ? 50.05448 57.33156 83.70908 1.000 28.04879 49 GLY C CA 1
ATOM 3911 C C . GLY C 1 50 ? 51.15726 56.71715 84.53927 1.000 28.01967 49 GLY C C 1
ATOM 3912 O O . GLY C 1 50 ? 51.92134 57.41749 85.21064 1.000 27.39582 49 GLY C O 1
ATOM 3913 N N . LEU C 1 51 ? 51.21365 55.37845 84.48948 1.000 28.63231 50 LEU C N 1
ATOM 3914 C CA . LEU C 1 51 ? 52.12520 54.60053 85.31610 1.000 21.83820 50 LEU C CA 1
ATOM 3915 C C . LEU C 1 51 ? 52.60384 53.39384 84.52957 1.000 20.14514 50 LEU C C 1
ATOM 3916 O O . LEU C 1 51 ? 51.81678 52.78055 83.81866 1.000 20.57584 50 LEU C O 1
ATOM 3921 N N . ILE C 1 52 ? 53.90600 53.11395 84.59022 1.000 20.56793 51 ILE C N 1
ATOM 3922 C CA . ILE C 1 52 ? 54.46897 51.85260 84.11462 1.000 26.13659 51 ILE C CA 1
ATOM 3923 C C . ILE C 1 52 ? 55.25551 51.20843 85.25948 1.000 25.89248 51 ILE C C 1
ATOM 3924 O O . ILE C 1 52 ? 56.04677 51.87076 85.94358 1.000 21.82296 51 ILE C O 1
ATOM 3929 N N . LYS C 1 53 ? 55.02297 49.92344 85.47758 1.000 24.12609 52 LYS C N 1
ATOM 3930 C CA . LYS C 1 53 ? 55.67782 49.26096 86.58191 1.000 24.62889 52 LYS C CA 1
ATOM 3931 C C . LYS C 1 53 ? 57.02391 48.69264 86.14013 1.000 28.29368 52 LYS C C 1
ATOM 3932 O O . LYS C 1 53 ? 57.41534 48.74422 84.96689 1.000 24.51586 52 LYS C O 1
ATOM 3938 N N . SER C 1 54 ? 57.74917 48.16431 87.11515 1.000 27.92567 53 SER C N 1
ATOM 3939 C CA . SER C 1 54 ? 58.94421 47.41126 86.80586 1.000 26.51942 53 SER C CA 1
ATOM 3940 C C . SER C 1 54 ? 58.54541 46.15338 86.05866 1.000 32.89163 53 SER C C 1
ATOM 3941 O O . SER C 1 54 ? 57.46809 45.59967 86.28754 1.000 32.93478 53 SER C O 1
ATOM 3944 N N . ARG C 1 55 ? 59.40424 45.72019 85.12872 1.000 34.04008 54 ARG C N 1
ATOM 3945 C CA . ARG C 1 55 ? 59.11424 44.49314 84.39764 1.000 24.06111 54 ARG C CA 1
ATOM 3946 C C . ARG C 1 55 ? 59.05710 43.30106 85.33521 1.000 25.85740 54 ARG C C 1
ATOM 3947 O O . ARG C 1 55 ? 58.39958 42.31196 85.01072 1.000 27.91666 54 ARG C O 1
ATOM 3949 N N . ALA C 1 56 ? 59.66537 43.40670 86.53403 1.000 26.54358 55 ALA C N 1
ATOM 3950 C CA . ALA C 1 56 ? 59.56929 42.33675 87.50853 1.000 25.28121 55 ALA C CA 1
ATOM 3951 C C . ALA C 1 56 ? 58.19610 42.22859 88.13875 1.000 29.61659 55 ALA C C 1
ATOM 3952 O O . ALA C 1 56 ? 57.94611 41.41476 89.02347 1.000 38.19774 55 ALA C O 1
ATOM 3954 N N . ILE C 1 57 ? 57.25246 43.00675 87.63626 1.000 29.69214 56 ILE C N 1
ATOM 3955 C CA . ILE C 1 57 ? 55.86556 43.00474 88.07524 1.000 33.20953 56 ILE C CA 1
ATOM 3956 C C . ILE C 1 57 ? 55.04045 43.28764 86.82538 1.000 45.59522 56 ILE C C 1
ATOM 3957 O O . ILE C 1 57 ? 54.13010 42.52638 86.47307 1.000 44.84989 56 ILE C O 1
ATOM 3962 N N . ASP C 1 58 ? 55.40547 44.38634 86.14063 1.000 46.57666 57 ASP C N 1
ATOM 3963 C CA . ASP C 1 58 ? 54.87621 44.87529 84.86806 1.000 42.59621 57 ASP C CA 1
ATOM 3964 C C . ASP C 1 58 ? 53.42144 44.52986 84.62786 1.000 52.49759 57 ASP C C 1
ATOM 3965 O O . ASP C 1 58 ? 52.52583 44.96469 85.36034 1.000 51.22656 57 ASP C O 1
ATOM 3967 N N . GLY C 1 59 ? 53.19192 43.74201 83.58998 1.000 61.70458 58 GLY C N 1
ATOM 3968 C CA . GLY C 1 59 ? 51.84605 43.46673 83.16130 1.000 66.70033 58 GLY C CA 1
ATOM 3969 C C . GLY C 1 59 ? 51.49521 44.41326 82.03445 1.000 66.47461 58 GLY C C 1
ATOM 3970 O O . GLY C 1 59 ? 51.80300 44.14252 80.86751 1.000 71.12507 58 GLY C O 1
ATOM 3971 N N . THR C 1 60 ? 50.91449 45.56520 82.39021 1.000 52.89313 59 THR C N 1
ATOM 3972 C CA . THR C 1 60 ? 50.46488 46.57869 81.44356 1.000 45.30490 59 THR C CA 1
ATOM 3973 C C . THR C 1 60 ? 50.34094 47.93355 82.12532 1.000 48.21709 59 THR C C 1
ATOM 3974 O O . THR C 1 60 ? 49.87535 47.99125 83.27644 1.000 50.85991 59 THR C O 1
ATOM 3978 N N . PRO C 1 61 ? 50.78910 49.02193 81.49177 1.000 39.78514 60 PRO C N 1
ATOM 3979 C CA . PRO C 1 61 ? 50.70077 50.33367 82.12962 1.000 24.96947 60 PRO C CA 1
ATOM 3980 C C . PRO C 1 61 ? 49.25730 50.75232 82.30168 1.000 26.59424 60 PRO C C 1
ATOM 3981 O O . PRO C 1 61 ? 48.37925 50.38055 81.52147 1.000 34.22029 60 PRO C O 1
ATOM 3985 N N . GLN C 1 62 ? 49.01362 51.52626 83.34644 1.000 28.02260 61 GLN C N 1
ATOM 3986 C CA . GLN C 1 62 ? 47.69309 52.05986 83.63006 1.000 29.18073 61 GLN C CA 1
ATOM 3987 C C . GLN C 1 62 ? 47.70901 53.54666 83.32083 1.000 27.41240 61 GLN C C 1
ATOM 3988 O O . GLN C 1 62 ? 48.70515 54.23428 83.57420 1.000 24.18497 61 GLN C O 1
ATOM 3990 N N . TYR C 1 63 ? 46.62180 54.01819 82.73341 1.000 25.72831 62 TYR C N 1
ATOM 3991 C CA . TYR C 1 63 ? 46.47881 55.40184 82.34376 1.000 26.73244 62 TYR C CA 1
ATOM 3992 C C . TYR C 1 63 ? 45.30770 56.02218 83.08968 1.000 30.08396 62 TYR C C 1
ATOM 3993 O O . TYR C 1 63 ? 44.58019 55.35386 83.82935 1.000 32.22642 62 TYR C O 1
ATOM 4002 N N . ALA C 1 64 ? 45.06912 57.29125 82.80447 1.000 29.18641 63 ALA C N 1
ATOM 4003 C CA . ALA C 1 64 ? 44.02999 58.05160 83.47243 1.000 30.44865 63 ALA C CA 1
ATOM 4004 C C . ALA C 1 64 ? 42.83827 58.16446 82.53580 1.000 33.83104 63 ALA C C 1
ATOM 4005 O O . ALA C 1 64 ? 43.00523 58.19252 81.31483 1.000 36.31817 63 ALA C O 1
ATOM 4007 N N . ALA C 1 65 ? 41.63776 58.15039 83.11224 1.000 28.46041 64 ALA C N 1
ATOM 4008 C CA . ALA C 1 65 ? 40.40256 58.14712 82.34054 1.000 32.08518 64 ALA C CA 1
ATOM 4009 C C . ALA C 1 65 ? 40.49735 58.91643 81.02024 1.000 34.59909 64 ALA C C 1
ATOM 4010 O O . ALA C 1 65 ? 40.38771 58.31798 79.94569 1.000 36.76266 64 ALA C O 1
ATOM 4012 N N . SER C 1 66 ? 40.74212 60.23086 81.10115 1.000 33.70488 65 SER C N 1
ATOM 4013 C CA . SER C 1 66 ? 40.89834 61.14782 79.96327 1.000 39.96338 65 SER C CA 1
ATOM 4014 C C . SER C 1 66 ? 42.03155 60.77901 79.01253 1.000 42.28526 65 SER C C 1
ATOM 4015 O O . SER C 1 66 ? 42.12451 61.36717 77.92551 1.000 36.25341 65 SER C O 1
ATOM 4017 N N . VAL C 1 67 ? 42.94138 59.90619 79.43841 1.000 41.60411 66 VAL C N 1
ATOM 4018 C CA . VAL C 1 67 ? 44.18107 59.63355 78.71801 1.000 34.22027 66 VAL C CA 1
ATOM 4019 C C . VAL C 1 67 ? 44.14460 58.36536 77.86176 1.000 35.04475 66 VAL C C 1
ATOM 4020 O O . VAL C 1 67 ? 44.91064 58.26764 76.88787 1.000 26.33850 66 VAL C O 1
ATOM 4024 N N . LYS C 1 68 ? 43.23910 57.42978 78.15508 1.000 38.11069 67 LYS C N 1
ATOM 4025 C CA . LYS C 1 68 ? 43.26510 56.09621 77.56755 1.000 39.52934 67 LYS C CA 1
ATOM 4026 C C . LYS C 1 68 ? 43.05080 56.17712 76.06319 1.000 45.49198 67 LYS C C 1
ATOM 4027 O O . LYS C 1 68 ? 42.34773 57.05646 75.56023 1.000 53.27171 67 LYS C O 1
ATOM 4033 N N . GLY C 1 69 ? 43.77159 55.31606 75.33638 1.000 35.54430 68 GLY C N 1
ATOM 4034 C CA . GLY C 1 69 ? 43.62311 55.17877 73.90600 1.000 27.27034 68 GLY C CA 1
ATOM 4035 C C . GLY C 1 69 ? 44.34885 56.21147 73.09024 1.000 34.90602 68 GLY C C 1
ATOM 4036 O O . GLY C 1 69 ? 44.46808 56.03847 71.87324 1.000 37.47012 68 GLY C O 1
ATOM 4037 N N . ARG C 1 70 ? 44.81598 57.29366 73.69938 1.000 34.94310 69 ARG C N 1
ATOM 4038 C CA . ARG C 1 70 ? 45.61697 58.26338 72.98449 1.000 32.93552 69 ARG C CA 1
ATOM 4039 C C . ARG C 1 70 ? 47.03438 58.30526 73.48894 1.000 34.77055 69 ARG C C 1
ATOM 4040 O O . ARG C 1 70 ? 47.95932 58.45788 72.68962 1.000 36.79346 69 ARG C O 1
ATOM 4048 N N . PHE C 1 71 ? 47.23133 58.07912 74.77674 1.000 32.73321 70 PHE C N 1
ATOM 4049 C CA . PHE C 1 71 ? 48.54917 58.08987 75.37598 1.000 32.73662 70 PHE C CA 1
ATOM 4050 C C . PHE C 1 71 ? 48.99751 56.65978 75.60253 1.000 29.20927 70 PHE C C 1
ATOM 4051 O O . PHE C 1 71 ? 48.18630 55.76530 75.85269 1.000 28.25218 70 PHE C O 1
ATOM 4059 N N . THR C 1 72 ? 50.30237 56.45908 75.53420 1.000 24.01816 71 THR C N 1
ATOM 4060 C CA . THR C 1 72 ? 50.85336 55.12135 75.61200 1.000 21.61207 71 THR C CA 1
ATOM 4061 C C . THR C 1 72 ? 52.22043 55.25488 76.27250 1.000 24.94888 71 THR C C 1
ATOM 4062 O O . THR C 1 72 ? 53.08134 56.00027 75.79748 1.000 26.51298 71 THR C O 1
ATOM 4066 N N . ILE C 1 73 ? 52.40706 54.59519 77.40490 1.000 21.93918 72 ILE C N 1
ATOM 4067 C CA . ILE C 1 73 ? 53.64266 54.72416 78.16659 1.000 22.46357 72 ILE C CA 1
ATOM 4068 C C . ILE C 1 73 ? 54.45575 53.45276 77.98930 1.000 25.27177 72 ILE C C 1
ATOM 4069 O O . ILE C 1 73 ? 53.91712 52.35263 77.82759 1.000 26.04283 72 ILE C O 1
ATOM 4074 N N . SER C 1 74 ? 55.76637 53.61838 77.97030 1.000 24.07667 73 SER C N 1
ATOM 4075 C CA . SER C 1 74 ? 56.67768 52.52802 77.69484 1.000 22.18222 73 SER C CA 1
ATOM 4076 C C . SER C 1 74 ? 58.00982 52.86446 78.34839 1.000 24.54221 73 SER C C 1
ATOM 4077 O O . SER C 1 74 ? 58.24433 53.98861 78.79905 1.000 26.27834 73 SER C O 1
ATOM 4080 N N . ARG C 1 75 ? 58.87191 51.86735 78.42088 1.000 18.87659 74 ARG C N 1
ATOM 4081 C CA . ARG C 1 75 ? 60.10314 51.96037 79.17925 1.000 20.50488 74 ARG C CA 1
ATOM 4082 C C . ARG C 1 75 ? 61.22963 51.36982 78.34390 1.000 26.80283 74 ARG C C 1
ATOM 4083 O O . ARG C 1 75 ? 60.98541 50.64291 77.37875 1.000 27.05342 74 ARG C O 1
ATOM 4091 N N . ASP C 1 76 ? 62.46804 51.75196 78.65834 1.000 24.53934 75 ASP C N 1
ATOM 4092 C CA . ASP C 1 76 ? 63.64957 51.10518 78.07368 1.000 21.58540 75 ASP C CA 1
ATOM 4093 C C . ASP C 1 76 ? 64.67629 50.92084 79.18475 1.000 25.14147 75 ASP C C 1
ATOM 4094 O O . ASP C 1 76 ? 65.36108 51.88703 79.52700 1.000 27.62260 75 ASP C O 1
ATOM 4099 N N . ASP C 1 77 ? 64.79512 49.69609 79.73050 1.000 32.00023 76 ASP C N 1
ATOM 4100 C CA . ASP C 1 77 ? 65.67564 49.47578 80.88789 1.000 27.63258 76 ASP C CA 1
ATOM 4101 C C . ASP C 1 77 ? 67.16922 49.62524 80.58714 1.000 31.18621 76 ASP C C 1
ATOM 4102 O O . ASP C 1 77 ? 67.88480 50.18799 81.43117 1.000 33.10960 76 ASP C O 1
ATOM 4107 N N . SER C 1 78 ? 67.65350 49.21497 79.39050 1.000 30.99551 77 SER C N 1
ATOM 4108 C CA . SER C 1 78 ? 69.09147 49.28605 79.07886 1.000 35.33510 77 SER C CA 1
ATOM 4109 C C . SER C 1 78 ? 69.58046 50.73329 78.94997 1.000 35.98737 77 SER C C 1
ATOM 4110 O O . SER C 1 78 ? 70.77432 51.00206 79.12955 1.000 43.37708 77 SER C O 1
ATOM 4113 N N . ASN C 1 79 ? 68.67722 51.69069 78.73891 1.000 34.00259 78 ASN C N 1
ATOM 4114 C CA . ASN C 1 79 ? 69.10930 53.07720 78.61719 1.000 31.41374 78 ASN C CA 1
ATOM 4115 C C . ASN C 1 79 ? 68.48247 53.99428 79.65540 1.000 31.00844 78 ASN C C 1
ATOM 4116 O O . ASN C 1 79 ? 68.49828 55.21180 79.47671 1.000 35.61380 78 ASN C O 1
ATOM 4121 N N . SER C 1 80 ? 67.89536 53.43622 80.70479 1.000 33.08571 79 SER C N 1
ATOM 4122 C CA . SER C 1 80 ? 67.36397 54.21002 81.81232 1.000 25.56091 79 SER C CA 1
ATOM 4123 C C . SER C 1 80 ? 66.41717 55.28644 81.29960 1.000 28.73758 79 SER C C 1
ATOM 4124 O O . SER C 1 80 ? 66.56570 56.47170 81.60473 1.000 30.01757 79 SER C O 1
ATOM 4127 N N . ILE C 1 81 ? 65.44092 54.88123 80.49327 1.000 28.81155 80 ILE C N 1
ATOM 4128 C CA . ILE C 1 81 ? 64.60695 55.89525 79.86486 1.000 26.48751 80 ILE C CA 1
ATOM 4129 C C . ILE C 1 81 ? 63.18570 55.37780 79.66851 1.000 24.24524 80 ILE C C 1
ATOM 4130 O O . ILE C 1 81 ? 62.98131 54.30153 79.09940 1.000 25.06480 80 ILE C O 1
ATOM 4135 N N . ALA C 1 82 ? 62.21240 56.08745 80.24098 1.000 19.53246 81 ALA C N 1
ATOM 4136 C CA . ALA C 1 82 ? 60.78662 55.86848 80.03955 1.000 17.99030 81 ALA C CA 1
ATOM 4137 C C . ALA C 1 82 ? 60.25218 56.93779 79.09625 1.000 25.05777 81 ALA C C 1
ATOM 4138 O O . ALA C 1 82 ? 60.84433 58.01176 78.95071 1.000 27.00002 81 ALA C O 1
ATOM 4140 N N . TYR C 1 83 ? 59.12378 56.63577 78.44788 1.000 25.61362 82 TYR C N 1
ATOM 4141 C CA . TYR C 1 83 ? 58.56599 57.50906 77.42407 1.000 24.85014 82 TYR C CA 1
ATOM 4142 C C . TYR C 1 83 ? 57.06917 57.71105 77.63964 1.000 25.85078 82 TYR C C 1
ATOM 4143 O O . TYR C 1 83 ? 56.37262 56.84522 78.17812 1.000 21.74971 82 TYR C O 1
ATOM 4152 N N . LEU C 1 84 ? 56.58496 58.88015 77.21677 1.000 24.87166 83 LEU C N 1
ATOM 4153 C CA . LEU C 1 84 ? 55.16174 59.12484 77.05732 1.000 23.18262 83 LEU C CA 1
ATOM 4154 C C . LEU C 1 84 ? 54.94179 59.55724 75.61978 1.000 26.86824 83 LEU C C 1
ATOM 4155 O O . LEU C 1 84 ? 55.52034 60.55023 75.17179 1.000 25.81401 83 LEU C O 1
ATOM 4160 N N . GLN C 1 85 ? 54.15858 58.76972 74.89121 1.000 27.87217 84 GLN C N 1
ATOM 4161 C CA . GLN C 1 85 ? 53.75033 59.07171 73.53039 1.000 25.19112 84 GLN C CA 1
ATOM 4162 C C . GLN C 1 85 ? 52.32388 59.59005 73.58360 1.000 30.68194 84 GLN C C 1
ATOM 4163 O O . GLN C 1 85 ? 51.41987 58.87925 74.04311 1.000 28.27914 84 GLN C O 1
ATOM 4169 N N . MET C 1 86 ? 52.11398 60.79337 73.06182 1.000 30.08491 85 MET C N 1
ATOM 4170 C CA . MET C 1 86 ? 50.80951 61.44018 73.06315 1.000 30.38385 85 MET C CA 1
ATOM 4171 C C . MET C 1 86 ? 50.34506 61.52279 71.62485 1.000 27.93677 85 MET C C 1
ATOM 4172 O O . MET C 1 86 ? 51.12337 61.89496 70.74653 1.000 30.39538 85 MET C O 1
ATOM 4177 N N . ASN C 1 87 ? 49.10810 61.11785 71.37969 1.000 29.79798 86 ASN C N 1
ATOM 4178 C CA . ASN C 1 87 ? 48.52775 61.11696 70.04574 1.000 26.85932 86 ASN C CA 1
ATOM 4179 C C . ASN C 1 87 ? 47.23612 61.91567 70.06718 1.000 28.34314 86 ASN C C 1
ATOM 4180 O O . ASN C 1 87 ? 46.55448 61.98185 71.09141 1.000 38.46586 86 ASN C O 1
ATOM 4185 N N . SER C 1 88 ? 46.89876 62.51277 68.93064 1.000 27.93335 87 SER C N 1
ATOM 4186 C CA . SER C 1 88 ? 45.69479 63.33176 68.78479 1.000 32.96622 87 SER C CA 1
ATOM 4187 C C . SER C 1 88 ? 45.58139 64.38851 69.89208 1.000 31.23643 87 SER C C 1
ATOM 4188 O O . SER C 1 88 ? 44.57336 64.49943 70.59654 1.000 26.52670 87 SER C O 1
ATOM 4191 N N . LEU C 1 89 ? 46.63534 65.19780 69.99944 1.000 30.27918 88 LEU C N 1
ATOM 4192 C CA . LEU C 1 89 ? 46.70365 66.24596 71.01615 1.000 36.81508 88 LEU C CA 1
ATOM 4193 C C . LEU C 1 89 ? 45.64996 67.32216 70.78682 1.000 34.70260 88 LEU C C 1
ATOM 4194 O O . LEU C 1 89 ? 45.47900 67.81758 69.66739 1.000 33.00544 88 LEU C O 1
ATOM 4199 N N . THR C 1 90 ? 44.90559 67.63855 71.83394 1.000 29.27072 89 THR C N 1
ATOM 4200 C CA . THR C 1 90 ? 43.98243 68.76033 71.82377 1.000 34.11602 89 THR C CA 1
ATOM 4201 C C . THR C 1 90 ? 44.57671 69.90088 72.64560 1.000 32.80865 89 THR C C 1
ATOM 4202 O O . THR C 1 90 ? 45.63969 69.76209 73.25348 1.000 31.59482 89 THR C O 1
ATOM 4206 N N . THR C 1 91 ? 43.91845 71.06191 72.61935 1.000 26.35572 90 THR C N 1
ATOM 4207 C CA . THR C 1 91 ? 44.40543 72.15365 73.45544 1.000 31.34158 90 THR C CA 1
ATOM 4208 C C . THR C 1 91 ? 44.31592 71.81455 74.93443 1.000 29.89028 90 THR C C 1
ATOM 4209 O O . THR C 1 91 ? 45.08484 72.35949 75.72735 1.000 31.79200 90 THR C O 1
ATOM 4213 N N . GLU C 1 92 ? 43.42898 70.90083 75.32106 1.000 34.24854 91 GLU C N 1
ATOM 4214 C CA . GLU C 1 92 ? 43.32972 70.47894 76.71628 1.000 32.39318 91 GLU C CA 1
ATOM 4215 C C . GLU C 1 92 ? 44.51553 69.67456 77.18278 1.000 29.66965 91 GLU C C 1
ATOM 4216 O O . GLU C 1 92 ? 44.51822 69.22374 78.32689 1.000 33.90923 91 GLU C O 1
ATOM 4222 N N . ASP C 1 93 ? 45.51267 69.48704 76.33844 1.000 34.40931 92 ASP C N 1
ATOM 4223 C CA . ASP C 1 93 ? 46.73008 68.78949 76.70190 1.000 31.92869 92 ASP C CA 1
ATOM 4224 C C . ASP C 1 93 ? 47.86069 69.74553 77.03788 1.000 29.97629 92 ASP C C 1
ATOM 4225 O O . ASP C 1 93 ? 48.97081 69.29506 77.32636 1.000 32.32255 92 ASP C O 1
ATOM 4230 N N . THR C 1 94 ? 47.63532 71.04659 76.94473 1.000 26.87143 93 THR C N 1
ATOM 4231 C CA . THR C 1 94 ? 48.68422 71.97867 77.31800 1.000 30.29800 93 THR C CA 1
ATOM 4232 C C . THR C 1 94 ? 48.92956 71.87666 78.81630 1.000 30.08251 93 THR C C 1
ATOM 4233 O O . THR C 1 94 ? 48.00423 72.03513 79.61826 1.000 27.68068 93 THR C O 1
ATOM 4237 N N . ALA C 1 95 ? 50.17104 71.59383 79.18039 1.000 23.11116 94 ALA C N 1
ATOM 4238 C CA . ALA C 1 95 ? 50.57432 71.45186 80.56398 1.000 25.64195 94 ALA C CA 1
ATOM 4239 C C . ALA C 1 95 ? 52.08276 71.33856 80.56127 1.000 29.05667 94 ALA C C 1
ATOM 4240 O O . ALA C 1 95 ? 52.70989 71.20073 79.50587 1.000 23.50744 94 ALA C O 1
ATOM 4242 N N . ILE C 1 96 ? 52.66271 71.41193 81.74910 1.000 27.12804 95 ILE C N 1
ATOM 4243 C CA . ILE C 1 96 ? 54.02172 70.93602 81.93569 1.000 27.20280 95 ILE C CA 1
ATOM 4244 C C . ILE C 1 96 ? 53.91760 69.46711 82.28980 1.000 25.66588 95 ILE C C 1
ATOM 4245 O O . ILE C 1 96 ? 53.12561 69.08289 83.16126 1.000 23.20502 95 ILE C O 1
ATOM 4250 N N . TYR C 1 97 ? 54.71691 68.65015 81.61927 1.000 23.80675 96 TYR C N 1
ATOM 4251 C CA . TYR C 1 97 ? 54.65778 67.20561 81.74972 1.000 23.64469 96 TYR C CA 1
ATOM 4252 C C . TYR C 1 97 ? 55.83406 66.76232 82.59957 1.000 24.85124 96 TYR C C 1
ATOM 4253 O O . TYR C 1 97 ? 56.97805 67.13305 82.32117 1.000 30.39935 96 TYR C O 1
ATOM 4262 N N . TYR C 1 98 ? 55.53887 66.05784 83.68779 1.000 26.40175 97 TYR C N 1
ATOM 4263 C CA . TYR C 1 98 ? 56.54519 65.65275 84.65958 1.000 29.04186 97 TYR C CA 1
ATOM 4264 C C . TYR C 1 98 ? 56.65825 64.13644 84.68400 1.000 26.45240 97 TYR C C 1
ATOM 4265 O O . TYR C 1 98 ? 55.64565 63.42759 84.59776 1.000 19.21362 97 TYR C O 1
ATOM 4274 N N . CYS C 1 99 ? 57.89696 63.65684 84.80514 1.000 25.86262 98 CYS C N 1
ATOM 4275 C CA . CYS C 1 99 ? 58.20762 62.24559 84.95563 1.000 23.18253 98 CYS C CA 1
ATOM 4276 C C . CYS C 1 99 ? 58.70104 61.98399 86.36906 1.000 26.28329 98 CYS C C 1
ATOM 4277 O O . CYS C 1 99 ? 59.58283 62.69740 86.85108 1.000 30.41736 98 CYS C O 1
ATOM 4280 N N . ALA C 1 100 ? 58.23167 60.90181 86.99959 1.000 25.05005 99 ALA C N 1
ATOM 4281 C CA . ALA C 1 100 ? 58.52131 60.69625 88.41796 1.000 26.55424 99 ALA C CA 1
ATOM 4282 C C . ALA C 1 100 ? 58.75522 59.22610 88.73844 1.000 27.43886 99 ALA C C 1
ATOM 4283 O O . ALA C 1 100 ? 58.05044 58.34556 88.23798 1.000 29.33841 99 ALA C O 1
ATOM 4285 N N . ARG C 1 101 ? 59.67666 58.99001 89.67731 1.000 22.19096 100 ARG C N 1
ATOM 4286 C CA . ARG C 1 101 ? 60.05415 57.65418 90.12569 1.000 26.58880 100 ARG C CA 1
ATOM 4287 C C . ARG C 1 101 ? 59.29673 57.23293 91.38276 1.000 28.42436 100 ARG C C 1
ATOM 4288 O O . ARG C 1 101 ? 59.10075 58.03792 92.29466 1.000 32.84775 100 ARG C O 1
ATOM 4296 N N . ASP C 1 102 ? 58.86278 55.96660 91.41560 1.000 26.22636 101 ASP C N 1
ATOM 4297 C CA . ASP C 1 102 ? 58.34411 55.35335 92.64006 1.000 24.34565 101 ASP C CA 1
ATOM 4298 C C . ASP C 1 102 ? 59.29357 55.59862 93.80238 1.000 25.92256 101 ASP C C 1
ATOM 4299 O O . ASP C 1 102 ? 60.51554 55.52378 93.64424 1.000 28.33118 101 ASP C O 1
ATOM 4304 N N . PHE C 1 103 ? 58.72545 55.95409 94.96769 1.000 26.87446 102 PHE C N 1
ATOM 4305 C CA . PHE C 1 103 ? 59.54667 56.06998 96.17166 1.000 23.56602 102 PHE C CA 1
ATOM 4306 C C . PHE C 1 103 ? 60.26923 54.76807 96.48948 1.000 22.30379 102 PHE C C 1
ATOM 4307 O O . PHE C 1 103 ? 61.41847 54.80458 96.92059 1.000 20.23422 102 PHE C O 1
ATOM 4315 N N . TYR C 1 104 ? 59.65072 53.61787 96.22450 1.000 25.74789 103 TYR C N 1
ATOM 4316 C CA . TYR C 1 104 ? 60.25244 52.32170 96.51435 1.000 30.37104 103 TYR C CA 1
ATOM 4317 C C . TYR C 1 104 ? 60.49629 51.52095 95.23762 1.000 29.12392 103 TYR C C 1
ATOM 4318 O O . TYR C 1 104 ? 60.02918 51.87707 94.15466 1.000 30.09201 103 TYR C O 1
ATOM 4327 N N . ASP C 1 105 ? 61.25114 50.42546 95.38562 1.000 27.38279 104 ASP C N 1
ATOM 4328 C CA . ASP C 1 105 ? 61.41906 49.41014 94.34979 1.000 24.69353 104 ASP C CA 1
ATOM 4329 C C . ASP C 1 105 ? 60.29211 48.37975 94.41166 1.000 27.01830 104 ASP C C 1
ATOM 4330 O O . ASP C 1 105 ? 59.44102 48.40286 95.30777 1.000 26.03627 104 ASP C O 1
ATOM 4335 N N . PHE C 1 106 ? 60.28478 47.46166 93.43822 1.000 24.14311 105 PHE C N 1
ATOM 4336 C CA . PHE C 1 106 ? 59.15451 46.54571 93.35156 1.000 25.14476 105 PHE C CA 1
ATOM 4337 C C . PHE C 1 106 ? 59.04949 45.62868 94.56094 1.000 25.45214 105 PHE C C 1
ATOM 4338 O O . PHE C 1 106 ? 57.94326 45.18439 94.89590 1.000 22.44059 105 PHE C O 1
ATOM 4346 N N . TRP C 1 107 ? 60.15872 45.39662 95.26406 1.000 24.51043 106 TRP C N 1
ATOM 4347 C CA . TRP C 1 107 ? 60.12205 44.47574 96.39098 1.000 23.73777 106 TRP C CA 1
ATOM 4348 C C . TRP C 1 107 ? 59.11969 44.93461 97.44192 1.000 25.19142 106 TRP C C 1
ATOM 4349 O O . TRP C 1 107 ? 58.48958 44.10654 98.10475 1.000 38.31711 106 TRP C O 1
ATOM 4360 N N . ASN C 1 108 ? 58.98599 46.24456 97.64174 1.000 31.04731 107 ASN C N 1
ATOM 4361 C CA . ASN C 1 108 ? 58.35983 46.77057 98.85494 1.000 28.53171 107 ASN C CA 1
ATOM 4362 C C . ASN C 1 108 ? 56.83268 46.72428 98.79809 1.000 25.06368 107 ASN C C 1
ATOM 4363 O O . ASN C 1 108 ? 56.21464 47.04750 97.78125 1.000 20.69946 107 ASN C O 1
ATOM 4368 N N . GLU C 1 109 ? 56.23491 46.39014 99.94815 1.000 33.76390 108 GLU C N 1
ATOM 4369 C CA . GLU C 1 109 ? 54.78306 46.28606 100.08607 1.000 32.91335 108 GLU C CA 1
ATOM 4370 C C . GLU C 1 109 ? 54.07784 47.59771 99.75539 1.000 36.20252 108 GLU C C 1
ATOM 4371 O O . GLU C 1 109 ? 52.91606 47.58159 99.33582 1.000 35.09100 108 GLU C O 1
ATOM 4373 N N . PHE C 1 110 ? 54.71429 48.73330 100.03963 1.000 27.96592 109 PHE C N 1
ATOM 4374 C CA . PHE C 1 110 ? 54.13606 50.04861 99.82264 1.000 30.02712 109 PHE C CA 1
ATOM 4375 C C . PHE C 1 110 ? 54.50510 50.67748 98.46988 1.000 34.59327 109 PHE C C 1
ATOM 4376 O O . PHE C 1 110 ? 54.27897 51.88193 98.28078 1.000 32.80578 109 PHE C O 1
ATOM 4384 N N . SER C 1 111 ? 55.09638 49.91554 97.54491 1.000 29.80201 110 SER C N 1
ATOM 4385 C CA . SER C 1 111 ? 55.42989 50.46404 96.24280 1.000 20.67204 110 SER C CA 1
ATOM 4386 C C . SER C 1 111 ? 54.15589 50.83685 95.49359 1.000 23.42988 110 SER C C 1
ATOM 4387 O O . SER C 1 111 ? 53.05508 50.43372 95.86138 1.000 29.67918 110 SER C O 1
ATOM 4390 N N . HIS C 1 112 ? 54.32397 51.60276 94.40816 1.000 27.41532 111 HIS C N 1
ATOM 4391 C CA . HIS C 1 112 ? 53.21306 52.10907 93.58094 1.000 26.35872 111 HIS C CA 1
ATOM 4392 C C . HIS C 1 112 ? 52.27747 53.03721 94.36897 1.000 27.22248 111 HIS C C 1
ATOM 4393 O O . HIS C 1 112 ? 51.08724 53.15207 94.06007 1.000 29.89320 111 HIS C O 1
ATOM 4400 N N . ARG C 1 113 ? 52.80736 53.73507 95.37250 1.000 24.80853 112 ARG C N 1
ATOM 4401 C CA . ARG C 1 113 ? 51.97764 54.54981 96.24435 1.000 24.38506 112 ARG C CA 1
ATOM 4402 C C . ARG C 1 113 ? 52.49749 55.97140 96.38882 1.000 26.90834 112 ARG C C 1
ATOM 4403 O O . ARG C 1 113 ? 51.70490 56.89435 96.59484 1.000 28.09121 112 ARG C O 1
ATOM 4411 N N . THR C 1 114 ? 53.82241 56.15083 96.34994 1.000 29.62465 113 THR C N 1
ATOM 4412 C CA . THR C 1 114 ? 54.46941 57.43767 96.60220 1.000 27.19004 113 THR C CA 1
ATOM 4413 C C . THR C 1 114 ? 55.46530 57.75094 95.49801 1.000 27.10754 113 THR C C 1
ATOM 4414 O O . THR C 1 114 ? 56.28594 56.90168 95.13988 1.000 25.01415 113 THR C O 1
ATOM 4418 N N . PHE C 1 115 ? 55.45645 58.98872 95.00940 1.000 28.69798 114 PHE C N 1
ATOM 4419 C CA . PHE C 1 115 ? 56.30570 59.34094 93.88082 1.000 25.28604 114 PHE C CA 1
ATOM 4420 C C . PHE C 1 115 ? 57.19739 60.52425 94.19846 1.000 29.74782 114 PHE C C 1
ATOM 4421 O O . PHE C 1 115 ? 56.76588 61.49619 94.82468 1.000 34.65820 114 PHE C O 1
ATOM 4429 N N . ASP C 1 116 ? 58.43494 60.44387 93.71187 1.000 30.76603 115 ASP C N 1
ATOM 4430 C CA . ASP C 1 116 ? 59.49133 61.36168 94.09018 1.000 30.16048 115 ASP C CA 1
ATOM 4431 C C . ASP C 1 116 ? 60.38738 61.64661 92.88304 1.000 30.73319 115 ASP C C 1
ATOM 4432 O O . ASP C 1 116 ? 60.17205 61.13722 91.77837 1.000 29.74478 115 ASP C O 1
ATOM 4437 N N . PHE C 1 117 ? 61.41540 62.46486 93.11765 1.000 33.71092 116 PHE C N 1
ATOM 4438 C CA . PHE C 1 117 ? 62.47523 62.75611 92.14907 1.000 27.61605 116 PHE C CA 1
ATOM 4439 C C . PHE C 1 117 ? 61.91677 63.27367 90.83321 1.000 30.30605 116 PHE C C 1
ATOM 4440 O O . PHE C 1 117 ? 62.55826 63.14262 89.78299 1.000 27.19169 116 PHE C O 1
ATOM 4448 N N . TRP C 1 118 ? 60.76091 63.94173 90.91058 1.000 28.57302 117 TRP C N 1
ATOM 4449 C CA . TRP C 1 118 ? 60.14500 64.52780 89.73334 1.000 28.85153 117 TRP C CA 1
ATOM 4450 C C . TRP C 1 118 ? 61.17878 65.36619 89.00191 1.000 32.09152 117 TRP C C 1
ATOM 4451 O O . TRP C 1 118 ? 62.00933 66.02270 89.63607 1.000 34.05063 117 TRP C O 1
ATOM 4462 N N . GLY C 1 119 ? 61.18599 65.30898 87.66893 1.000 25.23656 118 GLY C N 1
ATOM 4463 C CA . GLY C 1 119 ? 62.14094 66.13056 86.95946 1.000 30.76690 118 GLY C CA 1
ATOM 4464 C C . GLY C 1 119 ? 61.68370 67.57550 86.87386 1.000 29.95889 118 GLY C C 1
ATOM 4465 O O . GLY C 1 119 ? 60.64334 67.96734 87.40408 1.000 27.64359 118 GLY C O 1
ATOM 4466 N N . GLN C 1 120 ? 62.35492 68.31912 86.00275 1.000 29.76795 119 GLN C N 1
ATOM 4467 C CA . GLN C 1 120 ? 62.01473 69.72666 85.83770 1.000 36.39006 119 GLN C CA 1
ATOM 4468 C C . GLN C 1 120 ? 60.72493 69.91201 85.05137 1.000 34.60069 119 GLN C C 1
ATOM 4469 O O . GLN C 1 120 ? 60.08747 70.96132 85.17490 1.000 33.84989 119 GLN C O 1
ATOM 4475 N N . GLY C 1 121 ? 60.30800 68.91531 84.28171 1.000 35.36569 120 GLY C N 1
ATOM 4476 C CA . GLY C 1 121 ? 59.16851 69.08304 83.40811 1.000 36.27257 120 GLY C CA 1
ATOM 4477 C C . GLY C 1 121 ? 59.58484 69.48975 82.00060 1.000 36.98768 120 GLY C C 1
ATOM 4478 O O . GLY C 1 121 ? 60.71663 69.90983 81.74164 1.000 37.93829 120 GLY C O 1
ATOM 4479 N N . THR C 1 122 ? 58.68478 69.25786 81.05749 1.000 30.94303 121 THR C N 1
ATOM 4480 C CA . THR C 1 122 ? 58.85674 69.76280 79.70730 1.000 30.51987 121 THR C CA 1
ATOM 4481 C C . THR C 1 122 ? 57.49985 70.31543 79.28038 1.000 31.25221 121 THR C C 1
ATOM 4482 O O . THR C 1 122 ? 56.48045 69.63739 79.43370 1.000 31.97071 121 THR C O 1
ATOM 4486 N N . LEU C 1 123 ? 57.46993 71.56239 78.81007 1.000 29.79781 122 LEU C N 1
ATOM 4487 C CA . LEU C 1 123 ? 56.20338 72.22423 78.51605 1.000 25.74847 122 LEU C CA 1
ATOM 4488 C C . LEU C 1 123 ? 55.71536 71.79245 77.14757 1.000 27.36675 122 LEU C C 1
ATOM 4489 O O . LEU C 1 123 ? 56.49818 71.74925 76.19108 1.000 27.75516 122 LEU C O 1
ATOM 4494 N N . VAL C 1 124 ? 54.43711 71.44007 77.05050 1.000 24.23439 123 VAL C N 1
ATOM 4495 C CA . VAL C 1 124 ? 53.80646 71.22894 75.75483 1.000 24.54085 123 VAL C CA 1
ATOM 4496 C C . VAL C 1 124 ? 52.64840 72.20424 75.62433 1.000 26.25317 123 VAL C C 1
ATOM 4497 O O . VAL C 1 124 ? 51.68510 72.12107 76.39301 1.000 26.01779 123 VAL C O 1
ATOM 4501 N N . THR C 1 125 ? 52.72732 73.10109 74.63053 1.000 28.80455 124 THR C N 1
ATOM 4502 C CA . THR C 1 125 ? 51.66063 74.04578 74.31108 1.000 31.14090 124 THR C CA 1
ATOM 4503 C C . THR C 1 125 ? 51.03184 73.61370 72.99836 1.000 34.93815 124 THR C C 1
ATOM 4504 O O . THR C 1 125 ? 51.73728 73.37317 72.01488 1.000 33.76313 124 THR C O 1
ATOM 4508 N N . VAL C 1 126 ? 49.70699 73.57315 72.96619 1.000 34.06069 125 VAL C N 1
ATOM 4509 C CA . VAL C 1 126 ? 48.97951 73.10434 71.80475 1.000 29.44259 125 VAL C CA 1
ATOM 4510 C C . VAL C 1 126 ? 48.14626 74.27262 71.31862 1.000 35.20459 125 VAL C C 1
ATOM 4511 O O . VAL C 1 126 ? 47.34908 74.82733 72.08160 1.000 37.51681 125 VAL C O 1
ATOM 4515 N N . SER C 1 127 ? 48.35749 74.65951 70.06182 1.000 37.38223 126 SER C N 1
ATOM 4516 C CA . SER C 1 127 ? 47.77798 75.85411 69.47692 1.000 32.74635 126 SER C CA 1
ATOM 4517 C C . SER C 1 127 ? 46.25953 75.76157 69.43077 1.000 35.44433 126 SER C C 1
ATOM 4518 O O . SER C 1 127 ? 45.66092 74.71580 69.66946 1.000 35.20723 126 SER C O 1
ATOM 4521 N N . SER C 1 128 ? 45.64307 76.87563 69.05335 1.000 40.67578 127 SER C N 1
ATOM 4522 C CA . SER C 1 128 ? 44.20144 76.92393 68.85957 1.000 44.41330 127 SER C CA 1
ATOM 4523 C C . SER C 1 128 ? 43.77916 76.37212 67.50118 1.000 35.20077 127 SER C C 1
ATOM 4524 O O . SER C 1 128 ? 42.68539 75.82275 67.36741 1.000 28.81821 127 SER C O 1
ATOM 4527 N N . GLN C 1 149 ? 34.00146 67.29310 89.94115 1.000 66.52453 148 GLN C N 1
ATOM 4528 C CA . GLN C 1 149 ? 33.55304 66.17166 90.75846 1.000 66.16437 148 GLN C CA 1
ATOM 4529 C C . GLN C 1 149 ? 34.66590 65.13668 90.85348 1.000 70.12853 148 GLN C C 1
ATOM 4530 O O . GLN C 1 149 ? 34.42552 63.92523 90.74655 1.000 64.96686 148 GLN C O 1
ATOM 4532 N N . SER C 1 150 ? 35.88552 65.63884 91.05891 1.000 66.92776 149 SER C N 1
ATOM 4533 C CA . SER C 1 150 ? 37.08856 64.81609 91.07682 1.000 58.44457 149 SER C CA 1
ATOM 4534 C C . SER C 1 150 ? 38.30549 65.66366 91.42794 1.000 65.76377 149 SER C C 1
ATOM 4535 O O . SER C 1 150 ? 38.99304 66.16263 90.52983 1.000 72.28378 149 SER C O 1
ATOM 4537 N N . ALA C 1 151 ? 38.57573 65.82884 92.72327 1.000 60.31014 150 ALA C N 1
ATOM 4538 C CA . ALA C 1 151 ? 39.69781 66.61000 93.24005 1.000 53.42290 150 ALA C CA 1
ATOM 4539 C C . ALA C 1 151 ? 39.63187 66.53735 94.76142 1.000 46.17041 150 ALA C C 1
ATOM 4540 O O . ALA C 1 151 ? 38.68656 65.98773 95.33503 1.000 47.77819 150 ALA C O 1
ATOM 4542 N N . LEU C 1 152 ? 40.65568 67.08447 95.40900 1.000 38.17452 151 LEU C N 1
ATOM 4543 C CA . LEU C 1 152 ? 40.61812 67.34896 96.83900 1.000 34.73351 151 LEU C CA 1
ATOM 4544 C C . LEU C 1 152 ? 40.55559 68.85606 97.07604 1.000 38.21411 151 LEU C C 1
ATOM 4545 O O . LEU C 1 152 ? 41.09362 69.64831 96.29847 1.000 36.14356 151 LEU C O 1
ATOM 4550 N N . THR C 1 153 ? 39.90273 69.25399 98.15776 1.000 29.25280 152 THR C N 1
ATOM 4551 C CA . THR C 1 153 ? 39.64364 70.65881 98.39691 1.000 27.03935 152 THR C CA 1
ATOM 4552 C C . THR C 1 153 ? 40.76629 71.25391 99.23003 1.000 27.60674 152 THR C C 1
ATOM 4553 O O . THR C 1 153 ? 41.12351 70.73179 100.28666 1.000 31.55922 152 THR C O 1
ATOM 4557 N N . GLN C 1 154 ? 41.30938 72.35882 98.75144 1.000 28.34358 153 GLN C N 1
ATOM 4558 C CA . GLN C 1 154 ? 42.48750 72.91633 99.30315 1.000 24.32618 153 GLN C CA 1
ATOM 4559 C C . GLN C 1 154 ? 42.33244 74.43718 99.23656 1.000 30.68692 153 GLN C C 1
ATOM 4560 O O . GLN C 1 154 ? 42.05032 74.99017 98.15072 1.000 32.76992 153 GLN C O 1
ATOM 4566 N N . PRO C 1 155 ? 42.50666 75.14177 100.34911 1.000 34.86006 154 PRO C N 1
ATOM 4567 C CA . PRO C 1 155 ? 42.31473 76.59617 100.34150 1.000 26.42133 154 PRO C CA 1
ATOM 4568 C C . PRO C 1 155 ? 43.25110 77.30154 99.36133 1.000 27.53312 154 PRO C C 1
ATOM 4569 O O . PRO C 1 155 ? 44.40287 76.90162 99.17890 1.000 26.18716 154 PRO C O 1
ATOM 4573 N N . ALA C 1 156 ? 42.71330 78.31617 98.66569 1.000 28.34815 155 ALA C N 1
ATOM 4574 C CA . ALA C 1 156 ? 43.48306 79.02283 97.63855 1.000 23.12122 155 ALA C CA 1
ATOM 4575 C C . ALA C 1 156 ? 44.75183 79.65503 98.19885 1.000 25.24364 155 ALA C C 1
ATOM 4576 O O . ALA C 1 156 ? 45.77350 79.73119 97.50416 1.000 28.55593 155 ALA C O 1
ATOM 4578 N N . SER C 1 157 ? 44.70823 80.13223 99.43956 1.000 23.38724 156 SER C N 1
ATOM 4579 C CA . SER C 1 157 ? 45.79512 80.95587 99.94845 1.000 26.70563 156 SER C CA 1
ATOM 4580 C C . SER C 1 157 ? 45.92185 80.86520 101.46506 1.000 25.83556 156 SER C C 1
ATOM 4581 O O . SER C 1 157 ? 44.93954 80.70817 102.19754 1.000 23.69674 156 SER C O 1
ATOM 4584 N N . ALA C 1 158 ? 47.15744 80.98583 101.92323 1.000 24.23463 157 ALA C N 1
ATOM 4585 C CA . ALA C 1 158 ? 47.45824 81.03023 103.34051 1.000 29.57931 157 ALA C CA 1
ATOM 4586 C C . ALA C 1 158 ? 48.77278 81.77962 103.48689 1.000 32.51523 157 ALA C C 1
ATOM 4587 O O . ALA C 1 158 ? 49.54264 81.89767 102.52565 1.000 32.77223 157 ALA C O 1
ATOM 4589 N N . SER C 1 159 ? 49.01367 82.32602 104.68043 1.000 30.32113 158 SER C N 1
ATOM 4590 C CA . SER C 1 159 ? 50.20227 83.14529 104.85914 1.000 36.00727 158 SER C CA 1
ATOM 4591 C C . SER C 1 159 ? 50.65976 83.10609 106.30636 1.000 31.70103 158 SER C C 1
ATOM 4592 O O . SER C 1 159 ? 49.94049 82.65949 107.20173 1.000 30.79256 158 SER C O 1
ATOM 4595 N N . GLY C 1 160 ? 51.89358 83.56993 106.49816 1.000 29.31632 159 GLY C N 1
ATOM 4596 C CA . GLY C 1 160 ? 52.55457 83.68469 107.78496 1.000 30.10151 159 GLY C CA 1
ATOM 4597 C C . GLY C 1 160 ? 53.80418 84.52158 107.61918 1.000 30.85845 159 GLY C C 1
ATOM 4598 O O . GLY C 1 160 ? 54.22254 84.84489 106.50547 1.000 37.53405 159 GLY C O 1
ATOM 4599 N N . SER C 1 161 ? 54.39605 84.87507 108.73680 1.000 29.87036 160 SER C N 1
ATOM 4600 C CA . SER C 1 161 ? 55.64695 85.61513 108.75663 1.000 35.76736 160 SER C CA 1
ATOM 4601 C C . SER C 1 161 ? 56.80543 84.75672 109.24858 1.000 34.38249 160 SER C C 1
ATOM 4602 O O . SER C 1 161 ? 56.59787 83.72789 109.89459 1.000 31.50162 160 SER C O 1
ATOM 4605 N N . PRO C 1 162 ? 58.03993 85.12317 108.90776 1.000 36.59419 161 PRO C N 1
ATOM 4606 C CA . PRO C 1 162 ? 59.18972 84.29839 109.29872 1.000 35.63317 161 PRO C CA 1
ATOM 4607 C C . PRO C 1 162 ? 59.15628 83.93601 110.77351 1.000 37.42654 161 PRO C C 1
ATOM 4608 O O . PRO C 1 162 ? 58.94294 84.78960 111.63783 1.000 43.01721 161 PRO C O 1
ATOM 4612 N N . GLY C 1 163 ? 59.34801 82.64919 111.05697 1.000 31.95045 162 GLY C N 1
ATOM 4613 C CA . GLY C 1 163 ? 59.25358 82.13152 112.39521 1.000 34.34546 162 GLY C CA 1
ATOM 4614 C C . GLY C 1 163 ? 57.86894 81.65370 112.77771 1.000 34.85553 162 GLY C C 1
ATOM 4615 O O . GLY C 1 163 ? 57.73783 80.74548 113.60779 1.000 44.62815 162 GLY C O 1
ATOM 4616 N N . GLN C 1 164 ? 56.83380 82.27495 112.23134 1.000 34.12534 163 GLN C N 1
ATOM 4617 C CA . GLN C 1 164 ? 55.48964 81.79680 112.46799 1.000 29.98534 163 GLN C CA 1
ATOM 4618 C C . GLN C 1 164 ? 55.28924 80.44212 111.79653 1.000 35.30682 163 GLN C C 1
ATOM 4619 O O . GLN C 1 164 ? 56.07005 80.02172 110.93510 1.000 33.55167 163 GLN C O 1
ATOM 4625 N N . SER C 1 165 ? 54.23686 79.74674 112.21803 1.000 34.85919 164 SER C N 1
ATOM 4626 C CA . SER C 1 165 ? 53.80048 78.52925 111.55627 1.000 31.44699 164 SER C CA 1
ATOM 4627 C C . SER C 1 165 ? 52.55542 78.81634 110.71699 1.000 38.59513 164 SER C C 1
ATOM 4628 O O . SER C 1 165 ? 51.92108 79.87836 110.82111 1.000 30.54794 164 SER C O 1
ATOM 4631 N N . VAL C 1 166 ? 52.19755 77.82322 109.89725 1.000 35.68260 165 VAL C N 1
ATOM 4632 C CA . VAL C 1 166 ? 51.04135 77.88832 109.00978 1.000 34.04058 165 VAL C CA 1
ATOM 4633 C C . VAL C 1 166 ? 50.51046 76.47077 108.84140 1.000 31.50686 165 VAL C C 1
ATOM 4634 O O . VAL C 1 166 ? 51.26263 75.49999 108.92786 1.000 40.74002 165 VAL C O 1
ATOM 4638 N N . THR C 1 167 ? 49.20889 76.34215 108.60367 1.000 31.84654 166 THR C N 1
ATOM 4639 C CA . THR C 1 167 ? 48.60835 75.02716 108.41351 1.000 33.94957 166 THR C CA 1
ATOM 4640 C C . THR C 1 167 ? 47.69759 75.04380 107.19424 1.000 36.14885 166 THR C C 1
ATOM 4641 O O . THR C 1 167 ? 46.85272 75.93751 107.04652 1.000 35.35187 166 THR C O 1
ATOM 4645 N N . ILE C 1 168 ? 47.86757 74.02473 106.34746 1.000 39.90343 167 ILE C N 1
ATOM 4646 C CA . ILE C 1 168 ? 47.16558 73.86856 105.07794 1.000 36.90323 167 ILE C CA 1
ATOM 4647 C C . ILE C 1 168 ? 46.22973 72.67228 105.17623 1.000 35.29773 167 ILE C C 1
ATOM 4648 O O . ILE C 1 168 ? 46.58456 71.65040 105.76621 1.000 34.51371 167 ILE C O 1
ATOM 4653 N N . THR C 1 169 ? 45.04007 72.80709 104.58732 1.000 37.94006 168 THR C N 1
ATOM 4654 C CA . THR C 1 169 ? 43.97849 71.81428 104.60579 1.000 31.23061 168 THR C CA 1
ATOM 4655 C C . THR C 1 169 ? 43.85955 71.06107 103.28735 1.000 36.64181 168 THR C C 1
ATOM 4656 O O . THR C 1 169 ? 44.14847 71.58886 102.20704 1.000 32.38934 168 THR C O 1
ATOM 4660 N N . CYS C 1 170 ? 43.44916 69.79968 103.40176 1.000 35.29657 169 CYS C N 1
ATOM 4661 C CA . CYS C 1 170 ? 43.18562 68.95934 102.24553 1.000 30.43926 169 CYS C CA 1
ATOM 4662 C C . CYS C 1 170 ? 42.00702 68.05856 102.58170 1.000 34.60255 169 CYS C C 1
ATOM 4663 O O . CYS C 1 170 ? 42.16222 67.10518 103.34458 1.000 42.12327 169 CYS C O 1
ATOM 4666 N N . THR C 1 171 ? 40.84202 68.33223 102.01670 1.000 32.32855 170 THR C N 1
ATOM 4667 C CA . THR C 1 171 ? 39.64283 67.57565 102.33712 1.000 29.36504 170 THR C CA 1
ATOM 4668 C C . THR C 1 171 ? 39.27889 66.69122 101.16033 1.000 30.62006 170 THR C C 1
ATOM 4669 O O . THR C 1 171 ? 39.06592 67.19196 100.05445 1.000 24.20647 170 THR C O 1
ATOM 4673 N N . GLY C 1 172 ? 39.23191 65.37767 101.39873 1.000 32.76237 171 GLY C N 1
ATOM 4674 C CA . GLY C 1 172 ? 38.80343 64.45081 100.37420 1.000 27.47285 171 GLY C CA 1
ATOM 4675 C C . GLY C 1 172 ? 37.57420 63.66485 100.78238 1.000 34.52554 171 GLY C C 1
ATOM 4676 O O . GLY C 1 172 ? 36.65893 64.24302 101.36748 1.000 32.16979 171 GLY C O 1
ATOM 4677 N N . SER C 1 173 ? 37.52812 62.36423 100.47437 1.000 45.43082 172 SER C N 1
ATOM 4678 C CA . SER C 1 173 ? 36.36759 61.53194 100.77290 1.000 43.24456 172 SER C CA 1
ATOM 4679 C C . SER C 1 173 ? 36.83231 60.19758 101.34568 1.000 36.42824 172 SER C C 1
ATOM 4680 O O . SER C 1 173 ? 38.02225 59.99255 101.61449 1.000 37.36497 172 SER C O 1
ATOM 4683 N N . SER C 1 174 ? 35.88011 59.26053 101.47292 1.000 36.43605 173 SER C N 1
ATOM 4684 C CA . SER C 1 174 ? 36.24586 57.90659 101.88454 1.000 33.50212 173 SER C CA 1
ATOM 4685 C C . SER C 1 174 ? 37.18614 57.26868 100.88902 1.000 38.60705 173 SER C C 1
ATOM 4686 O O . SER C 1 174 ? 38.03206 56.45553 101.26069 1.000 37.37306 173 SER C O 1
ATOM 4689 N N . SER C 1 175 ? 37.02112 5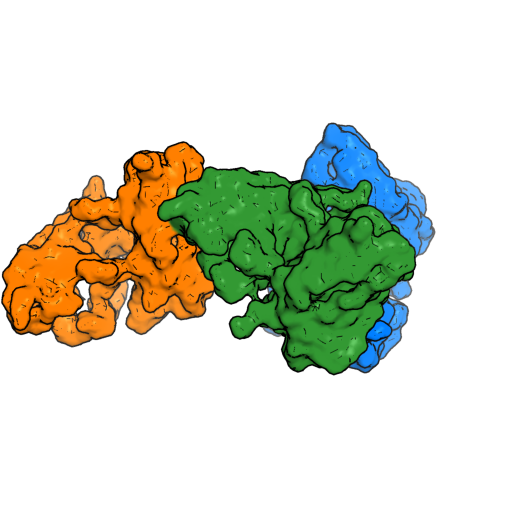7.57638 99.62017 1.000 40.59425 174 SER C N 1
ATOM 4690 C CA . SER C 1 175 ? 37.87215 56.96358 98.63131 1.000 31.56346 174 SER C CA 1
ATOM 4691 C C . SER C 1 175 ? 39.25063 57.57858 98.58907 1.000 32.22545 174 SER C C 1
ATOM 4692 O O . SER C 1 175 ? 40.05026 57.15659 97.76352 1.000 33.06343 174 SER C O 1
ATOM 4695 N N . ASP C 1 176 ? 39.56665 58.58719 99.41107 1.000 37.21874 175 ASP C N 1
ATOM 4696 C CA . ASP C 1 176 ? 40.82195 59.18932 99.03014 1.000 40.62735 175 ASP C CA 1
ATOM 4697 C C . ASP C 1 176 ? 41.61211 59.35291 100.31827 1.000 33.23254 175 ASP C C 1
ATOM 4698 O O . ASP C 1 176 ? 42.14632 58.39003 100.88680 1.000 32.10900 175 ASP C O 1
ATOM 4703 N N . VAL C 1 177 ? 41.61171 60.58528 100.81161 1.000 33.02845 176 VAL C N 1
ATOM 4704 C CA . VAL C 1 177 ? 42.37936 60.91130 102.00045 1.000 35.19554 176 VAL C CA 1
ATOM 4705 C C . VAL C 1 177 ? 41.93176 60.02672 103.14264 1.000 36.97020 176 VAL C C 1
ATOM 4706 O O . VAL C 1 177 ? 42.75225 59.46899 103.87817 1.000 33.36420 176 VAL C O 1
ATOM 4710 N N . GLY C 1 178 ? 40.62295 59.84207 103.27359 1.000 34.49191 177 GLY C N 1
ATOM 4711 C CA . GLY C 1 178 ? 40.09096 59.02032 104.33269 1.000 29.07145 177 GLY C CA 1
ATOM 4712 C C . GLY C 1 178 ? 40.05421 57.53701 104.04845 1.000 31.75412 177 GLY C C 1
ATOM 4713 O O . GLY C 1 178 ? 39.47464 56.76635 104.81617 1.000 30.80425 177 GLY C O 1
ATOM 4714 N N . GLY C 1 179 ? 40.61901 57.10651 102.93213 1.000 29.72630 178 GLY C N 1
ATOM 4715 C CA . GLY C 1 179 ? 40.58190 55.70203 102.61265 1.000 32.11333 178 GLY C CA 1
ATOM 4716 C C . GLY C 1 179 ? 41.90323 54.97162 102.69737 1.000 36.37741 178 GLY C C 1
ATOM 4717 O O . GLY C 1 179 ? 41.91780 53.73943 102.74132 1.000 42.83930 178 GLY C O 1
ATOM 4718 N N . TYR C 1 180 ? 43.01234 55.70321 102.71687 1.000 35.03004 179 TYR C N 1
ATOM 4719 C CA . TYR C 1 180 ? 44.33827 55.11109 102.66219 1.000 27.58906 179 TYR C CA 1
ATOM 4720 C C . TYR C 1 180 ? 45.24753 55.93213 103.53911 1.000 30.89405 179 TYR C C 1
ATOM 4721 O O . TYR C 1 180 ? 44.91247 57.05387 103.93464 1.000 36.48102 179 TYR C O 1
ATOM 4730 N N . LYS C 1 181 ? 46.43829 55.39292 103.77519 1.000 29.68953 180 LYS C N 1
ATOM 4731 C CA . LYS C 1 181 ? 47.46976 56.07619 104.53868 1.000 28.15451 180 LYS C CA 1
ATOM 4732 C C . LYS C 1 181 ? 48.60155 56.46485 103.58368 1.000 33.57204 180 LYS C C 1
ATOM 4733 O O . LYS C 1 181 ? 49.79219 56.34618 103.89384 1.000 35.07455 180 LYS C O 1
ATOM 4739 N N . TYR C 1 182 ? 48.22617 56.92616 102.38078 1.000 33.81793 181 TYR C N 1
ATOM 4740 C CA . TYR C 1 182 ? 49.18137 57.39153 101.37338 1.000 33.21105 181 TYR C CA 1
ATOM 4741 C C . TYR C 1 182 ? 48.74325 58.79429 100.95307 1.000 34.48924 181 TYR C C 1
ATOM 4742 O O . TYR C 1 182 ? 48.13398 59.01052 99.90263 1.000 31.68162 181 TYR C O 1
ATOM 4751 N N . VAL C 1 183 ? 49.04022 59.76909 101.79153 1.000 30.85336 182 VAL C N 1
ATOM 4752 C CA . VAL C 1 183 ? 48.82106 61.16234 101.44933 1.000 26.53857 182 VAL C CA 1
ATOM 4753 C C . VAL C 1 183 ? 50.18923 61.82747 101.37115 1.000 23.70778 182 VAL C C 1
ATOM 4754 O O . VAL C 1 183 ? 51.02304 61.64729 102.26308 1.000 24.16154 182 VAL C O 1
ATOM 4758 N N . SER C 1 184 ? 50.46205 62.48880 100.25194 1.000 21.70417 183 SER C N 1
ATOM 4759 C CA . SER C 1 184 ? 51.69702 63.22912 100.04867 1.000 21.60986 183 SER C CA 1
ATOM 4760 C C . SER C 1 184 ? 51.40390 64.71768 99.94146 1.000 19.56086 183 SER C C 1
ATOM 4761 O O . SER C 1 184 ? 50.26639 65.12954 99.73707 1.000 19.46408 183 SER C O 1
ATOM 4764 N N . TRP C 1 185 ? 52.43760 65.52785 100.13118 1.000 19.85216 184 TRP C N 1
ATOM 4765 C CA . TRP C 1 185 ? 52.36397 66.96185 99.88248 1.000 19.76843 184 TRP C CA 1
ATOM 4766 C C . TRP C 1 185 ? 53.56788 67.38510 99.05737 1.000 22.00735 184 TRP C C 1
ATOM 4767 O O . TRP C 1 185 ? 54.69802 67.03144 99.39793 1.000 22.17455 184 TRP C O 1
ATOM 4778 N N . TYR C 1 186 ? 53.33010 68.13821 97.98015 1.000 23.65810 185 TYR C N 1
ATOM 4779 C CA . TYR C 1 186 ? 54.38828 68.68016 97.13807 1.000 21.54294 185 TYR C CA 1
ATOM 4780 C C . TYR C 1 186 ? 54.48593 70.19452 97.28338 1.000 22.96201 185 TYR C C 1
ATOM 4781 O O . TYR C 1 186 ? 53.48463 70.89976 97.45297 1.000 23.42774 185 TYR C O 1
ATOM 4790 N N . GLN C 1 187 ? 55.70669 70.69145 97.17094 1.000 26.12048 186 GLN C N 1
ATOM 4791 C CA . GLN C 1 187 ? 55.98650 72.11749 97.12494 1.000 24.36023 186 GLN C CA 1
ATOM 4792 C C . GLN C 1 187 ? 56.41980 72.44859 95.70822 1.000 27.94367 186 GLN C C 1
ATOM 4793 O O . GLN C 1 187 ? 57.30583 71.77850 95.17008 1.000 32.85582 186 GLN C O 1
ATOM 4799 N N . HIS C 1 188 ? 55.79657 73.46016 95.08895 1.000 29.27871 187 HIS C N 1
ATOM 4800 C CA . HIS C 1 188 ? 56.07257 73.76446 93.68455 1.000 25.88085 187 HIS C CA 1
ATOM 4801 C C . HIS C 1 188 ? 56.40657 75.23390 93.48739 1.000 31.54227 187 HIS C C 1
ATOM 4802 O O . HIS C 1 188 ? 55.59925 76.10937 93.81799 1.000 31.05086 187 HIS C O 1
ATOM 4809 N N . HIS C 1 189 ? 57.60109 75.49531 92.93879 1.000 31.49673 188 HIS C N 1
ATOM 4810 C CA . HIS C 1 189 ? 58.06577 76.78768 92.45446 1.000 27.63829 188 HIS C CA 1
ATOM 4811 C C . HIS C 1 189 ? 58.02776 76.83327 90.93673 1.000 36.34383 188 HIS C C 1
ATOM 4812 O O . HIS C 1 189 ? 58.53904 75.91067 90.28443 1.000 36.05382 188 HIS C O 1
ATOM 4819 N N . PRO C 1 190 ? 57.44964 77.88198 90.35022 1.000 37.04722 189 PRO C N 1
ATOM 4820 C CA . PRO C 1 190 ? 57.41946 78.00884 88.89219 1.000 31.70148 189 PRO C CA 1
ATOM 4821 C C . PRO C 1 190 ? 58.81001 77.89605 88.28090 1.000 32.58665 189 PRO C C 1
ATOM 4822 O O . PRO C 1 190 ? 59.75985 78.55242 88.71084 1.000 28.88213 189 PRO C O 1
ATOM 4826 N N . GLY C 1 191 ? 58.94450 76.99157 87.32332 1.000 30.20862 190 GLY C N 1
ATOM 4827 C CA . GLY C 1 191 ? 60.21104 76.80658 86.66261 1.000 31.02139 190 GLY C CA 1
ATOM 4828 C C . GLY C 1 191 ? 61.08008 75.72312 87.26334 1.000 41.68852 190 GLY C C 1
ATOM 4829 O O . GLY C 1 191 ? 62.16695 75.45038 86.71541 1.000 37.10713 190 GLY C O 1
ATOM 4830 N N . LYS C 1 192 ? 60.64061 75.10438 88.37240 1.000 35.78216 191 LYS C N 1
ATOM 4831 C CA . LYS C 1 192 ? 61.35969 74.06716 89.11252 1.000 35.83010 191 LYS C CA 1
ATOM 4832 C C . LYS C 1 192 ? 60.50998 72.80036 89.20997 1.000 37.06986 191 LYS C C 1
ATOM 4833 O O . LYS C 1 192 ? 59.32477 72.77776 88.85158 1.000 32.90615 191 LYS C O 1
ATOM 4839 N N . ALA C 1 193 ? 61.17180 71.72953 89.62060 1.000 31.64059 192 ALA C N 1
ATOM 4840 C CA . ALA C 1 193 ? 60.54820 70.42880 89.83656 1.000 36.42076 192 ALA C CA 1
ATOM 4841 C C . ALA C 1 193 ? 59.75008 70.42463 91.13647 1.000 31.42007 192 ALA C C 1
ATOM 4842 O O . ALA C 1 193 ? 60.31274 70.73109 92.19257 1.000 28.94517 192 ALA C O 1
ATOM 4844 N N . PRO C 1 194 ? 58.47887 70.00734 91.12251 1.000 30.36401 193 PRO C N 1
ATOM 4845 C CA . PRO C 1 194 ? 57.74930 69.90816 92.38692 1.000 25.18736 193 PRO C CA 1
ATOM 4846 C C . PRO C 1 194 ? 58.51777 68.96850 93.29767 1.000 31.75031 193 PRO C C 1
ATOM 4847 O O . PRO C 1 194 ? 59.16597 68.01586 92.84952 1.000 28.82097 193 PRO C O 1
ATOM 4851 N N . LYS C 1 195 ? 58.43077 69.23653 94.59072 1.000 31.37492 194 LYS C N 1
ATOM 4852 C CA . LYS C 1 195 ? 59.28264 68.59286 95.57470 1.000 27.94528 194 LYS C CA 1
ATOM 4853 C C . LYS C 1 195 ? 58.38802 67.93165 96.59599 1.000 32.03939 194 LYS C C 1
ATOM 4854 O O . LYS C 1 195 ? 57.56157 68.60654 97.22105 1.000 29.27329 194 LYS C O 1
ATOM 4860 N N . LEU C 1 196 ? 58.57621 66.61938 96.77629 1.000 34.69499 195 LEU C N 1
ATOM 4861 C CA . LEU C 1 196 ? 57.84590 65.86710 97.78694 1.000 23.14070 195 LEU C CA 1
ATOM 4862 C C . LEU C 1 196 ? 58.33595 66.29568 99.17476 1.000 24.85733 195 LEU C C 1
ATOM 4863 O O . LEU C 1 196 ? 59.50932 66.11605 99.51177 1.000 30.35271 195 LEU C O 1
ATOM 4868 N N . MET C 1 197 ? 57.44027 66.86176 99.97833 1.000 25.18868 196 MET C N 1
ATOM 4869 C CA . MET C 1 197 ? 57.74727 67.31885 101.32653 1.000 28.88370 196 MET C CA 1
ATOM 4870 C C . MET C 1 197 ? 57.32812 66.32836 102.39699 1.000 31.39080 196 MET C C 1
ATOM 4871 O O . MET C 1 197 ? 58.07115 66.10696 103.35972 1.000 33.38439 196 MET C O 1
ATOM 4876 N N . ILE C 1 198 ? 56.15743 65.72670 102.23480 1.000 28.32346 197 ILE C N 1
ATOM 4877 C CA . ILE C 1 198 ? 55.61091 64.74732 103.16413 1.000 27.10924 197 ILE C CA 1
ATOM 4878 C C . ILE C 1 198 ? 55.04372 63.59844 102.34335 1.000 28.20565 197 ILE C C 1
ATOM 4879 O O . ILE C 1 198 ? 54.42717 63.80531 101.29289 1.000 27.95277 197 ILE C O 1
ATOM 4884 N N . TYR C 1 199 ? 55.26170 62.38089 102.80839 1.000 29.21667 198 TYR C N 1
ATOM 4885 C CA . TYR C 1 199 ? 54.67472 61.23450 102.14747 1.000 25.98863 198 TYR C CA 1
ATOM 4886 C C . TYR C 1 199 ? 54.16427 60.27064 103.20831 1.000 30.04600 198 TYR C C 1
ATOM 4887 O O . TYR C 1 199 ? 54.54130 60.34516 104.37875 1.000 31.36436 198 TYR C O 1
ATOM 4896 N N . GLU C 1 200 ? 53.30297 59.35717 102.77892 1.000 27.98789 199 GLU C N 1
ATOM 4897 C CA . GLU C 1 200 ? 52.64914 58.42222 103.67835 1.000 29.03629 199 GLU C CA 1
ATOM 4898 C C . GLU C 1 200 ? 52.05569 59.16065 104.87631 1.000 27.87754 199 GLU C C 1
ATOM 4899 O O . GLU C 1 200 ? 52.27633 58.80645 106.03257 1.000 33.37860 199 GLU C O 1
ATOM 4905 N N . VAL C 1 201 ? 51.30352 60.21833 104.57006 1.000 28.39053 200 VAL C N 1
ATOM 4906 C CA . VAL C 1 201 ? 50.56345 61.05622 105.51608 1.000 29.62426 200 VAL C CA 1
ATOM 4907 C C . VAL C 1 201 ? 51.46901 61.96366 106.34578 1.000 30.23439 200 VAL C C 1
ATOM 4908 O O . VAL C 1 201 ? 51.23046 63.17410 106.42232 1.000 27.97519 200 VAL C O 1
ATOM 4912 N N . SER C 1 202 ? 52.49586 61.39814 106.99549 1.000 27.38715 201 SER C N 1
ATOM 4913 C CA . SER C 1 202 ? 53.29238 62.18758 107.92602 1.000 23.57656 201 SER C CA 1
ATOM 4914 C C . SER C 1 202 ? 54.79465 61.98435 107.78624 1.000 27.62720 201 SER C C 1
ATOM 4915 O O . SER C 1 202 ? 55.55099 62.55043 108.58857 1.000 31.56735 201 SER C O 1
ATOM 4918 N N . LYS C 1 203 ? 55.25895 61.20979 106.80825 1.000 28.41316 202 LYS C N 1
ATOM 4919 C CA . LYS C 1 203 ? 56.67720 60.89199 106.69455 1.000 28.80067 202 LYS C CA 1
ATOM 4920 C C . LYS C 1 203 ? 57.37334 61.90729 105.79811 1.000 28.54087 202 LYS C C 1
ATOM 4921 O O . LYS C 1 203 ? 56.83462 62.29010 104.75742 1.000 31.60989 202 LYS C O 1
ATOM 4927 N N . ARG C 1 204 ? 58.56830 62.36999 106.21876 1.000 25.60860 203 ARG C N 1
ATOM 4928 C CA . ARG C 1 204 ? 59.36068 63.26686 105.37169 1.000 33.05853 203 ARG C CA 1
ATOM 4929 C C . ARG C 1 204 ? 60.61425 62.59593 104.81777 1.000 33.49744 203 ARG C C 1
ATOM 4930 O O . ARG C 1 204 ? 61.43142 62.05500 105.57784 1.000 34.06795 203 ARG C O 1
ATOM 4938 N N . PRO C 1 205 ? 60.81015 62.64948 103.50338 1.000 35.11056 204 PRO C N 1
ATOM 4939 C CA . PRO C 1 205 ? 62.02797 62.09662 102.89269 1.000 37.13101 204 PRO C CA 1
ATOM 4940 C C . PRO C 1 205 ? 63.30189 62.77294 103.38099 1.000 32.28251 204 PRO C C 1
ATOM 4941 O O . PRO C 1 205 ? 63.28482 63.84828 103.98008 1.000 38.48180 204 PRO C O 1
ATOM 4945 N N . SER C 1 206 ? 64.43531 62.15042 103.03499 1.000 34.76644 205 SER C N 1
ATOM 4946 C CA . SER C 1 206 ? 65.74261 62.58998 103.52690 1.000 35.19965 205 SER C CA 1
ATOM 4947 C C . SER C 1 206 ? 66.03772 63.99379 103.05135 1.000 35.26935 205 SER C C 1
ATOM 4948 O O . SER C 1 206 ? 66.06610 64.24929 101.84094 1.000 32.23623 205 SER C O 1
ATOM 4951 N N . GLY C 1 207 ? 66.28683 64.88968 104.00202 1.000 38.93627 206 GLY C N 1
ATOM 4952 C CA . GLY C 1 207 ? 66.60997 66.26124 103.67528 1.000 37.19060 206 GLY C CA 1
ATOM 4953 C C . GLY C 1 207 ? 65.42123 67.17061 103.49491 1.000 32.27639 206 GLY C C 1
ATOM 4954 O O . GLY C 1 207 ? 65.57093 68.25724 102.93243 1.000 35.66168 206 GLY C O 1
ATOM 4955 N N . VAL C 1 208 ? 64.23839 66.77048 103.94888 1.000 32.34123 207 VAL C N 1
ATOM 4956 C CA . VAL C 1 208 ? 63.10916 67.67351 104.07582 1.000 38.34561 207 VAL C CA 1
ATOM 4957 C C . VAL C 1 208 ? 63.17329 68.25440 105.47988 1.000 40.83654 207 VAL C C 1
ATOM 4958 O O . VAL C 1 208 ? 63.19357 67.48086 106.45337 1.000 39.02865 207 VAL C O 1
ATOM 4962 N N . PRO C 1 209 ? 63.23299 69.57549 105.63493 1.000 36.89337 208 PRO C N 1
ATOM 4963 C CA . PRO C 1 209 ? 63.46598 70.14116 106.95775 1.000 26.97978 208 PRO C CA 1
ATOM 4964 C C . PRO C 1 209 ? 62.34535 69.75940 107.89821 1.000 29.60621 208 PRO C C 1
ATOM 4965 O O . PRO C 1 209 ? 61.16684 69.92238 107.59674 1.000 33.07318 208 PRO C O 1
ATOM 4969 N N . ASP C 1 210 ? 62.75376 69.29939 109.06465 1.000 34.50794 209 ASP C N 1
ATOM 4970 C CA . ASP C 1 210 ? 61.97317 68.78426 110.18100 1.000 41.44113 209 ASP C CA 1
ATOM 4971 C C . ASP C 1 210 ? 60.85746 69.69177 110.69217 1.000 38.97591 209 ASP C C 1
ATOM 4972 O O . ASP C 1 210 ? 60.01986 69.27470 111.49562 1.000 40.24891 209 ASP C O 1
ATOM 4977 N N . ARG C 1 211 ? 60.81023 70.91750 110.19516 1.000 36.76903 210 ARG C N 1
ATOM 4978 C CA . ARG C 1 211 ? 59.72387 71.84666 110.47619 1.000 40.03994 210 ARG C CA 1
ATOM 4979 C C . ARG C 1 211 ? 58.49595 71.65577 109.58578 1.000 43.17207 210 ARG C C 1
ATOM 4980 O O . ARG C 1 211 ? 57.48228 72.32857 109.81779 1.000 44.86790 210 ARG C O 1
ATOM 4988 N N . PHE C 1 212 ? 58.57031 70.79990 108.56103 1.000 39.71000 211 PHE C N 1
ATOM 4989 C CA . PHE C 1 212 ? 57.41038 70.41719 107.75702 1.000 34.81449 211 PHE C CA 1
ATOM 4990 C C . PHE C 1 212 ? 56.71546 69.22270 108.40738 1.000 32.99944 211 PHE C C 1
ATOM 4991 O O . PHE C 1 212 ? 57.35853 68.21300 108.71428 1.000 38.68063 211 PHE C O 1
ATOM 4999 N N . SER C 1 213 ? 55.39818 69.33381 108.59382 1.000 32.24550 212 SER C N 1
ATOM 5000 C CA . SER C 1 213 ? 54.64258 68.43440 109.45826 1.000 32.18678 212 SER C CA 1
ATOM 5001 C C . SER C 1 213 ? 53.45148 67.85861 108.70520 1.000 36.10572 212 SER C C 1
ATOM 5002 O O . SER C 1 213 ? 52.72453 68.60431 108.03679 1.000 31.54077 212 SER C O 1
ATOM 5005 N N . GLY C 1 214 ? 53.24663 66.54858 108.82161 1.000 29.20073 213 GLY C N 1
ATOM 5006 C CA . GLY C 1 214 ? 52.12913 65.87309 108.17392 1.000 24.74017 213 GLY C CA 1
ATOM 5007 C C . GLY C 1 214 ? 51.23347 65.13486 109.15019 1.000 29.74604 213 GLY C C 1
ATOM 5008 O O . GLY C 1 214 ? 51.71324 64.54424 110.12297 1.000 27.37911 213 GLY C O 1
ATOM 5009 N N . SER C 1 215 ? 49.93236 65.12905 108.86079 1.000 27.00989 214 SER C N 1
ATOM 5010 C CA . SER C 1 215 ? 48.94478 64.45175 109.68897 1.000 20.53526 214 SER C CA 1
ATOM 5011 C C . SER C 1 215 ? 47.60795 64.41704 108.94980 1.000 28.17169 214 SER C C 1
ATOM 5012 O O . SER C 1 215 ? 47.39598 65.13826 107.97096 1.000 30.91651 214 SER C O 1
ATOM 5015 N N . LYS C 1 216 ? 46.69044 63.59688 109.46528 1.000 26.44167 215 LYS C N 1
ATOM 5016 C CA . LYS C 1 216 ? 45.39573 63.35543 108.84591 1.000 26.46818 215 LYS C CA 1
ATOM 5017 C C . LYS C 1 216 ? 44.40703 62.94324 109.92727 1.000 22.48520 215 LYS C C 1
ATOM 5018 O O . LYS C 1 216 ? 44.78998 62.44852 110.97986 1.000 23.16590 215 LYS C O 1
ATOM 5024 N N . SER C 1 217 ? 43.12689 63.17056 109.66042 1.000 22.79176 216 SER C N 1
ATOM 5025 C CA . SER C 1 217 ? 42.05119 62.74822 110.54278 1.000 22.82258 216 SER C CA 1
ATOM 5026 C C . SER C 1 217 ? 40.77077 62.73826 109.72997 1.000 25.12265 216 SER C C 1
ATOM 5027 O O . SER C 1 217 ? 40.47067 63.71603 109.04797 1.000 28.87333 216 SER C O 1
ATOM 5030 N N . GLY C 1 218 ? 40.04790 61.63556 109.75967 1.000 30.52875 217 GLY C N 1
ATOM 5031 C CA . GLY C 1 218 ? 38.86723 61.55039 108.91375 1.000 30.84404 217 GLY C CA 1
ATOM 5032 C C . GLY C 1 218 ? 39.25876 61.73243 107.46546 1.000 33.19446 217 GLY C C 1
ATOM 5033 O O . GLY C 1 218 ? 40.23540 61.14369 106.99045 1.000 36.48040 217 GLY C O 1
ATOM 5034 N N . ASN C 1 219 ? 38.51865 62.58287 106.75299 1.000 37.72093 218 ASN C N 1
ATOM 5035 C CA . ASN C 1 219 ? 38.72254 62.78818 105.32168 1.000 39.98087 218 ASN C CA 1
ATOM 5036 C C . ASN C 1 219 ? 39.62661 63.97622 105.01675 1.000 33.42197 218 ASN C C 1
ATOM 5037 O O . ASN C 1 219 ? 39.64629 64.44685 103.87385 1.000 34.99170 218 ASN C O 1
ATOM 5042 N N . MET C 1 220 ? 40.39003 64.45210 105.99692 1.000 24.74029 219 MET C N 1
ATOM 5043 C CA . MET C 1 220 ? 41.05978 65.73671 105.87610 1.000 29.73059 219 MET C CA 1
ATOM 5044 C C . MET C 1 220 ? 42.48702 65.65637 106.38822 1.000 27.39370 219 MET C C 1
ATOM 5045 O O . MET C 1 220 ? 42.71218 65.35456 107.56162 1.000 27.37113 219 MET C O 1
ATOM 5050 N N . ALA C 1 221 ? 43.44114 65.96551 105.51625 1.000 34.68830 220 ALA C N 1
ATOM 5051 C CA . ALA C 1 221 ? 44.85660 66.05086 105.85475 1.000 33.01206 220 ALA C CA 1
ATOM 5052 C C . ALA C 1 221 ? 45.24233 67.49597 106.14034 1.000 31.72162 220 ALA C C 1
ATOM 5053 O O . ALA C 1 221 ? 44.54680 68.43868 105.74850 1.000 32.02967 220 ALA C O 1
ATOM 5055 N N . SER C 1 222 ? 46.35739 67.65475 106.85932 1.000 32.04904 221 SER C N 1
ATOM 5056 C CA . SER C 1 222 ? 46.87081 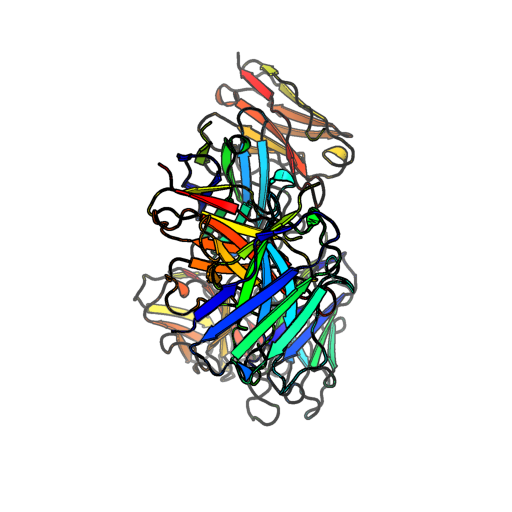68.96153 107.23769 1.000 27.30369 221 SER C CA 1
ATOM 5057 C C . SER C 1 222 ? 48.38006 68.98500 107.08701 1.000 31.08854 221 SER C C 1
ATOM 5058 O O . SER C 1 222 ? 49.06266 68.02625 107.45186 1.000 29.43653 221 SER C O 1
ATOM 5061 N N . LEU C 1 223 ? 48.89177 70.08503 106.55246 1.000 33.45606 222 LEU C N 1
ATOM 5062 C CA . LEU C 1 223 ? 50.32001 70.35914 106.47639 1.000 33.33024 222 LEU C CA 1
ATOM 5063 C C . LEU C 1 223 ? 50.64570 71.50363 107.42214 1.000 34.72797 222 LEU C C 1
ATOM 5064 O O . LEU C 1 223 ? 49.82928 72.40255 107.60573 1.000 37.60621 222 LEU C O 1
ATOM 5069 N N . THR C 1 224 ? 51.81802 71.45310 108.05945 1.000 36.05103 223 THR C N 1
ATOM 5070 C CA . THR C 1 224 ? 52.25787 72.53454 108.93945 1.000 29.65517 223 THR C CA 1
ATOM 5071 C C . THR C 1 224 ? 53.71609 72.87474 108.67999 1.000 34.01523 223 THR C C 1
ATOM 5072 O O . THR C 1 224 ? 54.58653 72.02033 108.85524 1.000 33.15636 223 THR C O 1
ATOM 5076 N N . VAL C 1 225 ? 53.99699 74.11601 108.28975 1.000 36.14320 224 VAL C N 1
ATOM 5077 C CA . VAL C 1 225 ? 55.37258 74.59157 108.16887 1.000 35.60341 224 VAL C CA 1
ATOM 5078 C C . VAL C 1 225 ? 55.65352 75.41232 109.42585 1.000 40.74614 224 VAL C C 1
ATOM 5079 O O . VAL C 1 225 ? 55.23004 76.56640 109.53241 1.000 39.21811 224 VAL C O 1
ATOM 5083 N N . SER C 1 226 ? 56.37434 74.83294 110.37995 1.000 41.03269 225 SER C N 1
ATOM 5084 C CA . SER C 1 226 ? 56.81809 75.58393 111.54490 1.000 38.69039 225 SER C CA 1
ATOM 5085 C C . SER C 1 226 ? 58.00940 76.45685 111.17855 1.000 38.69653 225 SER C C 1
ATOM 5086 O O . SER C 1 226 ? 58.79487 76.12798 110.28683 1.000 44.40358 225 SER C O 1
ATOM 5089 N N . GLY C 1 227 ? 58.12558 77.58577 111.86686 1.000 36.08658 226 GLY C N 1
ATOM 5090 C CA . GLY C 1 227 ? 59.22711 78.50077 111.66033 1.000 35.62352 226 GLY C CA 1
ATOM 5091 C C . GLY C 1 227 ? 59.44005 78.83492 110.20437 1.000 35.78289 226 GLY C C 1
ATOM 5092 O O . GLY C 1 227 ? 60.47412 78.48902 109.62876 1.000 41.19840 226 GLY C O 1
ATOM 5093 N N . LEU C 1 228 ? 58.46082 79.50103 109.60003 1.000 32.08692 227 LEU C N 1
ATOM 5094 C CA . LEU C 1 228 ? 58.52163 79.82903 108.18532 1.000 29.65344 227 LEU C CA 1
ATOM 5095 C C . LEU C 1 228 ? 59.82551 80.49171 107.77888 1.000 37.08408 227 LEU C C 1
ATOM 5096 O O . LEU C 1 228 ? 60.55948 81.03531 108.60824 1.000 38.06494 227 LEU C O 1
ATOM 5101 N N . GLN C 1 229 ? 60.07994 80.48234 106.47827 1.000 38.85747 228 GLN C N 1
ATOM 5102 C CA . GLN C 1 229 ? 61.31174 80.96708 105.88874 1.000 33.69659 228 GLN C CA 1
ATOM 5103 C C . GLN C 1 229 ? 60.95400 81.54038 104.53503 1.000 38.57996 228 GLN C C 1
ATOM 5104 O O . GLN C 1 229 ? 59.88845 81.25317 103.98461 1.000 39.84273 228 GLN C O 1
ATOM 5110 N N . ALA C 1 230 ? 61.83588 82.38776 104.01522 1.000 41.72703 229 ALA C N 1
ATOM 5111 C CA . ALA C 1 230 ? 61.55577 82.99790 102.72613 1.000 36.56956 229 ALA C CA 1
ATOM 5112 C C . ALA C 1 230 ? 61.39192 81.93980 101.64378 1.000 37.40987 229 ALA C C 1
ATOM 5113 O O . ALA C 1 230 ? 60.46607 82.02308 100.82933 1.000 37.46179 229 ALA C O 1
ATOM 5115 N N . GLU C 1 231 ? 62.24304 80.89870 101.65182 1.000 44.39103 230 GLU C N 1
ATOM 5116 C CA . GLU C 1 231 ? 62.15561 79.91007 100.58435 1.000 35.83127 230 GLU C CA 1
ATOM 5117 C C . GLU C 1 231 ? 60.82056 79.18206 100.60242 1.000 34.43783 230 GLU C C 1
ATOM 5118 O O . GLU C 1 231 ? 60.47947 78.50230 99.62854 1.000 37.30365 230 GLU C O 1
ATOM 5124 N N . ASP C 1 232 ? 60.06762 79.28086 101.68954 1.000 33.95045 231 ASP C N 1
ATOM 5125 C CA . ASP C 1 232 ? 58.89517 78.43640 101.83241 1.000 34.96118 231 ASP C CA 1
ATOM 5126 C C . ASP C 1 232 ? 57.71618 78.95319 101.04474 1.000 35.61897 231 ASP C C 1
ATOM 5127 O O . ASP C 1 232 ? 56.62288 78.38146 101.12542 1.000 34.71934 231 ASP C O 1
ATOM 5132 N N . GLU C 1 233 ? 57.90619 80.01688 100.29153 1.000 36.61540 232 GLU C N 1
ATOM 5133 C CA . GLU C 1 233 ? 56.78745 80.64393 99.62069 1.000 36.81389 232 GLU C CA 1
ATOM 5134 C C . GLU C 1 233 ? 56.59770 79.86409 98.32068 1.000 35.86731 232 GLU C C 1
ATOM 5135 O O . GLU C 1 233 ? 57.48778 79.86955 97.46931 1.000 35.82259 232 GLU C O 1
ATOM 5141 N N . ALA C 1 234 ? 55.52277 79.09180 98.20047 1.000 30.28925 233 ALA C N 1
ATOM 5142 C CA . ALA C 1 234 ? 55.37219 78.23454 97.03115 1.000 25.95666 233 ALA C CA 1
ATOM 5143 C C . ALA C 1 234 ? 53.91522 77.83663 96.88480 1.000 25.60908 233 ALA C C 1
ATOM 5144 O O . ALA C 1 234 ? 53.05008 78.29192 97.63523 1.000 33.43332 233 ALA C O 1
ATOM 5146 N N . ASP C 1 235 ? 53.63475 77.03301 95.86403 1.000 20.81875 234 ASP C N 1
ATOM 5147 C CA . ASP C 1 235 ? 52.34737 76.35754 95.75874 1.000 25.91230 234 ASP C CA 1
ATOM 5148 C C . ASP C 1 235 ? 52.44585 74.97050 96.40085 1.000 22.58143 234 ASP C C 1
ATOM 5149 O O . ASP C 1 235 ? 53.40889 74.24098 96.15938 1.000 26.37649 234 ASP C O 1
ATOM 5154 N N . TYR C 1 236 ? 51.45693 74.60667 97.21886 1.000 24.75779 235 TYR C N 1
ATOM 5155 C CA . TYR C 1 236 ? 51.47931 73.34746 97.97214 1.000 25.59062 235 TYR C CA 1
ATOM 5156 C C . TYR C 1 236 ? 50.28215 72.49927 97.58816 1.000 24.78449 235 TYR C C 1
ATOM 5157 O O . TYR C 1 236 ? 49.13714 72.90332 97.80650 1.000 24.81100 235 TYR C O 1
ATOM 5166 N N . TYR C 1 237 ? 50.54973 71.33455 97.00682 1.000 25.50874 236 TYR C N 1
ATOM 5167 C CA . TYR C 1 237 ? 49.51294 70.42448 96.55037 1.000 23.12663 236 TYR C CA 1
ATOM 5168 C C . TYR C 1 237 ? 49.47216 69.16033 97.40914 1.000 23.13725 236 TYR C C 1
ATOM 5169 O O . TYR C 1 237 ? 50.50824 68.63176 97.82552 1.000 17.52268 236 TYR C O 1
ATOM 5178 N N . CYS C 1 238 ? 48.27129 68.67096 97.66749 1.000 27.73741 237 CYS C N 1
ATOM 5179 C CA . CYS C 1 238 ? 48.07526 67.43241 98.40335 1.000 24.86056 237 CYS C CA 1
ATOM 5180 C C . CYS C 1 238 ? 47.58139 66.35545 97.44125 1.000 25.08400 237 CYS C C 1
ATOM 5181 O O . CYS C 1 238 ? 47.03864 66.65873 96.37252 1.000 28.42576 237 CYS C O 1
ATOM 5184 N N . SER C 1 239 ? 47.84824 65.09944 97.78968 1.000 22.06370 238 SER C N 1
ATOM 5185 C CA . SER C 1 239 ? 47.47567 63.97038 96.95062 1.000 24.21711 238 SER C CA 1
ATOM 5186 C C . SER C 1 239 ? 47.14535 62.75951 97.80938 1.000 24.51833 238 SER C C 1
ATOM 5187 O O . SER C 1 239 ? 47.62689 62.61111 98.93750 1.000 19.72058 238 SER C O 1
ATOM 5190 N N . SER C 1 240 ? 46.30619 61.89900 97.25365 1.000 30.29760 239 SER C N 1
ATOM 5191 C CA . SER C 1 240 ? 45.99772 60.60732 97.84120 1.000 29.21710 239 SER C CA 1
ATOM 5192 C C . SER C 1 240 ? 45.93496 59.55942 96.73770 1.000 30.67886 239 SER C C 1
ATOM 5193 O O . SER C 1 240 ? 45.54727 59.85687 95.60677 1.000 30.91644 239 SER C O 1
ATOM 5196 N N . TYR C 1 241 ? 46.38274 58.34906 97.05115 1.000 38.66546 240 TYR C N 1
ATOM 5197 C CA . TYR C 1 241 ? 45.98452 57.19354 96.26260 1.000 34.58111 240 TYR C CA 1
ATOM 5198 C C . TYR C 1 241 ? 44.45864 57.10699 96.27611 1.000 37.92127 240 TYR C C 1
ATOM 5199 O O . TYR C 1 241 ? 43.81726 57.41548 97.28566 1.000 39.49287 240 TYR C O 1
ATOM 5208 N N . ALA C 1 242 ? 43.86830 56.74964 95.13690 1.000 36.20966 241 ALA C N 1
ATOM 5209 C CA . ALA C 1 242 ? 42.41477 56.78281 94.95851 1.000 38.12447 241 ALA C CA 1
ATOM 5210 C C . ALA C 1 242 ? 41.89775 55.47405 94.36068 1.000 40.42854 241 ALA C C 1
ATOM 5211 O O . ALA C 1 242 ? 40.98598 55.46565 93.52543 1.000 42.89687 241 ALA C O 1
ATOM 5213 N N . GLY C 1 243 ? 42.49837 54.35049 94.75045 1.000 42.55473 242 GLY C N 1
ATOM 5214 C CA . GLY C 1 243 ? 42.08566 53.04939 94.26062 1.000 39.01366 242 GLY C CA 1
ATOM 5215 C C . GLY C 1 243 ? 42.66818 52.75996 92.89206 1.000 35.01295 242 GLY C C 1
ATOM 5216 O O . GLY C 1 243 ? 43.31533 53.59665 92.26284 1.000 36.01386 242 GLY C O 1
ATOM 5217 N N . SER C 1 244 ? 42.35726 51.56104 92.39489 1.000 37.25668 243 SER C N 1
ATOM 5218 C CA . SER C 1 244 ? 43.01373 51.04665 91.19142 1.000 43.30100 243 SER C CA 1
ATOM 5219 C C . SER C 1 244 ? 42.75264 51.91455 89.96275 1.000 36.58567 243 SER C C 1
ATOM 5220 O O . SER C 1 244 ? 43.68349 52.19935 89.19612 1.000 33.60515 243 SER C O 1
ATOM 5222 N N . TYR C 1 245 ? 41.50295 52.35659 89.75873 1.000 33.39178 244 TYR C N 1
ATOM 5223 C CA . TYR C 1 245 ? 41.16386 53.00723 88.49158 1.000 35.60308 244 TYR C CA 1
ATOM 5224 C C . TYR C 1 245 ? 41.62837 54.46145 88.46373 1.000 36.67520 244 TYR C C 1
ATOM 5225 O O . TYR C 1 245 ? 42.30098 54.88677 87.51687 1.000 36.53219 244 TYR C O 1
ATOM 5234 N N . ASN C 1 246 ? 41.32036 55.22899 89.50916 1.000 38.20675 245 ASN C N 1
ATOM 5235 C CA . ASN C 1 246 ? 41.71556 56.62934 89.52670 1.000 32.26123 245 ASN C CA 1
ATOM 5236 C C . ASN C 1 246 ? 43.17267 56.80675 89.94073 1.000 36.26619 245 ASN C C 1
ATOM 5237 O O . ASN C 1 246 ? 43.77474 57.83428 89.61157 1.000 34.86409 245 ASN C O 1
ATOM 5242 N N . PHE C 1 247 ? 43.75318 55.81430 90.62267 1.000 33.15109 246 PHE C N 1
ATOM 5243 C CA . PHE C 1 247 ? 45.10639 55.86915 91.16342 1.000 29.80601 246 PHE C CA 1
ATOM 5244 C C . PHE C 1 247 ? 45.36820 57.11571 92.01047 1.000 32.66591 246 PHE C C 1
ATOM 5245 O O . PHE C 1 247 ? 45.14912 57.08394 93.22136 1.000 36.54173 246 PHE C O 1
ATOM 5253 N N . TYR C 1 248 ? 45.87829 58.20161 91.43395 1.000 36.67795 247 TYR C N 1
ATOM 5254 C CA . TYR C 1 248 ? 45.97673 59.44117 92.20493 1.000 39.54236 247 TYR C CA 1
ATOM 5255 C C . TYR C 1 248 ? 44.90993 60.47467 91.89289 1.000 32.34969 247 TYR C C 1
ATOM 5256 O O . TYR C 1 248 ? 44.30229 60.51484 90.82272 1.000 35.18219 247 TYR C O 1
ATOM 5265 N N . VAL C 1 249 ? 44.75673 61.36804 92.85614 1.000 28.71055 248 VAL C N 1
ATOM 5266 C CA . VAL C 1 249 ? 44.04399 62.62033 92.68597 1.000 35.60630 248 VAL C CA 1
ATOM 5267 C C . VAL C 1 249 ? 44.82531 63.66752 93.46667 1.000 32.74667 248 VAL C C 1
ATOM 5268 O O . VAL C 1 249 ? 45.52747 63.34428 94.43002 1.000 35.04296 248 VAL C O 1
ATOM 5272 N N . PHE C 1 250 ? 44.69622 64.92958 93.04831 1.000 39.18071 249 PHE C N 1
ATOM 5273 C CA . PHE C 1 250 ? 45.37859 66.06933 93.65142 1.000 29.82635 249 PHE C CA 1
ATOM 5274 C C . PHE C 1 250 ? 44.36309 67.10721 94.09690 1.000 29.53641 249 PHE C C 1
ATOM 5275 O O . PHE C 1 250 ? 43.19314 67.07386 93.70455 1.000 29.35021 249 PHE C O 1
ATOM 5283 N N . GLY C 1 251 ? 44.84432 68.05308 94.94026 1.000 31.19308 250 GLY C N 1
ATOM 5284 C CA . GLY C 1 251 ? 44.10606 69.27155 95.20819 1.000 35.19947 250 GLY C CA 1
ATOM 5285 C C . GLY C 1 251 ? 44.45063 70.39865 94.22412 1.000 31.05768 250 GLY C C 1
ATOM 5286 O O . GLY C 1 251 ? 45.37448 70.30402 93.41920 1.000 34.23925 250 GLY C O 1
ATOM 5287 N N . ASN C 1 252 ? 43.69343 71.49285 94.30527 1.000 32.49338 251 ASN C N 1
ATOM 5288 C CA . ASN C 1 252 ? 43.98722 72.61918 93.42281 1.000 41.88400 251 ASN C CA 1
ATOM 5289 C C . ASN C 1 252 ? 45.12397 73.49899 93.93195 1.000 39.61910 251 ASN C C 1
ATOM 5290 O O . ASN C 1 252 ? 45.41852 74.51963 93.30053 1.000 39.24758 251 ASN C O 1
ATOM 5295 N N . GLY C 1 253 ? 45.74497 73.15738 95.05034 1.000 35.69241 252 GLY C N 1
ATOM 5296 C CA . GLY C 1 253 ? 46.93142 73.91336 95.40122 1.000 31.66914 252 GLY C CA 1
ATOM 5297 C C . GLY C 1 253 ? 46.61428 75.09610 96.28239 1.000 28.48816 252 GLY C C 1
ATOM 5298 O O . GLY C 1 253 ? 45.51402 75.64437 96.27180 1.000 32.19976 252 GLY C O 1
ATOM 5299 N N . THR C 1 254 ? 47.60211 75.46909 97.08882 1.000 30.83413 253 THR C N 1
ATOM 5300 C CA . THR C 1 254 ? 47.48712 76.54407 98.06321 1.000 23.21443 253 THR C CA 1
ATOM 5301 C C . THR C 1 254 ? 48.69700 77.42871 97.90300 1.000 27.44287 253 THR C C 1
ATOM 5302 O O . THR C 1 254 ? 49.83603 76.94545 97.96127 1.000 24.00071 253 THR C O 1
ATOM 5306 N N . LYS C 1 255 ? 48.44457 78.71024 97.67342 1.000 29.65661 254 LYS C N 1
ATOM 5307 C CA . LYS C 1 255 ? 49.50524 79.69889 97.61829 1.000 28.01864 254 LYS C CA 1
ATOM 5308 C C . LYS C 1 255 ? 49.90579 80.13962 99.02653 1.000 28.40370 254 LYS C C 1
ATOM 5309 O O . LYS C 1 255 ? 49.15514 80.82332 99.73132 1.000 29.65615 254 LYS C O 1
ATOM 5315 N N . VAL C 1 256 ? 51.09817 79.76696 99.41680 1.000 26.53776 255 VAL C N 1
ATOM 5316 C CA . VAL C 1 256 ? 51.67970 80.21136 100.66499 1.000 27.89942 255 VAL C CA 1
ATOM 5317 C C . VAL C 1 256 ? 52.51402 81.43937 100.41678 1.000 30.15916 255 VAL C C 1
ATOM 5318 O O . VAL C 1 256 ? 53.30619 81.47965 99.47268 1.000 37.58504 255 VAL C O 1
ATOM 5322 N N . THR C 1 257 ? 52.31056 82.45045 101.23930 1.000 33.77512 256 THR C N 1
ATOM 5323 C CA . THR C 1 257 ? 53.04779 83.69216 101.12781 1.000 36.21585 256 THR C CA 1
ATOM 5324 C C . THR C 1 257 ? 53.71954 83.99957 102.45316 1.000 34.70526 256 THR C C 1
ATOM 5325 O O . THR C 1 257 ? 53.11854 83.83507 103.51693 1.000 32.55436 256 THR C O 1
ATOM 5329 N N . VAL C 1 258 ? 54.97665 84.41828 102.37564 1.000 37.15894 257 VAL C N 1
ATOM 5330 C CA . VAL C 1 258 ? 55.77632 84.78865 103.53395 1.000 37.85861 257 VAL C CA 1
ATOM 5331 C C . VAL C 1 258 ? 55.89846 86.30619 103.50813 1.000 38.71250 257 VAL C C 1
ATOM 5332 O O . VAL C 1 258 ? 56.33668 86.87740 102.50091 1.000 39.19080 257 VAL C O 1
ATOM 5336 N N . LEU C 1 259 ? 55.48682 86.95347 104.60334 1.000 40.35475 258 LEU C N 1
ATOM 5337 C CA . LEU C 1 259 ? 55.36394 88.41369 104.68916 1.000 35.37606 258 LEU C CA 1
ATOM 5338 C C . LEU C 1 259 ? 56.61732 89.07757 105.23839 1.000 37.74852 258 LEU C C 1
ATOM 5339 O O . LEU C 1 259 ? 56.78944 90.29451 105.10575 1.000 48.54629 258 LEU C O 1
#

B-factor: mean 34.1, std 8.08, range [12.05, 81.94]

Nearest PDB structures (foldseek):
  9d7y-assembly3_C  TM=9.992E-01  e=1.221E-46  Homo sapiens
  9d7y-assembly1_A  TM=9.987E-01  e=1.652E-45  Homo sapiens
  6cbp-assembly1_A  TM=9.255E-01  e=3.859E-32  Homo sapiens
  5u0u-assembly4_E  TM=9.290E-01  e=1.243E-31  Homo sapiens
  7wqv-assembly6_L  TM=9.256E-01  e=3.600E-31  Homo sapiens

Foldseek 3Di:
DDWAKDKDWADEAAFQAKTKIKIAIDDDQLLFWKKWKWWQDPPFAIGTAWIAGHVVPPRPIGGAPVCVPAWDKDADSVRSMIMIMGGRHDQVNWTFMKMWTFPDTPPDPCTLFDTFNIHLTDTHGYPPFWAWDAEWEDDAQAKTKIKTFGACQWQQVAQFKWKWWDDVRGGTGTQATSQFDGPPPRDPQWGGHGDHRMIMTMRGRDDQVNFTWMKMKTQRDDRRGMDIYRTYGYHD/DWAKDKDWADEDAFQAKTKIKIAIDDDQLLQWKKWKKWQAPLFGIDTAWIAARPVVGDAIGGADVNDVFWHKDADSVRSMIMIIGGRDHQVNFTFMWMWIWPDTPVDPCTLQDTFNIHQTHTHHYDVAWEWPAEAEDAAQAKTKIKTFAACQWQQVAQFKWKWWDAVRGGIGTAATSQFDGDPPRDPQWGGHGDHRMIMIMRGRDDQVRFTWMKMKTQRDDHRGMGIYRTYGYYHDD/DWAWAKDWADEEAFQAKTKIKIAIDDDQLQFWKKWKKWQAVPFGIATAWIAARPVVGDAIAGAPVRPPFWGKDADRVRRMIMIMGGRHDQRPFTFMKMWIWPDTPVDPCTLQDTFNIHQTHTHGYPPVFAWAWDAEDEDAAQAKTKIKTFDACQWQVVAQWKWKWWDDPRGGTGTQATSQFHGDDPRDPQWGGHDDHRMIMIMRGRDDQVRFTWMKMWTQRDDHNGMHIHRTYGYDYD

Radius of gyration: 31.44 Å; Cα contacts (8 Å, |Δi|>4): 2029; chains: 3; bounding box: 79×81×80 Å

Solvent-accessible surface area: 29207 Å² total; per-residue (Å²): 149,74,45,107,7,67,14,55,43,27,31,107,6,108,58,52,119,51,21,129,0,19,0,46,13,58,34,35,88,7,26,39,28,3,1,1,2,0,14,10,2,56,74,100,10,13,62,10,0,0,1,11,44,0,140,61,74,64,9,95,46,64,62,15,80,68,0,64,77,61,1,68,6,50,10,42,44,100,105,35,28,0,35,0,54,0,47,64,0,67,58,127,3,18,0,8,0,2,1,0,20,1,47,35,43,35,193,62,148,78,12,24,55,1,0,16,73,14,4,117,20,20,20,0,17,8,15,129,113,6,95,17,61,81,81,20,83,22,63,98,51,48,75,13,82,1,30,0,48,19,45,76,72,13,0,29,37,64,141,38,0,2,0,0,23,12,69,23,13,41,31,5,96,2,4,0,25,16,18,50,98,77,14,121,70,11,65,114,54,5,40,8,61,56,86,56,63,83,0,25,0,39,0,50,25,4,87,92,73,5,61,0,36,0,17,0,0,0,16,10,10,104,182,78,9,10,29,10,2,93,12,1,63,0,59,47,191,32,44,13,91,17,57,36,30,29,137,10,61,49,61,49,61,38,134,0,27,0,47,12,63,42,35,90,10,23,49,38,2,1,0,1,0,12,29,10,92,79,135,8,8,64,18,1,0,1,10,36,2,145,70,64,64,58,63,42,57,65,26,94,67,3,67,80,58,3,66,4,53,16,42,46,99,111,30,26,0,41,0,57,0,54,69,1,54,88,80,1,24,2,45,0,2,0,0,20,1,39,48,42,47,194,54,163,89,14,37,53,1,0,19,66,18,11,134,20,20,101,0,41,9,64,129,126,2,97,14,25,81,67,3,17,3,41,88,55,56,47,0,16,2,8,0,53,17,45,82,68,13,0,30,40,72,114,49,0,2,0,0,19,11,60,109,73,63,22,4,76,5,4,0,23,4,9,55,94,104,19,123,83,15,53,110,33,2,52,13,58,60,85,56,67,51,0,21,2,34,2,49,27,3,77,75,100,1,64,1,34,2,15,0,0,0,21,8,11,106,192,76,8,10,37,13,3,95,10,0,89,0,47,15,55,121,203,39,57,10,98,17,59,42,31,31,119,8,90,52,12,38,6,21,141,0,22,0,38,8,61,44,33,57,7,4,29,41,2,0,0,0,0,16,30,14,111,72,58,7,10,61,14,0,0,9,22,68,0,52,18,68,34,67,110,38,42,25,16,66,79,4,107,30,45,5,56,8,51,41,44,54,101,100,30,24,0,38,0,44,0,4,11,1,62,73,150,2,25,2,42,0,1,0,0,19,1,43,40,41,10,40,50,50,99,13,24,50,1,0,18,72,12,4,105,6,14,102,0,46,9,30,144,162,96,68,4,96,15,52,81,81,25,61,6,35,87,56,104,67,12,78,1,41,0,55,18,52,87,71,16,0,35,39,73,122,45,0,2,0,0,11,12,46,112,54,126,39,6,91,4,0,0,22,10,9,56,101,107,16,119,73,5,49,107,52,3,44,15,60,62,90,59,65,83,0,24,0,32,1,46,29,1,99,84,97,0,61,3,44,1,17,0,0,0,18,11,15,91,144,78,15,9,27,10,3,100,8,0,94,0,43,25,143

Secondary structure (DSSP, 8-state):
---EEEEE---EE-TT--EEEEEEEESS-GGGS-EEEEEE-SSS-EEEEEEE--TTT----EE-GGGTTTEEEEEETTTTEEEEEE-S--GGG-EEEEEEEESS-TTSTTTTS-EE-----EEEEE---BB--SEEE--TTS-EEEEEE--TTTGGG-S-EEEEEE-TTS--EEEEBTTTBPPTT--TTEEEEEETTEEEEEE-S--GGG-SEEEEEEE-HHHH-EEEB--EEEE-/--EEEEE--EEE-TT--EEEEEEEESS-GGGS-EEEEEE-SSS-EEEEEEE--TTT-S--EE-TTS-SSEEEEEETTTTEEEEEE-S--GGG-EEEEEEEESS-TT-TT-SS-EE-----EEEEE---BB--SEEEE-TT--EEEEEE--TTTTTT-S-EEEEEE-TTS--EEEEBTTTB--TT--TTEEEEEETTEEEEEESS--GGG-EEEEEEEE-HHHH-EEEB--EEEEE--/--EEEEE---EE-TT--EEEEEEEESS-GGGS-EEEEEE-SSS-EEEEEEE--TTT-S--EE-GGGTTTEEEEEEGGGTEEEEEE-S--GGG-EEEEEEEESS-TTSTT-SS-EE-----EEEEE----SBB--SEEEE-TT--EEEEEE--TTTTTT-S-EEEEEE-TTS--EEEEBTTTB--TTS-TTEEEEEETTEEEEEE-S--GGG-SEEEEEEE-HHHH-EEEB--EEEEE-

Sequence (711 aa):
DEVQLVESGGGLVQPGRSLRLSCSASGFTFGDYAMSWFRLAPGKGLEWVGLIKSRAIDGTPQYAASVKGRFTISRDDSNSIAYLQMNSLTTEDTAIYYCARDFYDFWNEFSHRTFDFWGQGTLVTVSSALTQPASASGSPGQSVTITCTGSSSDVGGYKYVSWYQHHPGKAPKLMIYEVSKRPSGVPDRFSGSKSGNMASLTVSGLQAEDEADYYCSSYAGSYNFYVFGNGTKVTVEVQLVESGGGLVQPGRSLRLSCSASGFTFGDYAMSWFRLAPGKGLEWVGLIKSRAIDGTPQYAASVKGRFTISRDDSNSIAYLQMNSLTTEDTAIYYCARDFYDFWNEFSHRTFDFWGQGTLVTVSSALTQPASASGSPGQSVTITCTGSSSDVGGYKYVSWYQHHPGKAPKLMIYEVSKRPSGVPDRFSGSKSGNMASLTVSGLQAEDEADYYCSSYAGSYNFYVFGNGTKVTVLGEVQLVESGGGLVQPGRSLRLSCSASGFTFGDYAMSWFRLAPGKGLEWVGLIKSRAIDGTPQYAASVKGRFTISRDDSNSIAYLQMNSLTTEDTAIYYCARDFYDFWNEFSHRTFDFWGQGTLVTVSSQSALTQPASASGSPGQSVTITCTGSSSDVGGYKYVSWYQHHPGKAPKLMIYEVSKRP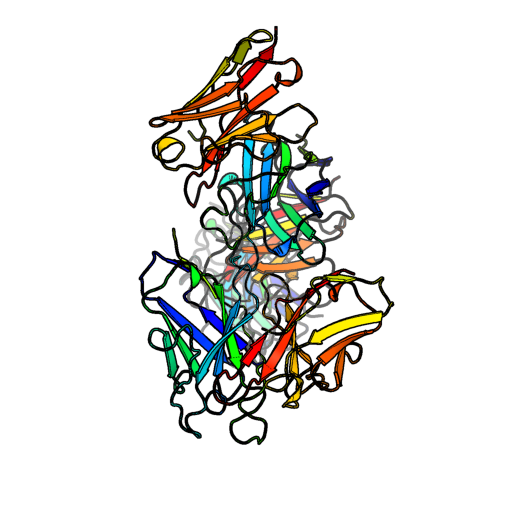SGVPDRFSGSKSGNMASLTVSGLQAEDEADYYCSSYAGSYNFYVFGNGTKVTVL